Protein AF-0000000079721798 (afdb_homodimer)

Organism: NCBI:txid616991

Solvent-accessible surface area (backbone atoms only — not comparable to full-atom values): 35846 Å² total; per-residue (Å²): 118,57,68,68,56,47,55,48,49,52,52,46,42,67,74,56,42,57,59,67,57,53,48,51,56,50,56,73,52,18,85,88,31,58,91,70,47,62,83,71,72,56,64,70,45,36,50,50,37,49,53,51,30,33,65,71,60,73,39,57,65,65,58,54,51,49,49,49,48,42,33,68,74,18,42,28,25,41,35,38,38,27,30,55,72,44,70,69,48,42,60,60,59,30,38,30,65,62,36,43,64,51,42,45,62,89,76,53,69,78,58,49,68,54,89,70,69,68,46,97,51,76,41,79,26,37,72,37,62,48,39,92,76,38,68,36,8,25,35,39,32,30,37,20,60,42,76,45,75,40,82,74,46,77,46,74,38,76,92,74,39,34,37,36,37,32,25,37,62,42,78,39,64,31,43,40,36,40,36,37,68,39,68,53,44,39,34,43,34,33,53,66,62,98,77,73,45,72,68,57,48,52,50,51,53,52,50,53,51,61,56,38,43,74,50,44,56,58,81,82,37,33,41,74,32,68,39,38,63,26,44,40,41,48,64,73,42,35,82,83,32,57,58,42,33,38,41,44,33,38,31,34,35,38,77,75,58,22,39,34,40,41,35,46,37,69,86,86,42,69,37,38,62,68,42,63,31,50,37,47,18,52,47,28,26,46,74,58,64,17,44,38,52,22,37,33,36,34,37,33,23,83,46,45,78,72,57,33,92,50,67,43,58,36,36,35,19,81,91,42,52,27,31,39,34,31,83,42,84,41,50,59,68,35,41,51,50,53,52,46,58,52,52,73,35,94,118,56,70,67,57,50,54,47,48,50,52,46,43,69,74,56,40,57,58,67,58,53,49,51,56,51,56,73,52,19,82,88,31,58,91,71,48,60,82,70,71,57,63,70,46,36,50,50,38,51,54,50,29,32,63,70,60,74,38,56,65,65,57,55,52,49,47,50,47,42,34,67,73,18,40,27,25,41,34,39,40,28,30,54,70,48,69,66,47,41,57,60,58,32,39,31,65,63,37,44,63,49,42,45,62,89,76,54,70,80,58,48,68,54,87,70,70,67,46,97,51,74,41,81,25,38,74,37,62,47,39,91,76,36,68,36,8,26,37,39,32,30,39,21,60,45,75,46,74,40,81,75,45,74,46,75,38,75,92,74,39,34,38,36,38,33,25,36,63,42,77,41,65,30,44,41,36,40,36,38,69,40,68,52,43,39,33,42,35,34,53,67,62,99,77,73,44,72,67,57,50,53,51,51,53,52,51,52,47,62,57,38,42,74,49,44,56,59,79,81,35,32,41,73,32,68,37,38,63,26,43,38,42,48,64,73,42,35,82,84,32,58,58,41,33,38,42,42,33,39,30,35,34,38,78,74,58,22,39,34,41,38,34,47,38,70,88,85,42,72,35,38,63,68,42,64,31,50,35,46,19,54,47,28,27,47,76,59,66,17,46,40,52,22,35,33,36,33,38,34,22,84,47,44,79,71,56,34,92,49,67,42,58,35,36,34,20,80,90,40,52,28,30,39,34,32,83,42,85,40,51,58,68,35,41,50,50,53,52,48,58,52,52,73,35,94

Radius of gyration: 32.95 Å; Cα contacts (8 Å, |Δi|>4): 1327; chains: 2; bounding box: 59×108×76 Å

pLDDT: mean 92.91, std 5.15, range [65.25, 98.56]

Secondary structure (DSSP, 8-state):
--HHHHHHHHHHHHHHS-HHHHHHHHHHHHGGGTTT----S-HHHHHHHHHHHHHTTSS-HHHHHHHHHHHHHSEEEEEEEEEE--HHHHHHHT-HHHHHHHHSPTTTGGGPSP--SS-SS-EEEEEESSBTTBTT-EEEEEEEEEEEEEEEEEEEETTTTEEEEEEEEEEEEEEEEEEE-SSSEEEEEEE--TT--HHHHHHHHHHHHHHHTTT--HHHHEEE---HHHHHHHHHTTGGGTTTEEEEEEEEE-TTS-EEEEE-SSTTSPPGGGSHHHHHHHHHHHHTT-EEEEEEEEE-SGGGTTS-SS-EEEEESSSSTTEEEEEEE--HHHHHHHHHHHHTT-/--HHHHHHHHHHHHHHS-HHHHHHHHHHHHGGGTTT----S-HHHHHHHHHHHHHTTSS-HHHHHHHHHHHHHSEEEEEEEEEE-SHHHHHHHT-HHHHHHHHSPTTTGGGPSP--SS-SS-EEEEEESSBTTBTT-EEEEEEEEEEEEEEEEEEEETTTTEEEEEEEEEEEEEEEEEEE-SSSEEEEEEE--TT--HHHHHHHHHHHHHHHTTT--HHHHEEE---HHHHHHHHHTTGGGTTTEEEEEEEEE-TTS-EEEEE-SSTTSPPGGGSHHHHHHHHHHHHTT-EEEEEEEEE-SGGGTTS-SS-EEEEESSSSTTEEEEEEE--HHHHHHHHHHHHTT-

Foldseek 3Di:
DPPVVLVFLLVLCVPFFDQVLLLVLLVVLCVVPVPQADNDDDSSVSSVSSVSCCVVVSDPPVVSVVRSVQRQVFFQKKKFKKWFDDPVQLVLLLPQVLLCPQQADPPPAVQAQDDGFADPAKHWHHKDVPDPPQHSKMKTKIKHKDKDWDWDDWDDDPVVRDIDTDTDIDIGIKMWMWIDNSGTMIMIIIHDDPDDDPVVVVVVVVVVCVSSVRRDPCPPGIDGDFCQQLVQLCVVCCVVCVQFKAWAKWWKAAPVGDIDIQGDPDPPDGGQVVDPVSVVVVVVRVVRPMTTQKTKMWTQCRSLVNQDPGIWIKIARPPHRRIIGTNDRDGPSNRVSVVVVSVVRD/DPPVVLVFLLVLCVPFFDQVLLLVLLVVLCVVPVPQADNDDDSSVSSVSSVSCCVVVSDPPVVSVVRSVQRQVFFQKKKFKKWFDDPVQLVLQLPQVVLCPQQADPPPAVQAQDDGFADPAKHWHHKDVPDPPQHSKMKTKIKHKDKDWDWDDWDDDPVVRDIDTDTDIDIGIKMWMWIDRSGTMIMIIIHDDPDDDPVVVVVVVVVVCVSSVRRDPCPPGIDGDFCQQLVQLCVVCCVVCVQFKAWAKWWKAAPVGDIDIFGDPDPPDGGQVVDPVSVVVVVVRVVRPMTTQKTKMWTACRSQVNQDPGIWIWIARPPHRRIIGTNDRDGPSNRVSVVVVSVVRD

Nearest PDB structures (foldseek):
  5oqm-assembly1_f  TM=2.262E-01  e=1.398E-01  Saccharomyces cerevisiae S288C
  6iac-assembly1_B  TM=1.826E-01  e=5.330E-01  Staphylococcus phage P68
  7o9k-assembly1_d  TM=3.073E-01  e=3.855E+00  Homo sapiens
  9d78-assembly1_A  TM=2.438E-01  e=2.283E+00  Acinetobacter baumannii
  8jbe-assembly1_B  TM=1.315E-01  e=4.224E-01  Drosophila

Structure (mmCIF, N/CA/C/O backbone):
data_AF-0000000079721798-model_v1
#
loop_
_entity.id
_entity.type
_entity.pdbx_description
1 polymer 'Uncharacterized protein'
#
loop_
_atom_site.group_PDB
_atom_site.id
_atom_site.type_symbol
_atom_site.label_atom_id
_atom_site.label_alt_id
_atom_site.label_comp_id
_atom_site.label_asym_id
_atom_site.label_entity_id
_atom_site.label_seq_id
_atom_site.pdbx_PDB_ins_code
_atom_site.Cartn_x
_atom_site.Cartn_y
_atom_site.Cartn_z
_atom_site.occupancy
_atom_site.B_iso_or_equiv
_atom_site.auth_seq_id
_atom_site.auth_comp_id
_atom_site.auth_asym_id
_atom_site.auth_atom_id
_atom_site.pdbx_PDB_model_num
ATOM 1 N N . MET A 1 1 ? 27 -39.125 -14.633 1 81.31 1 MET A N 1
ATOM 2 C CA . MET A 1 1 ? 26.734 -37.719 -14.969 1 81.31 1 MET A CA 1
ATOM 3 C C . MET A 1 1 ? 27.984 -36.875 -14.773 1 81.31 1 MET A C 1
ATOM 5 O O . MET A 1 1 ? 28.766 -37.125 -13.852 1 81.31 1 MET A O 1
ATOM 9 N N . HIS A 1 2 ? 28.141 -35.938 -15.664 1 84.81 2 HIS A N 1
ATOM 10 C CA . HIS A 1 2 ? 29.25 -35 -15.5 1 84.81 2 HIS A CA 1
ATOM 11 C C . HIS A 1 2 ? 29.094 -34.188 -14.227 1 84.81 2 HIS A C 1
ATOM 13 O O . HIS A 1 2 ? 27.984 -33.812 -13.859 1 84.81 2 HIS A O 1
ATOM 19 N N . PRO A 1 3 ? 30.188 -34.031 -13.508 1 86.31 3 PRO A N 1
ATOM 20 C CA . PRO A 1 3 ? 30.125 -33.344 -12.219 1 86.31 3 PRO A CA 1
ATOM 21 C C . PRO A 1 3 ? 29.422 -31.984 -12.32 1 86.31 3 PRO A C 1
ATOM 23 O O . PRO A 1 3 ? 28.656 -31.625 -11.422 1 86.31 3 PRO A O 1
ATOM 26 N N . ASP A 1 4 ? 29.672 -31.234 -13.336 1 84.38 4 ASP A N 1
ATOM 27 C CA . ASP A 1 4 ? 29.047 -29.938 -13.523 1 84.38 4 ASP A CA 1
ATOM 28 C C . ASP A 1 4 ? 27.531 -30.062 -13.672 1 84.38 4 ASP A C 1
ATOM 30 O O . ASP A 1 4 ? 26.766 -29.266 -13.133 1 84.38 4 ASP A O 1
ATOM 34 N N . GLN A 1 5 ? 27.188 -31.031 -14.398 1 84.56 5 GLN A N 1
ATOM 35 C CA . GLN A 1 5 ? 25.766 -31.297 -14.586 1 84.56 5 GLN A CA 1
ATOM 36 C C . GLN A 1 5 ? 25.109 -31.672 -13.258 1 84.56 5 GLN A C 1
ATOM 38 O O . GLN A 1 5 ? 24 -31.219 -12.969 1 84.56 5 GLN A O 1
ATOM 43 N N . LYS A 1 6 ? 25.844 -32.438 -12.523 1 88.94 6 LYS A N 1
ATOM 44 C CA . LYS A 1 6 ? 25.312 -32.844 -11.227 1 88.94 6 LYS A CA 1
ATOM 45 C C . LYS A 1 6 ? 25.125 -31.656 -10.297 1 88.94 6 LYS A C 1
ATOM 47 O O . LYS A 1 6 ? 24.094 -31.547 -9.625 1 88.94 6 LYS A O 1
ATOM 52 N N . THR A 1 7 ? 26.031 -30.812 -10.258 1 88.69 7 THR A N 1
ATOM 53 C CA . THR A 1 7 ? 25.969 -29.609 -9.422 1 88.69 7 THR A CA 1
ATOM 54 C C . THR A 1 7 ? 24.812 -28.719 -9.852 1 88.69 7 THR A C 1
ATOM 56 O O . THR A 1 7 ? 24.062 -28.219 -9.016 1 88.69 7 THR A O 1
ATOM 59 N N . ASN A 1 8 ? 24.672 -28.578 -11.094 1 86.38 8 ASN A N 1
ATOM 60 C CA . ASN A 1 8 ? 23.578 -27.766 -11.641 1 86.38 8 ASN A CA 1
ATOM 61 C C . ASN A 1 8 ? 22.219 -28.344 -11.289 1 86.38 8 ASN A C 1
ATOM 63 O O . ASN A 1 8 ? 21.328 -27.609 -10.836 1 86.38 8 ASN A O 1
ATOM 67 N N . LEU A 1 9 ? 22.156 -29.578 -11.477 1 90.25 9 LEU A N 1
ATOM 68 C CA . LEU A 1 9 ? 20.891 -30.25 -11.172 1 90.25 9 LEU A CA 1
ATOM 69 C C . LEU A 1 9 ? 20.562 -30.141 -9.68 1 90.25 9 LEU A C 1
ATOM 71 O O . LEU A 1 9 ? 19.406 -29.891 -9.312 1 90.25 9 LEU A O 1
ATOM 75 N N . SER A 1 10 ? 21.594 -30.328 -8.922 1 92.25 10 SER A N 1
ATOM 76 C CA . SER A 1 10 ? 21.422 -30.234 -7.477 1 92.25 10 SER A CA 1
ATOM 77 C C . SER A 1 10 ? 20.844 -28.875 -7.07 1 92.25 10 SER A C 1
ATOM 79 O O . SER A 1 10 ? 19.906 -28.812 -6.277 1 92.25 10 SER A O 1
ATOM 81 N N . LYS A 1 11 ? 21.297 -27.859 -7.672 1 90.69 11 LYS A N 1
ATOM 82 C CA . LYS A 1 11 ? 20.844 -26.516 -7.348 1 90.69 11 LYS A CA 1
ATOM 83 C C . LYS A 1 11 ? 19.422 -26.281 -7.809 1 90.69 11 LYS A C 1
ATOM 85 O O . LYS A 1 11 ? 18.609 -25.672 -7.09 1 90.69 11 LYS A O 1
ATOM 90 N N . ILE A 1 12 ? 19.125 -26.766 -8.938 1 91.44 12 ILE A N 1
ATOM 91 C CA . ILE A 1 12 ? 17.781 -26.609 -9.492 1 91.44 12 ILE A CA 1
ATOM 92 C C . ILE A 1 12 ? 16.766 -27.328 -8.609 1 91.44 12 ILE A C 1
ATOM 94 O O . ILE A 1 12 ? 15.727 -26.766 -8.273 1 91.44 12 ILE A O 1
ATOM 98 N N . ILE A 1 13 ? 17.141 -28.531 -8.242 1 93.5 13 ILE A N 1
ATOM 99 C CA . ILE A 1 13 ? 16.234 -29.328 -7.426 1 93.5 13 ILE A CA 1
ATOM 100 C C . ILE A 1 13 ? 16.062 -28.656 -6.062 1 93.5 13 ILE A C 1
ATOM 102 O O . ILE A 1 13 ? 14.938 -28.578 -5.551 1 93.5 13 ILE A O 1
ATOM 106 N N . GLU A 1 14 ? 17.094 -28.188 -5.543 1 91.19 14 GLU A N 1
ATOM 107 C CA . GLU A 1 14 ? 17.062 -27.531 -4.238 1 91.19 14 GLU A CA 1
ATOM 108 C C . GLU A 1 14 ? 16.125 -26.328 -4.258 1 91.19 14 GLU A C 1
ATOM 110 O O . GLU A 1 14 ? 15.336 -26.125 -3.33 1 91.19 14 GLU A O 1
ATOM 115 N N . ASP A 1 15 ? 16.094 -25.625 -5.32 1 85.62 15 ASP A N 1
ATOM 116 C CA . ASP A 1 15 ? 15.352 -24.375 -5.414 1 85.62 15 ASP A CA 1
ATOM 117 C C . ASP A 1 15 ? 13.891 -24.625 -5.789 1 85.62 15 ASP A C 1
ATOM 119 O O . ASP A 1 15 ? 13.008 -23.875 -5.391 1 85.62 15 ASP A O 1
ATOM 123 N N . GLN A 1 16 ? 13.648 -25.688 -6.457 1 86.81 16 GLN A N 1
ATOM 124 C CA . GLN A 1 16 ? 12.375 -25.734 -7.164 1 86.81 16 GLN A CA 1
ATOM 125 C C . GLN A 1 16 ? 11.508 -26.891 -6.664 1 86.81 16 GLN A C 1
ATOM 127 O O . GLN A 1 16 ? 10.281 -26.828 -6.738 1 86.81 16 GLN A O 1
ATOM 132 N N . VAL A 1 17 ? 12.188 -27.953 -6.262 1 90.75 17 VAL A N 1
ATOM 133 C CA . VAL A 1 17 ? 11.43 -29.188 -6.035 1 90.75 17 VAL A CA 1
ATOM 134 C C . VAL A 1 17 ? 11.164 -29.359 -4.543 1 90.75 17 VAL A C 1
ATOM 136 O O . VAL A 1 17 ? 12.055 -29.141 -3.719 1 90.75 17 VAL A O 1
ATOM 139 N N . LEU A 1 18 ? 9.953 -29.781 -4.242 1 87.69 18 LEU A N 1
ATOM 140 C CA . LEU A 1 18 ? 9.594 -30.031 -2.854 1 87.69 18 LEU A CA 1
ATOM 141 C C . LEU A 1 18 ? 10.281 -31.297 -2.336 1 87.69 18 LEU A C 1
ATOM 143 O O . LEU A 1 18 ? 10.406 -32.281 -3.066 1 87.69 18 LEU A O 1
ATOM 147 N N . SER A 1 19 ? 10.578 -31.297 -1.058 1 90.06 19 SER A N 1
ATOM 148 C CA . SER A 1 19 ? 11.234 -32.438 -0.425 1 90.06 19 SER A CA 1
ATOM 149 C C . SER A 1 19 ? 10.359 -33.688 -0.508 1 90.06 19 SER A C 1
ATOM 151 O O . SER A 1 19 ? 10.859 -34.781 -0.768 1 90.06 19 SER A O 1
ATOM 153 N N . ASP A 1 20 ? 9.117 -33.469 -0.323 1 88 20 ASP A N 1
ATOM 154 C CA . ASP A 1 20 ? 8.188 -34.594 -0.309 1 88 20 ASP A CA 1
ATOM 155 C C . ASP A 1 20 ? 8.164 -35.312 -1.663 1 88 20 ASP A C 1
ATOM 157 O O . ASP A 1 20 ? 8 -36.531 -1.729 1 88 20 ASP A O 1
ATOM 161 N N . ASP A 1 21 ? 8.32 -34.562 -2.668 1 90.75 21 ASP A N 1
ATOM 162 C CA . ASP A 1 21 ? 8.305 -35.156 -4.004 1 90.75 21 ASP A CA 1
ATOM 163 C C . ASP A 1 21 ? 9.57 -35.969 -4.262 1 90.75 21 ASP A C 1
ATOM 165 O O . ASP A 1 21 ? 9.516 -37.031 -4.887 1 90.75 21 ASP A O 1
ATOM 169 N N . ILE A 1 22 ? 10.641 -35.438 -3.787 1 93.94 22 ILE A N 1
ATOM 170 C CA . ILE A 1 22 ? 11.898 -36.188 -3.916 1 93.94 22 ILE A CA 1
ATOM 171 C C . ILE A 1 22 ? 11.805 -37.5 -3.145 1 93.94 22 ILE A C 1
ATOM 173 O O . ILE A 1 22 ? 12.164 -38.562 -3.666 1 93.94 22 ILE A O 1
ATOM 177 N N . HIS A 1 23 ? 11.25 -37.344 -1.985 1 92.88 23 HIS A N 1
ATOM 178 C CA . HIS A 1 23 ? 11.07 -38.5 -1.133 1 92.88 23 HIS A CA 1
ATOM 179 C C . HIS A 1 23 ? 10.195 -39.562 -1.807 1 92.88 23 HIS A C 1
ATOM 181 O O . HIS A 1 23 ? 10.5 -40.75 -1.765 1 92.88 23 HIS A O 1
ATOM 187 N N . SER A 1 24 ? 9.188 -39.125 -2.342 1 91.5 24 SER A N 1
ATOM 188 C CA . SER A 1 24 ? 8.258 -40.031 -3.012 1 91.5 24 SER A CA 1
ATOM 189 C C . SER A 1 24 ? 8.938 -40.781 -4.16 1 91.5 24 SER A C 1
ATOM 191 O O . SER A 1 24 ? 8.711 -41.969 -4.352 1 91.5 24 SER A O 1
ATOM 193 N N . LEU A 1 25 ? 9.703 -40.094 -4.91 1 94.12 25 LEU A N 1
ATOM 194 C CA . LEU A 1 25 ? 10.414 -40.719 -6.012 1 94.12 25 LEU A CA 1
ATOM 195 C C . LEU A 1 25 ? 11.391 -41.781 -5.496 1 94.12 25 LEU A C 1
ATOM 197 O O . LEU A 1 25 ? 11.43 -42.906 -6 1 94.12 25 LEU A O 1
ATOM 201 N N . LEU A 1 26 ? 12.141 -41.469 -4.473 1 95.5 26 LEU A N 1
ATOM 202 C CA . LEU A 1 26 ? 13.102 -42.375 -3.883 1 95.5 26 LEU A CA 1
ATOM 203 C C . LEU A 1 26 ? 12.383 -43.625 -3.346 1 95.5 26 LEU A C 1
ATOM 205 O O . LEU A 1 26 ? 12.852 -44.75 -3.549 1 95.5 26 LEU A O 1
ATOM 209 N N . LYS A 1 27 ? 11.328 -43.375 -2.689 1 94 27 LYS A N 1
ATOM 210 C CA . LYS A 1 27 ? 10.555 -44.469 -2.088 1 94 27 LYS A CA 1
ATOM 211 C C . LYS A 1 27 ? 10.07 -45.438 -3.152 1 94 27 LYS A C 1
ATOM 213 O O . LYS A 1 27 ? 10.055 -46.656 -2.928 1 94 27 LYS A O 1
ATOM 218 N N . SER A 1 28 ? 9.727 -44.906 -4.25 1 94.06 28 SER A N 1
ATOM 219 C CA . SER A 1 28 ? 9.195 -45.75 -5.324 1 94.06 28 SER A CA 1
ATOM 220 C C . SER A 1 28 ? 10.25 -46.719 -5.863 1 94.06 28 SER A C 1
ATOM 222 O O . SER A 1 28 ? 9.922 -47.75 -6.453 1 94.06 28 SER A O 1
ATOM 224 N N . TYR A 1 29 ? 11.461 -46.469 -5.672 1 94.31 29 TYR A N 1
ATOM 225 C CA . TYR A 1 29 ? 12.531 -47.312 -6.188 1 94.31 29 TYR A CA 1
ATOM 226 C C . TYR A 1 29 ? 13.234 -48.062 -5.055 1 94.31 29 TYR A C 1
ATOM 228 O O . TYR A 1 29 ? 14.148 -48.844 -5.293 1 94.31 29 TYR A O 1
ATOM 236 N N . LYS A 1 30 ? 12.812 -47.781 -3.869 1 92.94 30 LYS A N 1
ATOM 237 C CA . LYS A 1 30 ? 13.547 -48.281 -2.707 1 92.94 30 LYS A CA 1
ATOM 238 C C . LYS A 1 30 ? 13.352 -49.781 -2.539 1 92.94 30 LYS A C 1
ATOM 240 O O . LYS A 1 30 ? 14.289 -50.5 -2.184 1 92.94 30 LYS A O 1
ATOM 245 N N . GLU A 1 31 ? 12.172 -50.312 -2.754 1 90.31 31 GLU A N 1
ATOM 246 C CA . GLU A 1 31 ? 11.859 -51.719 -2.496 1 90.31 31 GLU A CA 1
ATOM 247 C C . GLU A 1 31 ? 12.859 -52.625 -3.186 1 90.31 31 GLU A C 1
ATOM 249 O O . GLU A 1 31 ? 13.352 -53.594 -2.584 1 90.31 31 GLU A O 1
ATOM 254 N N . ASP A 1 32 ? 13.211 -52.375 -4.359 1 92.31 32 ASP A N 1
ATOM 255 C CA . ASP A 1 32 ? 14.109 -53.219 -5.148 1 92.31 32 ASP A CA 1
ATOM 256 C C . ASP A 1 32 ? 15.57 -52.812 -4.945 1 92.31 32 ASP A C 1
ATOM 258 O O . ASP A 1 32 ? 16.469 -53.438 -5.473 1 92.31 32 ASP A O 1
ATOM 262 N N . ASN A 1 33 ? 15.742 -51.719 -4.219 1 93.75 33 ASN A N 1
ATOM 263 C CA . ASN A 1 33 ? 17.078 -51.188 -4.066 1 93.75 33 ASN A CA 1
ATOM 264 C C . ASN A 1 33 ? 17.344 -50.688 -2.641 1 93.75 33 ASN A C 1
ATOM 266 O O . ASN A 1 33 ? 17.844 -49.594 -2.434 1 93.75 33 ASN A O 1
ATOM 270 N N . LYS A 1 34 ? 16.906 -51.438 -1.673 1 90.88 34 LYS A N 1
ATOM 271 C CA . LYS A 1 34 ? 16.875 -51.094 -0.26 1 90.88 34 LYS A CA 1
ATOM 272 C C . LYS A 1 34 ? 18.25 -50.656 0.239 1 90.88 34 LYS A C 1
ATOM 274 O O . LYS A 1 34 ? 18.359 -49.719 1.041 1 90.88 34 LYS A O 1
ATOM 279 N N . GLU A 1 35 ? 19.281 -51.25 -0.198 1 88.75 35 GLU A N 1
ATOM 280 C CA . GLU A 1 35 ? 20.625 -50.969 0.299 1 88.75 35 GLU A CA 1
ATOM 281 C C . GLU A 1 35 ? 21.203 -49.719 -0.328 1 88.75 35 GLU A C 1
ATOM 283 O O . GLU A 1 35 ? 22.016 -49.031 0.281 1 88.75 35 GLU A O 1
ATOM 288 N N . ASP A 1 36 ? 20.656 -49.344 -1.428 1 90.38 36 ASP A N 1
ATOM 289 C CA . ASP A 1 36 ? 21.281 -48.25 -2.199 1 90.38 36 ASP A CA 1
ATOM 290 C C . ASP A 1 36 ? 20.531 -46.938 -2.043 1 90.38 36 ASP A C 1
ATOM 292 O O . ASP A 1 36 ? 21.078 -45.875 -2.305 1 90.38 36 ASP A O 1
ATOM 296 N N . ILE A 1 37 ? 19.344 -47.062 -1.756 1 92.5 37 ILE A N 1
ATOM 297 C CA . ILE A 1 37 ? 18.531 -45.844 -1.661 1 92.5 37 ILE A CA 1
ATOM 298 C C . ILE A 1 37 ? 18.266 -45.5 -0.194 1 92.5 37 ILE A C 1
ATOM 300 O O . ILE A 1 37 ? 17.688 -46.312 0.54 1 92.5 37 ILE A O 1
ATOM 304 N N . LYS A 1 38 ? 18.719 -44.406 0.283 1 90.75 38 LYS A N 1
ATOM 305 C CA . LYS A 1 38 ? 18.484 -43.906 1.627 1 90.75 38 LYS A CA 1
ATOM 306 C C . LYS A 1 38 ? 17.422 -42.812 1.611 1 90.75 38 LYS A C 1
ATOM 308 O O . LYS A 1 38 ? 17.469 -41.906 0.787 1 90.75 38 LYS A O 1
ATOM 313 N N . LEU A 1 39 ? 16.469 -42.906 2.52 1 91.12 39 LEU A N 1
ATOM 314 C CA . LEU A 1 39 ? 15.359 -41.938 2.557 1 91.12 39 LEU A CA 1
ATOM 315 C C . LEU A 1 39 ? 15.562 -40.906 3.66 1 91.12 39 LEU A C 1
ATOM 317 O O . LEU A 1 39 ? 14.906 -39.875 3.67 1 91.12 39 LEU A O 1
ATOM 321 N N . SER A 1 40 ? 16.484 -41.156 4.539 1 87.69 40 SER A N 1
ATOM 322 C CA . SER A 1 40 ? 16.656 -40.312 5.719 1 87.69 40 SER A CA 1
ATOM 323 C C . SER A 1 40 ? 17.531 -39.094 5.41 1 87.69 40 SER A C 1
ATOM 325 O O . SER A 1 40 ? 18.344 -39.125 4.48 1 87.69 40 SER A O 1
ATOM 327 N N . GLY A 1 41 ? 17.359 -37.906 6.137 1 89.94 41 GLY A N 1
ATOM 328 C CA . GLY A 1 41 ? 18.172 -36.719 6.039 1 89.94 41 GLY A CA 1
ATOM 329 C C . GLY A 1 41 ? 17.375 -35.469 5.711 1 89.94 41 GLY A C 1
ATOM 330 O O . GLY A 1 41 ? 16.172 -35.531 5.488 1 89.94 41 GLY A O 1
ATOM 331 N N . ASN A 1 42 ? 18.078 -34.344 5.801 1 92.81 42 ASN A N 1
ATOM 332 C CA . ASN A 1 42 ? 17.469 -33.094 5.383 1 92.81 42 ASN A CA 1
ATOM 333 C C . ASN A 1 42 ? 17.359 -33 3.863 1 92.81 42 ASN A C 1
ATOM 335 O O . ASN A 1 42 ? 17.672 -33.938 3.156 1 92.81 42 ASN A O 1
ATOM 339 N N . LYS A 1 43 ? 16.781 -32 3.26 1 90.88 43 LYS A N 1
ATOM 340 C CA . LYS A 1 43 ? 16.516 -31.891 1.831 1 90.88 43 LYS A CA 1
ATOM 341 C C . LYS A 1 43 ? 17.797 -32.094 1.013 1 90.88 43 LYS A C 1
ATOM 343 O O . LYS A 1 43 ? 17.781 -32.781 0 1 90.88 43 LYS A O 1
ATOM 348 N N . SER A 1 44 ? 18.891 -31.453 1.522 1 93.69 44 SER A N 1
ATOM 349 C CA . SER A 1 44 ? 20.156 -31.578 0.822 1 93.69 44 SER A CA 1
ATOM 350 C C . SER A 1 44 ? 20.625 -33.031 0.772 1 93.69 44 SER A C 1
ATOM 352 O O . SER A 1 44 ? 21.141 -33.469 -0.252 1 93.69 44 SER A O 1
ATOM 354 N N . ASP A 1 45 ? 20.391 -33.719 1.811 1 93.75 45 ASP A N 1
ATOM 355 C CA . ASP A 1 45 ? 20.766 -35.125 1.881 1 93.75 45 ASP A CA 1
ATOM 356 C C . ASP A 1 45 ? 19.969 -35.938 0.882 1 93.75 45 ASP A C 1
ATOM 358 O O . ASP A 1 45 ? 20.547 -36.781 0.17 1 93.75 45 ASP A O 1
ATOM 362 N N . ILE A 1 46 ? 18.734 -35.656 0.9 1 94.88 46 ILE A N 1
ATOM 363 C CA . ILE A 1 46 ? 17.891 -36.5 0.053 1 94.88 46 ILE A CA 1
ATOM 364 C C . ILE A 1 46 ? 18.172 -36.188 -1.416 1 94.88 46 ILE A C 1
ATOM 366 O O . ILE A 1 46 ? 18.062 -37.062 -2.273 1 94.88 46 ILE A O 1
ATOM 370 N N . ILE A 1 47 ? 18.516 -35 -1.697 1 95.69 47 ILE A N 1
ATOM 371 C CA . ILE A 1 47 ? 18.891 -34.656 -3.061 1 95.69 47 ILE A CA 1
ATOM 372 C C . ILE A 1 47 ? 20.141 -35.438 -3.457 1 95.69 47 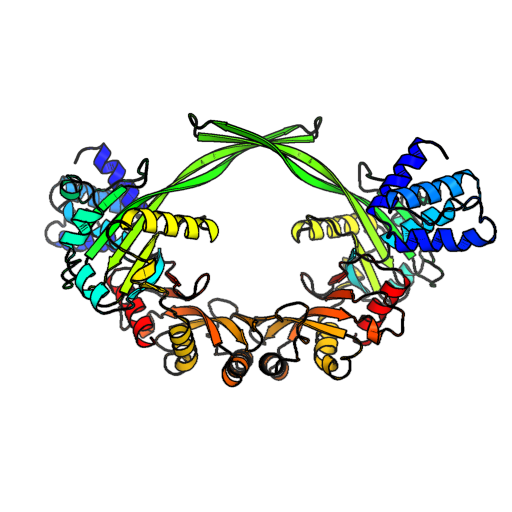ILE A C 1
ATOM 374 O O . ILE A 1 47 ? 20.219 -35.969 -4.555 1 95.69 47 ILE A O 1
A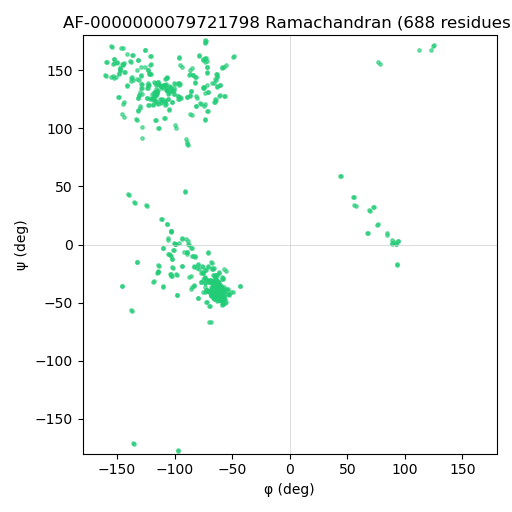TOM 378 N N . GLU A 1 48 ? 21.078 -35.469 -2.551 1 94.06 48 GLU A N 1
ATOM 379 C CA . GLU A 1 48 ? 22.297 -36.219 -2.797 1 94.06 48 GLU A CA 1
ATOM 380 C C . GLU A 1 48 ? 21.984 -37.688 -2.998 1 94.06 48 GLU A C 1
ATOM 382 O O . GLU A 1 48 ? 22.547 -38.344 -3.883 1 94.06 48 GLU A O 1
ATOM 387 N N . ASN A 1 49 ? 21.109 -38.188 -2.215 1 94.75 49 ASN A N 1
ATOM 388 C CA . ASN A 1 49 ? 20.688 -39.562 -2.354 1 94.75 49 ASN A CA 1
ATOM 389 C C . ASN A 1 49 ? 20.062 -39.844 -3.723 1 94.75 49 ASN A C 1
ATOM 391 O O . ASN A 1 49 ? 20.344 -40.844 -4.352 1 94.75 49 ASN A O 1
ATOM 395 N N . LEU A 1 50 ? 19.297 -38.906 -4.133 1 95.88 50 LEU A N 1
ATOM 396 C CA . LEU A 1 50 ? 18.641 -39.031 -5.43 1 95.88 50 LEU A CA 1
ATOM 397 C C . LEU A 1 50 ? 19.672 -39.031 -6.559 1 95.88 50 LEU A C 1
ATOM 399 O O . LEU A 1 50 ? 19.641 -39.906 -7.422 1 95.88 50 LEU A O 1
ATOM 403 N N . LEU A 1 51 ? 20.578 -38.125 -6.496 1 95.06 51 LEU A N 1
ATOM 404 C CA . LEU A 1 51 ? 21.547 -38 -7.574 1 95.06 51 LEU A CA 1
ATOM 405 C C . LEU A 1 51 ? 22.516 -39.188 -7.57 1 95.06 51 LEU A C 1
ATOM 407 O O . LEU A 1 51 ? 22.984 -39.625 -8.625 1 95.06 51 LEU A O 1
ATOM 411 N N . ASN A 1 52 ? 22.781 -39.688 -6.422 1 93.81 52 ASN A N 1
ATOM 412 C CA . ASN A 1 52 ? 23.578 -40.906 -6.328 1 93.81 52 ASN A CA 1
ATOM 413 C C . ASN A 1 52 ? 22.875 -42.094 -6.957 1 93.81 52 ASN A C 1
ATOM 415 O O . ASN A 1 52 ? 23.5 -42.906 -7.641 1 93.81 52 ASN A O 1
ATOM 419 N N . ALA A 1 53 ? 21.625 -42.188 -6.707 1 95 53 ALA A N 1
ATOM 420 C CA . ALA A 1 53 ? 20.812 -43.25 -7.301 1 95 53 ALA A CA 1
ATOM 421 C C . ALA A 1 53 ? 20.797 -43.125 -8.82 1 95 53 ALA A C 1
ATOM 423 O O . ALA A 1 53 ? 20.781 -44.125 -9.531 1 95 53 ALA A O 1
ATOM 424 N N . VAL A 1 54 ? 20.828 -41.938 -9.289 1 94.88 54 VAL A N 1
ATOM 425 C CA . VAL A 1 54 ? 20.891 -41.719 -10.734 1 94.88 54 VAL A CA 1
ATOM 426 C C . VAL A 1 54 ? 22.234 -42.156 -11.281 1 94.88 54 VAL A C 1
ATOM 428 O O . VAL A 1 54 ? 22.312 -42.844 -12.305 1 94.88 54 VAL A O 1
ATOM 431 N N . ASP A 1 55 ? 23.266 -41.875 -10.594 1 93.5 55 ASP A N 1
ATOM 432 C CA . ASP A 1 55 ? 24.609 -42.219 -11 1 93.5 55 ASP A CA 1
ATOM 433 C C . ASP A 1 55 ? 24.797 -43.719 -11.062 1 93.5 55 ASP A C 1
ATOM 435 O O . ASP A 1 55 ? 25.531 -44.25 -11.914 1 93.5 55 ASP A O 1
ATOM 439 N N . LYS A 1 56 ? 24.078 -44.375 -10.195 1 93.12 56 LYS A N 1
ATOM 440 C CA . LYS A 1 56 ? 24.188 -45.844 -10.117 1 93.12 56 LYS A CA 1
ATOM 441 C C . LYS A 1 56 ? 23.281 -46.5 -11.148 1 93.12 56 LYS A C 1
ATOM 443 O O . LYS A 1 56 ? 23.266 -47.719 -11.258 1 93.12 56 LYS A O 1
ATOM 448 N N . GLY A 1 57 ? 22.453 -45.688 -11.75 1 93.25 57 GLY A N 1
ATOM 449 C CA . GLY A 1 57 ? 21.562 -46.188 -12.773 1 93.25 57 GLY A CA 1
ATOM 450 C C . GLY A 1 57 ? 20.281 -46.781 -12.211 1 93.25 57 GLY A C 1
ATOM 451 O O . GLY A 1 57 ? 19.531 -47.438 -12.914 1 93.25 57 GLY A O 1
ATOM 452 N N . ILE A 1 58 ? 20.109 -46.562 -10.977 1 95.31 58 ILE A N 1
ATOM 453 C CA . ILE A 1 58 ? 18.906 -47.062 -10.32 1 95.31 58 ILE A CA 1
ATOM 454 C C . ILE A 1 58 ? 17.688 -46.25 -10.75 1 95.31 58 ILE A C 1
ATOM 456 O O . ILE A 1 58 ? 16.656 -46.812 -11.102 1 95.31 58 ILE A O 1
ATOM 460 N N . ILE A 1 59 ? 17.828 -44.938 -10.672 1 95.38 59 ILE A N 1
ATOM 461 C CA . ILE A 1 59 ? 16.781 -44.031 -11.117 1 95.38 59 ILE A CA 1
ATOM 462 C C . ILE A 1 59 ? 17.203 -43.344 -12.414 1 95.38 59 ILE A C 1
ATOM 464 O O . ILE A 1 59 ? 18.266 -42.719 -12.484 1 95.38 59 ILE A O 1
ATOM 468 N N . PRO A 1 60 ? 16.438 -43.562 -13.336 1 94.88 60 PRO A N 1
ATOM 469 C CA . PRO A 1 60 ? 16.797 -42.906 -14.602 1 94.88 60 PRO A CA 1
ATOM 470 C C . PRO A 1 60 ? 16.781 -41.375 -14.508 1 94.88 60 PRO A C 1
ATOM 472 O O . PRO A 1 60 ? 15.914 -40.812 -13.828 1 94.88 60 PRO A O 1
ATOM 475 N N . LEU A 1 61 ? 17.688 -40.781 -15.211 1 92.44 61 LEU A N 1
ATOM 476 C CA . LEU A 1 61 ? 17.828 -39.312 -15.211 1 92.44 61 LEU A CA 1
ATOM 477 C C . LEU A 1 61 ? 16.531 -38.656 -15.664 1 92.44 61 LEU A C 1
ATOM 479 O O . LEU A 1 61 ? 16.188 -37.562 -15.172 1 92.44 61 LEU A O 1
ATOM 483 N N . ILE A 1 62 ? 15.828 -39.281 -16.453 1 91.31 62 ILE A N 1
ATOM 484 C CA . ILE A 1 62 ? 14.594 -38.719 -17.016 1 91.31 62 ILE A CA 1
ATOM 485 C C . ILE A 1 62 ? 13.578 -38.5 -15.891 1 91.31 62 ILE A C 1
ATOM 487 O O . ILE A 1 62 ? 12.758 -37.594 -15.961 1 91.31 62 ILE A O 1
ATOM 491 N N . LYS A 1 63 ? 13.672 -39.312 -14.875 1 93.88 63 LYS A N 1
ATOM 492 C CA . LYS A 1 63 ? 12.75 -39.156 -13.742 1 93.88 63 LYS A CA 1
ATOM 493 C C . LYS A 1 63 ? 13.047 -37.875 -12.961 1 93.88 63 LYS A C 1
ATOM 495 O O . LYS A 1 63 ? 12.125 -37.25 -12.43 1 93.88 63 LYS A O 1
ATOM 500 N N . VAL A 1 64 ? 14.242 -37.5 -12.914 1 93.06 64 VAL A N 1
ATOM 501 C CA . VAL A 1 64 ? 14.633 -36.25 -12.273 1 93.06 64 VAL A CA 1
ATOM 502 C C . VAL A 1 64 ? 14.109 -35.062 -13.086 1 93.06 64 VAL A C 1
ATOM 504 O O . VAL A 1 64 ? 13.57 -34.094 -12.523 1 93.06 64 VAL A O 1
ATOM 507 N N . TYR A 1 65 ? 14.203 -35.188 -14.352 1 92 65 TYR A N 1
ATOM 508 C CA . TYR A 1 65 ? 13.688 -34.156 -15.234 1 92 65 TYR A CA 1
ATOM 509 C C . TYR A 1 65 ? 12.18 -34 -15.078 1 92 65 TYR A C 1
ATOM 511 O O . TYR A 1 65 ? 11.664 -32.875 -15.078 1 92 65 TYR A O 1
ATOM 519 N N . GLU A 1 66 ? 11.594 -35.094 -14.938 1 92.69 66 GLU A N 1
ATOM 520 C CA . GLU A 1 66 ? 10.148 -35.062 -14.75 1 92.69 66 GLU A CA 1
ATOM 521 C C . GLU A 1 66 ? 9.773 -34.375 -13.438 1 92.69 66 GLU A C 1
ATOM 523 O O . GLU A 1 66 ? 8.805 -33.625 -13.383 1 92.69 66 GLU A O 1
ATOM 528 N N . LEU A 1 67 ? 10.547 -34.656 -12.508 1 93.12 67 LEU A N 1
ATOM 529 C CA . LEU A 1 67 ? 10.336 -34.031 -11.203 1 93.12 67 LEU A CA 1
ATOM 530 C C . LEU A 1 67 ? 10.461 -32.5 -11.312 1 93.12 67 LEU A C 1
ATOM 532 O O . LEU A 1 67 ? 9.617 -31.766 -10.797 1 93.12 67 LEU A O 1
ATOM 536 N N . ILE A 1 68 ? 11.469 -32.031 -11.938 1 93.88 68 ILE A N 1
ATOM 537 C CA . ILE A 1 68 ? 11.719 -30.609 -12.109 1 93.88 68 ILE A CA 1
ATOM 538 C C . ILE A 1 68 ? 10.602 -29.984 -12.961 1 93.88 68 ILE A C 1
ATOM 540 O O . ILE A 1 68 ? 10.078 -28.922 -12.625 1 93.88 68 ILE A O 1
ATOM 544 N N . ARG A 1 69 ? 10.273 -30.688 -13.945 1 94.12 69 ARG A N 1
ATOM 545 C CA . ARG A 1 69 ? 9.219 -30.234 -14.844 1 94.12 69 ARG A CA 1
ATOM 546 C C . ARG A 1 69 ? 7.906 -30.047 -14.094 1 94.12 69 ARG A C 1
ATOM 548 O O . ARG A 1 69 ? 7.234 -29.016 -14.25 1 94.12 69 ARG A O 1
ATOM 555 N N . ASP A 1 70 ? 7.57 -31 -13.32 1 93.94 70 ASP A N 1
ATOM 556 C CA . ASP A 1 70 ? 6.332 -30.922 -12.555 1 93.94 70 ASP A CA 1
ATOM 557 C C . ASP A 1 70 ? 6.355 -29.75 -11.594 1 93.94 70 ASP A C 1
ATOM 559 O O . ASP A 1 70 ? 5.367 -29.016 -11.469 1 93.94 70 ASP A O 1
ATOM 563 N N . SER A 1 71 ? 7.395 -29.562 -10.961 1 93.25 71 SER A N 1
ATOM 564 C CA . SER A 1 71 ? 7.523 -28.453 -10.008 1 93.25 71 SER A CA 1
ATOM 565 C C . SER A 1 71 ? 7.426 -27.109 -10.711 1 93.25 71 SER A C 1
ATOM 567 O O . SER A 1 71 ? 6.848 -26.156 -10.164 1 93.25 71 SER A O 1
ATOM 569 N N . GLU A 1 72 ? 7.941 -27.016 -11.859 1 94.75 72 GLU A N 1
ATOM 570 C CA . GLU A 1 72 ? 7.969 -25.75 -12.602 1 94.75 72 GLU A CA 1
ATOM 571 C C . GLU A 1 72 ? 6.609 -25.453 -13.211 1 94.75 72 GLU A C 1
ATOM 573 O O . GLU A 1 72 ? 6.23 -24.281 -13.336 1 94.75 72 GLU A O 1
ATOM 578 N N . GLU A 1 73 ? 5.941 -26.453 -13.562 1 96.12 73 GLU A N 1
ATOM 579 C CA . GLU A 1 73 ? 4.754 -26.25 -14.383 1 96.12 73 GLU A CA 1
ATOM 580 C C . GLU A 1 73 ? 3.498 -26.141 -13.516 1 96.12 73 GLU A C 1
ATOM 582 O O . GLU A 1 73 ? 2.445 -25.719 -13.992 1 96.12 73 GLU A O 1
ATOM 587 N N . TYR A 1 74 ? 3.652 -26.625 -12.266 1 92 74 TYR A N 1
ATOM 588 C CA . TYR A 1 74 ? 2.461 -26.672 -11.43 1 92 74 TYR A CA 1
ATOM 589 C C . TYR A 1 74 ? 2.717 -26 -10.086 1 92 74 TYR A C 1
ATOM 591 O O . TYR A 1 74 ? 3.367 -26.578 -9.211 1 92 74 TYR A O 1
ATOM 599 N N . GLY A 1 75 ? 2.266 -24.781 -9.938 1 85.88 75 GLY A N 1
ATOM 600 C CA . GLY A 1 75 ? 2.307 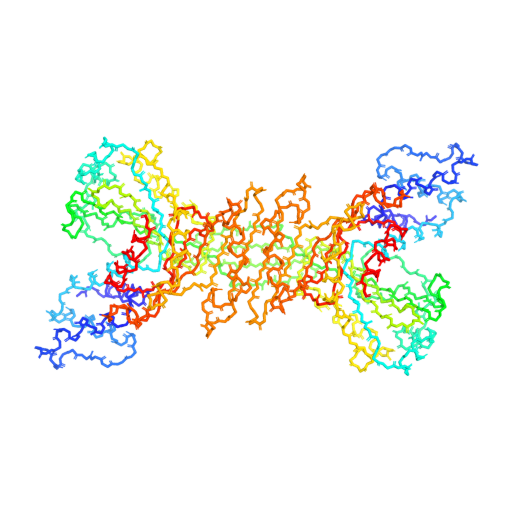-24.109 -8.648 1 85.88 75 GLY A CA 1
ATOM 601 C C . GLY A 1 75 ? 3.275 -22.938 -8.609 1 85.88 75 GLY A C 1
ATOM 602 O O . GLY A 1 75 ? 4.047 -22.734 -9.547 1 85.88 75 GLY A O 1
ATOM 603 N N . ASP A 1 76 ? 3.125 -22.141 -7.52 1 93.38 76 ASP A N 1
ATOM 604 C CA . ASP A 1 76 ? 3.871 -20.938 -7.215 1 93.38 76 ASP A CA 1
ATOM 605 C C . ASP A 1 76 ? 4.031 -20.062 -8.453 1 93.38 76 ASP A C 1
ATOM 607 O O . ASP A 1 76 ? 5.156 -19.781 -8.883 1 93.38 76 ASP A O 1
ATOM 611 N N . GLN A 1 77 ? 2.953 -19.641 -9.039 1 96.75 77 GLN A N 1
ATOM 612 C CA . GLN A 1 77 ? 2.961 -18.969 -10.336 1 96.75 77 GLN A CA 1
ATOM 613 C C . GLN A 1 77 ? 1.871 -17.906 -10.406 1 96.75 77 GLN A C 1
ATOM 615 O O . GLN A 1 77 ? 0.891 -17.969 -9.664 1 96.75 77 GLN A O 1
ATOM 620 N N . TYR A 1 78 ? 2.102 -17 -11.227 1 98.12 78 TYR A N 1
ATOM 621 C CA . TYR A 1 78 ? 1.068 -16.141 -11.805 1 98.12 78 TYR A CA 1
ATOM 622 C C . TYR A 1 78 ? 0.499 -16.766 -13.078 1 98.12 78 TYR A C 1
ATOM 624 O O . TYR A 1 78 ? 1.247 -17.125 -13.984 1 98.12 78 TYR A O 1
ATOM 632 N N . ILE A 1 79 ? -0.734 -16.891 -13.117 1 98.44 79 ILE A N 1
ATOM 633 C CA . ILE A 1 79 ? -1.382 -17.469 -14.289 1 98.44 79 ILE A CA 1
ATOM 634 C C . ILE A 1 79 ? -2.312 -16.438 -14.93 1 98.44 79 ILE A C 1
ATOM 636 O O . ILE A 1 79 ? -3.199 -15.906 -14.266 1 98.44 79 ILE A O 1
ATOM 640 N N . TYR A 1 80 ? -2.152 -16.172 -16.172 1 98.56 80 TYR A N 1
ATOM 641 C CA . TYR A 1 80 ? -3.031 -15.312 -16.953 1 98.56 80 TYR A CA 1
ATOM 642 C C . TYR A 1 80 ? -3.799 -16.125 -18 1 98.56 80 TYR A C 1
ATOM 644 O O . TYR A 1 80 ? -3.199 -16.766 -18.859 1 98.56 80 TYR A O 1
ATOM 652 N N . VAL A 1 81 ? -5.066 -16.062 -17.953 1 98.38 81 VAL A N 1
ATOM 653 C CA . VAL A 1 81 ? -5.91 -16.906 -18.797 1 98.38 81 VAL A CA 1
ATOM 654 C C . VAL A 1 81 ? -6.5 -16.062 -19.922 1 98.38 81 VAL A C 1
ATOM 656 O O . VAL A 1 81 ? -7.074 -14.992 -19.672 1 98.38 81 VAL A O 1
ATOM 659 N N . PHE A 1 82 ? -6.367 -16.531 -21.141 1 97.06 82 PHE A N 1
ATOM 660 C CA . PHE A 1 82 ? -6.93 -15.891 -22.328 1 97.06 82 PHE A CA 1
ATOM 661 C C . PHE A 1 82 ? -7.961 -16.797 -23 1 97.06 82 PHE A C 1
ATOM 663 O O . PHE A 1 82 ? -7.77 -18 -23.078 1 97.06 82 PHE A O 1
ATOM 670 N N . ASP A 1 83 ? -9.008 -16.141 -23.422 1 95.06 83 ASP A N 1
ATOM 671 C CA . ASP A 1 83 ? -10.117 -16.812 -24.078 1 95.06 83 ASP A CA 1
ATOM 672 C C . ASP A 1 83 ? -10.055 -16.625 -25.594 1 95.06 83 ASP A C 1
ATOM 674 O O . ASP A 1 83 ? -9.906 -15.5 -26.078 1 95.06 83 ASP A O 1
ATOM 678 N N . SER A 1 84 ? -10.219 -17.719 -26.312 1 94 84 SER A N 1
ATOM 679 C CA . SER A 1 84 ? -10.211 -17.625 -27.766 1 94 84 SER A CA 1
ATOM 680 C C . SER A 1 84 ? -11.5 -17 -28.281 1 94 84 SER A C 1
ATOM 682 O O . SER A 1 84 ? -12.594 -17.328 -27.812 1 94 84 SER A O 1
ATOM 684 N N . ILE A 1 85 ? -11.43 -15.984 -29.156 1 87.69 85 ILE A N 1
ATOM 685 C CA . ILE A 1 85 ? -12.57 -15.219 -29.641 1 87.69 85 ILE A CA 1
ATOM 686 C C . ILE A 1 85 ? -13.234 -15.945 -30.797 1 87.69 85 ILE A C 1
ATOM 688 O O . ILE A 1 85 ? -14.438 -15.805 -31.031 1 87.69 85 ILE A O 1
ATOM 692 N N . ASN A 1 86 ? -12.531 -16.609 -31.625 1 78.19 86 ASN A N 1
ATOM 693 C CA . ASN A 1 86 ? -13.148 -17.172 -32.812 1 78.19 86 ASN A CA 1
ATOM 694 C C . ASN A 1 86 ? -12.75 -18.625 -33.031 1 78.19 86 ASN A C 1
ATOM 696 O O . ASN A 1 86 ? -11.711 -19.062 -32.531 1 78.19 86 ASN A O 1
ATOM 700 N N . ASN A 1 87 ? -13.625 -19.391 -33.625 1 72.44 87 ASN A N 1
ATOM 701 C CA . ASN A 1 87 ? -13.461 -20.812 -33.906 1 72.44 87 ASN A CA 1
ATOM 702 C C . ASN A 1 87 ? -12.289 -21.062 -34.844 1 72.44 87 ASN A C 1
ATOM 704 O O . ASN A 1 87 ? -11.609 -22.094 -34.75 1 72.44 87 ASN A O 1
ATOM 708 N N . THR A 1 88 ? -12.109 -20.156 -35.688 1 68.56 88 THR A N 1
ATOM 709 C CA . THR A 1 88 ? -11 -20.312 -36.625 1 68.56 88 THR A CA 1
ATOM 710 C C . THR A 1 88 ? -9.664 -20.328 -35.875 1 68.56 88 THR A C 1
ATOM 712 O O . THR A 1 88 ? -8.781 -21.125 -36.219 1 68.56 88 THR A O 1
ATOM 715 N N . ALA A 1 89 ? -9.617 -19.641 -34.875 1 68.12 89 ALA A N 1
ATOM 716 C CA . ALA A 1 89 ? -8.406 -19.594 -34.062 1 68.12 89 ALA A CA 1
ATOM 717 C C . ALA A 1 89 ? -8.18 -20.922 -33.344 1 68.12 89 ALA A C 1
ATOM 719 O O . ALA A 1 89 ? -7.059 -21.438 -33.312 1 68.12 89 ALA A O 1
ATOM 720 N N . LYS A 1 90 ? -9.242 -21.547 -33.031 1 75.5 90 LYS A N 1
ATOM 721 C CA . LYS A 1 90 ? -9.148 -22.797 -32.312 1 75.5 90 LYS A CA 1
ATOM 722 C C . LYS A 1 90 ? -8.516 -23.891 -33.188 1 75.5 90 LYS A C 1
ATOM 724 O O . LYS A 1 90 ? -7.664 -24.641 -32.719 1 75.5 90 LYS A O 1
ATOM 729 N N . HIS A 1 91 ? -8.867 -23.844 -34.406 1 80.62 91 HIS A N 1
ATOM 730 C CA . HIS A 1 91 ? -8.336 -24.859 -35.312 1 80.62 91 HIS A CA 1
ATOM 731 C C . HIS A 1 91 ? -6.863 -24.609 -35.625 1 80.62 91 HIS A C 1
ATOM 733 O O . HIS A 1 91 ? -6.066 -25.547 -35.656 1 80.62 91 HIS A O 1
ATOM 739 N N . SER A 1 92 ? -6.57 -23.422 -35.719 1 85.88 92 SER A N 1
ATOM 740 C CA . SER A 1 92 ? -5.195 -23.078 -36.062 1 85.88 92 SER A CA 1
ATOM 741 C C . SER A 1 92 ? -4.246 -23.375 -34.906 1 85.88 92 SER A C 1
ATOM 743 O O . SER A 1 92 ? -3.125 -23.844 -35.156 1 85.88 92 SER A O 1
ATOM 745 N N . TYR A 1 93 ? -4.727 -23.266 -33.75 1 93.25 93 TYR A N 1
ATOM 746 C CA . TYR A 1 93 ? -3.85 -23.453 -32.594 1 93.25 93 TYR A CA 1
ATOM 747 C C . TYR A 1 93 ? -3.811 -24.906 -32.188 1 93.25 93 TYR A C 1
ATOM 749 O O . TYR A 1 93 ? -2.975 -25.297 -31.359 1 93.25 93 TYR A O 1
ATOM 757 N N . SER A 1 94 ? -4.672 -25.672 -32.812 1 92 94 SER A N 1
ATOM 758 C CA . SER A 1 94 ? -4.703 -27.094 -32.5 1 92 94 SER A CA 1
ATOM 759 C C . SER A 1 94 ? -3.531 -27.828 -33.125 1 92 94 SER A C 1
ATOM 761 O O . SER A 1 94 ? -3.217 -28.953 -32.75 1 92 94 SER A O 1
ATOM 763 N N . ASP A 1 95 ? -2.988 -27.188 -34.094 1 93.88 95 ASP A N 1
ATOM 764 C CA . ASP A 1 95 ? -1.811 -27.766 -34.75 1 93.88 95 ASP A CA 1
ATOM 765 C C . ASP A 1 95 ? -0.531 -27.328 -34.031 1 93.88 95 ASP A C 1
ATOM 767 O O . ASP A 1 95 ? 0.153 -26.406 -34.469 1 93.88 95 ASP A O 1
ATOM 771 N N . GLY A 1 96 ? -0.215 -28.078 -33.031 1 95.62 96 GLY A N 1
ATOM 772 C CA . GLY A 1 96 ? 0.939 -27.75 -32.219 1 95.62 96 GLY A CA 1
ATOM 773 C C . GLY A 1 96 ? 2.242 -27.75 -32.969 1 95.62 96 GLY A C 1
ATOM 774 O O . GLY A 1 96 ? 3.139 -26.953 -32.719 1 95.62 96 GLY A O 1
ATOM 775 N N . GLU A 1 97 ? 2.354 -28.562 -33.906 1 94.38 97 GLU A N 1
ATOM 776 C CA . GLU A 1 97 ? 3.576 -28.641 -34.719 1 94.38 97 GLU A CA 1
ATOM 777 C C . GLU A 1 97 ? 3.75 -27.391 -35.562 1 94.38 97 GLU A C 1
ATOM 779 O O . GLU A 1 97 ? 4.863 -26.875 -35.719 1 94.38 97 GLU A O 1
ATOM 784 N N . SER A 1 98 ? 2.662 -27 -36.125 1 94.94 98 SER A N 1
ATOM 785 C CA . SER A 1 98 ? 2.709 -25.75 -36.906 1 94.94 98 SER A CA 1
ATOM 786 C C . SER A 1 98 ? 3.111 -24.578 -36.031 1 94.94 98 SER A C 1
ATOM 788 O O . SER A 1 98 ? 3.924 -23.734 -36.438 1 94.94 98 SER A O 1
ATOM 790 N N . ILE A 1 99 ? 2.535 -24.5 -34.812 1 95.94 99 ILE A N 1
ATOM 791 C CA . ILE A 1 99 ? 2.863 -23.438 -33.875 1 95.94 99 ILE A CA 1
ATOM 792 C C . ILE A 1 99 ? 4.352 -23.484 -33.531 1 95.94 99 ILE A C 1
ATOM 794 O O . ILE A 1 99 ? 5.039 -22.469 -33.562 1 95.94 99 ILE A O 1
ATOM 798 N N . SER A 1 100 ? 4.84 -24.656 -33.25 1 96.88 100 SER A N 1
ATOM 799 C CA . SER A 1 100 ? 6.246 -24.844 -32.906 1 96.88 100 SER A CA 1
ATOM 800 C C . SER A 1 100 ? 7.164 -24.328 -34 1 96.88 100 SER A C 1
ATOM 802 O O . SER A 1 100 ? 8.148 -23.641 -33.719 1 96.88 100 SER A O 1
ATOM 804 N N . ARG A 1 101 ? 6.852 -24.625 -35.25 1 95.75 101 ARG A N 1
ATOM 805 C CA . ARG A 1 101 ? 7.672 -24.219 -36.375 1 95.75 101 ARG A CA 1
ATOM 806 C C . ARG A 1 101 ? 7.719 -22.688 -36.5 1 95.75 101 ARG A C 1
ATOM 808 O O . ARG A 1 101 ? 8.727 -22.125 -36.938 1 95.75 101 ARG A O 1
ATOM 815 N N . LYS A 1 102 ? 6.695 -22.109 -36.062 1 95.5 102 LYS A N 1
ATOM 816 C CA . LYS A 1 102 ? 6.605 -20.656 -36.188 1 95.5 102 LYS A CA 1
ATOM 817 C C . LYS A 1 102 ? 7.344 -19.953 -35.062 1 95.5 102 LYS A C 1
ATOM 819 O O . LYS A 1 102 ? 7.961 -18.906 -35.281 1 95.5 102 LYS A O 1
ATOM 824 N N . ILE A 1 103 ? 7.297 -20.547 -33.844 1 96.25 103 ILE A N 1
ATOM 825 C CA . ILE A 1 103 ? 7.766 -19.75 -32.688 1 96.25 103 ILE A CA 1
ATOM 826 C C . ILE A 1 103 ? 9.164 -20.219 -32.281 1 96.25 103 ILE A C 1
ATOM 828 O O . ILE A 1 103 ? 9.945 -19.438 -31.734 1 96.25 103 ILE A O 1
ATOM 832 N N . ILE A 1 104 ? 9.477 -21.469 -32.562 1 96.62 104 ILE A N 1
ATOM 833 C CA . ILE A 1 104 ? 10.781 -22 -32.156 1 96.62 104 ILE A CA 1
ATOM 834 C C . ILE A 1 104 ? 11.75 -21.922 -33.344 1 96.62 104 ILE A C 1
ATOM 836 O O . ILE A 1 104 ? 11.453 -22.422 -34.438 1 96.62 104 ILE A O 1
ATOM 840 N N . PRO A 1 105 ? 12.867 -21.344 -33.125 1 94.19 105 PRO A N 1
ATOM 841 C CA . PRO A 1 105 ? 13.852 -21.281 -34.188 1 94.19 105 PRO A CA 1
ATOM 842 C C . PRO A 1 105 ? 14.258 -22.672 -34.688 1 94.19 105 PRO A C 1
ATOM 844 O O . PRO A 1 105 ? 14.312 -23.625 -33.906 1 94.19 105 PRO A O 1
ATOM 847 N N . ARG A 1 106 ? 14.664 -22.734 -35.969 1 92.31 106 ARG A N 1
ATOM 848 C CA . ARG A 1 106 ? 15.031 -24 -36.625 1 92.31 106 ARG A CA 1
ATOM 849 C C . ARG A 1 106 ? 16.203 -24.656 -35.906 1 92.31 106 ARG A C 1
ATOM 851 O O . ARG A 1 106 ? 17.188 -24 -35.594 1 92.31 106 ARG A O 1
ATOM 858 N N . GLY A 1 107 ? 16 -25.969 -35.562 1 91.25 107 GLY A N 1
ATOM 859 C CA . GLY A 1 107 ? 17.094 -26.75 -35 1 91.25 107 GLY A CA 1
ATOM 860 C C . GLY A 1 107 ? 17.109 -26.719 -33.469 1 91.25 107 GLY A C 1
ATOM 861 O O . GLY A 1 107 ? 17.75 -27.562 -32.844 1 91.25 107 GLY A O 1
ATOM 862 N N . GLU A 1 108 ? 16.438 -25.812 -32.906 1 92.94 108 GLU A N 1
ATOM 863 C CA . GLU A 1 108 ? 16.484 -25.672 -31.469 1 92.94 108 GLU A CA 1
ATOM 864 C C . GLU A 1 108 ? 15.688 -26.781 -30.781 1 92.94 108 GLU A C 1
ATOM 866 O O . GLU A 1 108 ? 16.047 -27.234 -29.688 1 92.94 108 GLU A O 1
ATOM 871 N N . LYS A 1 109 ? 14.648 -27.234 -31.375 1 93.19 109 LYS A N 1
ATOM 872 C CA . LYS A 1 109 ? 13.727 -28.203 -30.766 1 93.19 109 LYS A CA 1
ATOM 873 C C . LYS A 1 109 ? 14.43 -29.531 -30.5 1 93.19 109 LYS A C 1
ATOM 875 O O . LYS A 1 109 ? 14.055 -30.25 -29.562 1 93.19 109 LYS A O 1
ATOM 880 N N . SER A 1 110 ? 15.445 -29.844 -31.234 1 91.69 110 SER A N 1
ATOM 881 C CA . SER A 1 110 ? 16.156 -31.094 -31.062 1 91.69 110 SER A CA 1
ATOM 882 C C . SER A 1 110 ? 16.906 -31.141 -29.734 1 91.69 110 SER A C 1
ATOM 884 O O . SER A 1 110 ? 17.281 -32.219 -29.266 1 91.69 110 SER A O 1
ATOM 886 N N . GLN A 1 111 ? 17.062 -30.016 -29.141 1 91.25 111 GLN A N 1
ATOM 887 C CA . GLN A 1 111 ? 17.828 -29.922 -27.891 1 91.25 111 GLN A CA 1
ATOM 888 C C . GLN A 1 111 ? 16.906 -29.953 -26.688 1 91.25 111 GLN A C 1
ATOM 890 O O . GLN A 1 111 ? 17.375 -29.875 -25.547 1 91.25 111 GLN A O 1
ATOM 895 N N . PHE A 1 112 ? 15.672 -30.078 -26.984 1 93.38 112 PHE A N 1
ATOM 896 C CA . PHE A 1 112 ? 14.703 -30 -25.891 1 93.38 112 PHE A CA 1
ATOM 897 C C . PHE A 1 112 ? 14.562 -31.359 -25.219 1 93.38 112 PHE A C 1
ATOM 899 O O . PHE A 1 112 ? 14.703 -32.406 -25.875 1 93.38 112 PHE A O 1
ATOM 906 N N . PRO A 1 113 ? 14.359 -31.297 -23.984 1 91.38 113 PRO A N 1
ATOM 907 C CA . PRO A 1 113 ? 14.281 -30.188 -23.031 1 91.38 113 PRO A CA 1
ATOM 908 C C . PRO A 1 113 ? 15.648 -29.719 -22.547 1 91.38 113 PRO A C 1
ATOM 910 O O . PRO A 1 113 ? 16.562 -30.547 -22.391 1 91.38 113 PRO A O 1
ATOM 913 N N . LYS A 1 114 ? 15.742 -28.5 -22.359 1 89.81 114 LYS A N 1
ATOM 914 C CA . LYS A 1 114 ? 16.938 -27.922 -21.766 1 89.81 114 LYS A CA 1
ATOM 915 C C . LYS A 1 114 ? 16.719 -27.625 -20.281 1 89.81 114 LYS A C 1
ATOM 917 O O . LYS A 1 114 ? 15.633 -27.203 -19.875 1 89.81 114 LYS A O 1
ATOM 922 N N . LEU A 1 115 ? 17.719 -28.016 -19.531 1 87.62 115 LEU A N 1
ATOM 923 C CA . LEU A 1 115 ? 17.688 -27.656 -18.125 1 87.62 115 LEU A CA 1
ATOM 924 C C . LEU A 1 115 ? 18.844 -26.734 -17.766 1 87.62 115 LEU A C 1
ATOM 926 O O . LEU A 1 115 ? 20 -27.156 -17.766 1 87.62 115 LEU A O 1
ATOM 930 N N . LEU A 1 116 ? 18.438 -25.5 -17.562 1 83.44 116 LEU A N 1
ATOM 931 C CA . LEU A 1 116 ? 19.438 -24.484 -17.25 1 83.44 116 LEU A CA 1
ATOM 932 C C . LEU A 1 116 ? 19.125 -23.812 -15.906 1 83.44 116 LEU A C 1
ATOM 934 O O . LEU A 1 116 ? 17.953 -23.547 -15.609 1 83.44 116 LEU A O 1
ATOM 938 N N . GLN A 1 117 ? 20.156 -23.625 -15.156 1 83.69 117 GLN A N 1
ATOM 939 C CA . GLN A 1 117 ? 19.938 -22.922 -13.898 1 83.69 117 GLN A CA 1
ATOM 940 C C . GLN A 1 117 ? 19.578 -21.453 -14.148 1 83.69 117 GLN A C 1
ATOM 942 O O . GLN A 1 117 ? 18.453 -21.031 -13.875 1 83.69 117 GLN A O 1
ATOM 947 N N . ILE A 1 118 ? 20.484 -20.641 -14.68 1 87.12 118 ILE A N 1
ATOM 948 C CA . ILE A 1 118 ? 20.219 -19.25 -15.039 1 87.12 118 ILE A CA 1
ATOM 949 C C . ILE A 1 118 ? 20.781 -18.969 -16.438 1 87.12 118 ILE A C 1
ATOM 951 O O . ILE A 1 118 ? 21.984 -18.891 -16.625 1 87.12 118 ILE A O 1
ATOM 955 N N . PRO A 1 119 ? 19.812 -18.828 -17.344 1 89.94 119 PRO A N 1
ATOM 956 C CA . PRO A 1 119 ? 20.281 -18.531 -18.688 1 89.94 119 PRO A CA 1
ATOM 957 C C . PRO A 1 119 ? 20.75 -17.094 -18.859 1 89.94 119 PRO A C 1
ATOM 959 O O . PRO A 1 119 ? 20.406 -16.234 -18.031 1 89.94 119 PRO A O 1
ATOM 962 N N . SER A 1 120 ? 21.562 -16.812 -19.844 1 88.12 120 SER A N 1
ATOM 963 C CA . SER A 1 120 ? 22.047 -15.461 -20.125 1 88.12 120 SER A CA 1
ATOM 964 C C . SER A 1 120 ? 20.953 -14.594 -20.734 1 88.12 120 SER A C 1
ATOM 966 O O . SER A 1 120 ? 20.969 -13.367 -20.594 1 88.12 120 SER A O 1
ATOM 968 N N . LYS A 1 121 ? 20.031 -15.188 -21.422 1 90.38 121 LYS A N 1
ATOM 969 C CA . LYS A 1 121 ? 18.891 -14.523 -22.047 1 90.38 121 LYS A CA 1
ATOM 970 C C . LYS A 1 121 ? 17.656 -15.43 -22.031 1 90.38 121 LYS A C 1
ATOM 972 O O . LYS A 1 121 ? 17.766 -16.625 -21.734 1 90.38 121 LYS A O 1
ATOM 977 N N . LEU A 1 122 ? 16.609 -14.859 -22.344 1 94.38 122 LEU A N 1
ATOM 978 C CA . LEU A 1 122 ? 15.383 -15.641 -22.469 1 94.38 122 LEU A CA 1
ATOM 979 C C . LEU A 1 122 ? 15.492 -16.656 -23.609 1 94.38 122 LEU A C 1
ATOM 981 O O . LEU A 1 122 ? 15.828 -16.281 -24.734 1 94.38 122 LEU A O 1
ATOM 985 N N . GLU A 1 123 ? 15.289 -17.938 -23.359 1 94.94 123 GLU A N 1
ATOM 986 C CA . GLU A 1 123 ? 15.453 -18.938 -24.406 1 94.94 123 GLU A CA 1
ATOM 987 C C . GLU A 1 123 ? 14.422 -20.047 -24.281 1 94.94 123 GLU A C 1
ATOM 989 O O . GLU A 1 123 ? 14.039 -20.422 -23.156 1 94.94 123 GLU A O 1
ATOM 994 N N . TRP A 1 124 ? 14.047 -20.594 -25.344 1 96.88 124 TRP A N 1
ATOM 995 C CA . TRP A 1 124 ? 13.156 -21.766 -25.375 1 96.88 124 TRP A CA 1
ATOM 996 C C . TRP A 1 124 ? 13.852 -22.984 -24.797 1 96.88 124 TRP A C 1
ATOM 998 O O . TRP A 1 124 ? 15.023 -23.25 -25.078 1 96.88 124 TRP A O 1
ATOM 1008 N N . VAL A 1 125 ? 13.102 -23.75 -24.016 1 96.56 125 VAL A N 1
ATOM 1009 C CA . VAL A 1 125 ? 13.789 -24.875 -23.391 1 96.56 125 VAL A CA 1
ATOM 1010 C C . VAL A 1 125 ? 12.961 -26.141 -23.562 1 96.56 125 VAL A C 1
ATOM 1012 O O . VAL A 1 125 ? 13.453 -27.25 -23.328 1 96.56 125 VAL A O 1
ATOM 1015 N N . ASP A 1 126 ? 11.711 -25.969 -23.922 1 97 126 ASP A N 1
ATOM 1016 C CA . ASP A 1 126 ? 10.844 -27.125 -24.094 1 97 126 ASP A CA 1
ATOM 1017 C C . ASP A 1 126 ? 9.633 -26.797 -24.953 1 97 126 ASP A C 1
ATOM 1019 O O . ASP A 1 126 ? 9.195 -25.641 -25 1 97 126 ASP A O 1
ATOM 1023 N N . PHE A 1 127 ? 9.172 -27.734 -25.734 1 97.75 127 PHE A N 1
ATOM 1024 C CA . PHE A 1 127 ? 7.918 -27.656 -26.484 1 97.75 127 PHE A CA 1
ATOM 1025 C C . PHE A 1 127 ? 7.305 -29.047 -26.641 1 97.75 127 PHE A C 1
ATOM 1027 O O . PHE A 1 127 ? 7.973 -29.969 -27.094 1 97.75 127 PHE A O 1
ATOM 1034 N N . ARG A 1 128 ? 6.121 -29.125 -26.266 1 97.06 128 ARG A N 1
ATOM 1035 C CA . ARG A 1 128 ? 5.434 -30.422 -26.344 1 97.06 128 ARG A CA 1
ATOM 1036 C C . ARG A 1 128 ? 4.07 -30.266 -27.016 1 97.06 128 ARG A C 1
ATOM 1038 O O . ARG A 1 128 ? 3.27 -29.406 -26.625 1 97.06 128 ARG A O 1
ATOM 1045 N N . ALA A 1 129 ? 3.785 -31.078 -28.016 1 96.5 129 ALA A N 1
ATOM 1046 C CA . ALA A 1 129 ? 2.508 -31.156 -28.703 1 96.5 129 ALA A CA 1
ATOM 1047 C C . ALA A 1 129 ? 2.205 -32.594 -29.141 1 96.5 129 ALA A C 1
ATOM 1049 O O . ALA A 1 129 ? 2.873 -33.125 -30.031 1 96.5 129 ALA A O 1
ATOM 1050 N N . PRO A 1 130 ? 1.158 -33.344 -28.562 1 96.38 130 PRO A N 1
ATOM 1051 C CA . PRO A 1 130 ? 0.298 -32.844 -27.484 1 96.38 130 PRO A CA 1
ATOM 1052 C C . PRO A 1 130 ? 1.027 -32.75 -26.141 1 96.38 130 PRO A C 1
ATOM 1054 O O . PRO A 1 130 ? 2.08 -33.375 -25.953 1 96.38 130 PRO A O 1
ATOM 1057 N N . ASN A 1 131 ? 0.562 -31.938 -25.219 1 95.69 131 ASN A N 1
ATOM 1058 C CA . ASN A 1 131 ? 1.109 -31.844 -23.875 1 95.69 131 ASN A CA 1
ATOM 1059 C C . ASN A 1 131 ? 0.47 -32.875 -22.938 1 95.69 131 ASN A C 1
ATOM 1061 O O . ASN A 1 131 ? -0.728 -32.812 -22.656 1 95.69 131 ASN A O 1
ATOM 1065 N N . ARG A 1 132 ? 1.277 -33.781 -22.562 1 93.31 132 ARG A N 1
ATOM 1066 C CA . ARG A 1 132 ? 0.89 -34.812 -21.578 1 93.31 132 ARG A CA 1
ATOM 1067 C C . ARG A 1 132 ? -0.361 -35.562 -22.031 1 93.31 132 ARG A C 1
ATOM 1069 O O . ARG A 1 132 ? -1.281 -35.781 -21.25 1 93.31 132 ARG A O 1
ATOM 1076 N N . GLY A 1 133 ? -0.456 -35.719 -23.281 1 93 133 GLY A N 1
ATOM 1077 C CA . GLY A 1 133 ? -1.483 -36.594 -23.828 1 93 133 GLY A CA 1
ATOM 1078 C C . GLY A 1 133 ? -2.793 -35.875 -24.094 1 93 133 GLY A C 1
ATOM 1079 O O . GLY A 1 133 ? -3.764 -36.5 -24.547 1 93 133 GLY A O 1
ATOM 1080 N N . VAL A 1 134 ? -2.902 -34.625 -23.844 1 94.5 134 VAL A N 1
ATOM 1081 C CA . VAL A 1 134 ? -4.129 -33.875 -24.094 1 94.5 134 VAL A CA 1
ATOM 1082 C C . VAL A 1 134 ? -4.195 -33.5 -25.578 1 94.5 134 VAL A C 1
ATOM 1084 O O . VAL A 1 134 ? -3.375 -32.719 -26.062 1 94.5 134 VAL A O 1
ATOM 1087 N N . GLU A 1 135 ? -5.18 -33.969 -26.172 1 94.44 135 GLU A N 1
ATOM 1088 C CA . GLU A 1 135 ? -5.312 -33.812 -27.625 1 94.44 135 GLU A CA 1
ATOM 1089 C C . GLU A 1 135 ? -5.359 -32.344 -28.016 1 94.44 135 GLU A C 1
ATOM 1091 O O . GLU A 1 135 ? -6.016 -31.531 -27.344 1 94.44 135 GLU A O 1
ATOM 1096 N N . ASN A 1 136 ? -4.641 -31.953 -29.094 1 94.75 136 ASN A N 1
ATOM 1097 C CA . ASN A 1 136 ? -4.645 -30.641 -29.734 1 94.75 136 ASN A CA 1
ATOM 1098 C C . ASN A 1 136 ? -4.035 -29.578 -28.828 1 94.75 136 ASN A C 1
ATOM 1100 O O . ASN A 1 136 ? -4.18 -28.375 -29.078 1 94.75 136 ASN A O 1
ATOM 1104 N N . SER A 1 137 ? -3.445 -30.016 -27.75 1 96.94 137 SER A N 1
ATOM 1105 C CA . SER A 1 137 ? -2.832 -29.078 -26.812 1 96.94 137 SER A CA 1
ATOM 1106 C C . SER A 1 137 ? -1.335 -28.938 -27.078 1 96.94 137 SER A C 1
ATOM 1108 O O . SER A 1 137 ? -0.744 -29.766 -27.781 1 96.94 137 SER A O 1
ATOM 1110 N N . TRP A 1 138 ? -0.798 -27.891 -26.594 1 98 138 TRP A N 1
ATOM 1111 C CA . TRP A 1 138 ? 0.656 -27.766 -26.609 1 98 138 TRP A CA 1
ATOM 1112 C C . TRP A 1 138 ? 1.146 -26.875 -25.469 1 98 138 TRP A C 1
ATOM 1114 O O . TRP A 1 138 ? 0.369 -26.109 -24.891 1 98 138 TRP A O 1
ATOM 1124 N N . LEU A 1 139 ? 2.367 -27 -25.016 1 98.31 139 LEU A N 1
ATOM 1125 C CA . LEU A 1 139 ? 3.045 -26.219 -23.984 1 98.31 139 LEU A CA 1
ATOM 1126 C C . LEU A 1 139 ? 4.43 -25.781 -24.453 1 98.31 139 LEU A C 1
ATOM 1128 O O . LEU A 1 139 ? 5.191 -26.594 -25 1 98.31 139 LEU A O 1
ATOM 1132 N N . ALA A 1 140 ? 4.699 -24.562 -24.391 1 98.25 140 ALA A N 1
ATOM 1133 C CA . ALA A 1 140 ? 6.02 -24 -24.641 1 98.25 140 ALA A CA 1
ATOM 1134 C C . ALA A 1 140 ? 6.621 -23.406 -23.359 1 98.25 140 ALA A C 1
ATOM 1136 O O . ALA A 1 140 ? 5.918 -22.766 -22.578 1 98.25 140 ALA A O 1
ATOM 1137 N N . LYS A 1 141 ? 7.84 -23.625 -23.109 1 97.62 141 LYS A N 1
ATOM 1138 C CA . LYS A 1 141 ? 8.508 -23.188 -21.891 1 97.62 141 LYS A CA 1
ATOM 1139 C C . LYS A 1 141 ? 9.789 -22.422 -22.188 1 97.62 141 LYS A C 1
ATOM 1141 O O . LYS A 1 141 ? 10.539 -22.797 -23.094 1 97.62 141 LYS A O 1
ATOM 1146 N N . MET A 1 142 ? 9.992 -21.406 -21.484 1 97.38 142 MET A N 1
ATOM 1147 C CA . MET A 1 142 ? 11.211 -20.609 -21.578 1 97.38 142 MET A CA 1
ATOM 1148 C C . MET A 1 142 ? 11.828 -20.391 -20.203 1 97.38 142 MET A C 1
ATOM 1150 O O . MET A 1 142 ? 11.117 -20.344 -19.188 1 97.38 142 MET A O 1
ATOM 1154 N N . TYR A 1 143 ? 13.133 -20.375 -20.234 1 96.25 143 TYR A N 1
ATOM 1155 C CA . TYR A 1 143 ? 13.859 -19.891 -19.062 1 96.25 143 TYR A CA 1
ATOM 1156 C C . TYR A 1 143 ? 14.398 -18.484 -19.281 1 96.25 143 TYR A C 1
ATOM 1158 O O . TYR A 1 143 ? 14.836 -18.156 -20.391 1 96.25 143 TYR A O 1
ATOM 1166 N N . GLY A 1 144 ? 14.227 -17.703 -18.297 1 94.12 144 GLY A N 1
ATOM 1167 C CA . GLY A 1 144 ? 14.852 -16.391 -18.234 1 94.12 144 GLY A CA 1
ATOM 1168 C C . GLY A 1 144 ? 15.461 -16.078 -16.891 1 94.12 144 GLY A C 1
ATOM 1169 O O . GLY A 1 144 ? 15.734 -16.984 -16.094 1 94.12 144 GLY A O 1
ATOM 1170 N N . LYS A 1 145 ? 15.867 -14.883 -16.734 1 91.19 145 LYS A N 1
ATOM 1171 C CA . LYS A 1 145 ? 16.406 -14.477 -15.438 1 91.19 145 LYS A CA 1
ATOM 1172 C C . LYS A 1 145 ? 15.797 -13.148 -14.984 1 91.19 145 LYS A C 1
ATOM 1174 O O . LYS A 1 145 ? 15.438 -12.312 -15.812 1 91.19 145 LYS A O 1
ATOM 1179 N N . LYS A 1 146 ? 15.562 -13.039 -13.789 1 89.88 146 LYS A N 1
ATOM 1180 C CA . LYS A 1 146 ? 15.203 -11.789 -13.125 1 89.88 146 LYS A CA 1
ATOM 1181 C C . LYS A 1 146 ? 16.344 -11.273 -12.258 1 89.88 146 LYS A C 1
ATOM 1183 O O . LYS A 1 146 ? 17.016 -12.055 -11.578 1 89.88 146 LYS A O 1
ATOM 1188 N N . THR A 1 147 ? 16.562 -10.055 -12.375 1 87.56 147 THR A N 1
ATOM 1189 C CA . THR A 1 147 ? 17.672 -9.469 -11.633 1 87.56 147 THR A CA 1
ATOM 1190 C C . THR A 1 147 ? 17.156 -8.547 -10.531 1 87.56 147 THR A C 1
ATOM 1192 O O . THR A 1 147 ? 16.141 -7.867 -10.703 1 87.56 147 THR A O 1
ATOM 1195 N N . ARG A 1 148 ? 17.672 -8.641 -9.445 1 87.5 148 ARG A N 1
ATOM 1196 C CA . ARG A 1 148 ? 17.438 -7.695 -8.359 1 87.5 148 ARG A CA 1
ATOM 1197 C C . ARG A 1 148 ? 18.766 -7.133 -7.832 1 87.5 148 ARG A C 1
ATOM 1199 O O . ARG A 1 148 ? 19.812 -7.762 -7.977 1 87.5 148 ARG A O 1
ATOM 1206 N N . GLU A 1 149 ? 18.656 -5.988 -7.332 1 88.81 149 GLU A N 1
ATOM 1207 C CA . GLU A 1 149 ? 19.844 -5.363 -6.746 1 88.81 149 GLU A CA 1
ATOM 1208 C C . GLU A 1 149 ? 19.828 -5.488 -5.227 1 88.81 149 GLU A C 1
ATOM 1210 O O . GLU A 1 149 ? 18.797 -5.301 -4.586 1 88.81 149 GLU A O 1
ATOM 1215 N N . VAL A 1 150 ? 20.938 -5.953 -4.789 1 92.12 150 VAL A N 1
ATOM 1216 C CA . VAL A 1 150 ? 21.125 -6.059 -3.346 1 92.12 150 VAL A CA 1
ATOM 1217 C C . VAL A 1 150 ? 22.234 -5.113 -2.889 1 92.12 150 VAL A C 1
ATOM 1219 O O . VAL A 1 150 ? 23.281 -5.027 -3.523 1 92.12 150 VAL A O 1
ATOM 1222 N N . LYS A 1 151 ? 21.969 -4.383 -1.843 1 93.62 151 LYS A N 1
ATOM 1223 C CA . LYS A 1 151 ? 22.969 -3.48 -1.275 1 93.62 151 LYS A CA 1
ATOM 1224 C C . LYS A 1 151 ? 24.156 -4.258 -0.715 1 93.62 151 LYS A C 1
ATOM 1226 O O . LYS A 1 151 ? 23.984 -5.16 0.109 1 93.62 151 LYS A O 1
ATOM 1231 N N . ILE A 1 152 ? 25.375 -4 -1.172 1 93.94 152 ILE A N 1
ATOM 1232 C CA . ILE A 1 152 ? 26.531 -4.75 -0.686 1 93.94 152 ILE A CA 1
ATOM 1233 C C . ILE A 1 152 ? 27.469 -3.818 0.075 1 93.94 152 ILE A C 1
ATOM 1235 O O . ILE A 1 152 ? 28.344 -4.277 0.816 1 93.94 152 ILE A O 1
ATOM 1239 N N . ASP A 1 153 ? 27.375 -2.562 -0.24 1 92.88 153 ASP A N 1
ATOM 1240 C CA . ASP A 1 153 ? 28.234 -1.594 0.435 1 92.88 153 ASP A CA 1
ATOM 1241 C C . ASP A 1 153 ? 27.531 -0.245 0.578 1 92.88 153 ASP A C 1
ATOM 1243 O O . ASP A 1 153 ? 26.609 0.07 -0.189 1 92.88 153 ASP A O 1
ATOM 1247 N N . GLU A 1 154 ? 27.828 0.485 1.57 1 94.12 154 GLU A N 1
ATOM 1248 C CA . GLU A 1 154 ? 27.312 1.827 1.83 1 94.12 154 GLU A CA 1
ATOM 1249 C C . GLU A 1 154 ? 28.391 2.711 2.469 1 94.12 154 GLU A C 1
ATOM 1251 O O . GLU A 1 154 ? 29.047 2.299 3.422 1 94.12 154 GLU A O 1
ATOM 1256 N N . ASN A 1 155 ? 28.641 3.803 1.777 1 92.75 155 ASN A N 1
ATOM 1257 C CA . ASN A 1 155 ? 29.562 4.785 2.33 1 92.75 155 ASN A CA 1
ATOM 1258 C C . ASN A 1 155 ? 28.891 6.141 2.533 1 92.75 155 ASN A C 1
ATOM 1260 O O . ASN A 1 155 ? 28.203 6.637 1.638 1 92.75 155 ASN A O 1
ATOM 1264 N N . LYS A 1 156 ? 29.016 6.73 3.709 1 90.88 156 LYS A N 1
ATOM 1265 C CA . LYS A 1 156 ? 28.453 8.039 4.023 1 90.88 156 LYS A CA 1
ATOM 1266 C C . LYS A 1 156 ? 29.531 9.062 4.316 1 90.88 156 LYS A C 1
ATOM 1268 O O . LYS A 1 156 ? 30.438 8.805 5.109 1 90.88 156 LYS A O 1
ATOM 1273 N N . SER A 1 157 ? 29.531 10.125 3.557 1 90.12 157 SER A N 1
ATOM 1274 C CA . SER A 1 157 ? 30.344 11.297 3.861 1 90.12 157 SER A CA 1
ATOM 1275 C C . SER A 1 157 ? 29.516 12.383 4.531 1 90.12 157 SER A C 1
ATOM 1277 O O . SER A 1 157 ? 28.844 13.164 3.855 1 90.12 157 SER A O 1
ATOM 1279 N N . TYR A 1 158 ? 29.688 12.461 5.762 1 84.88 158 TYR A N 1
ATOM 1280 C CA . TYR A 1 158 ? 28.906 13.445 6.512 1 84.88 158 TYR A CA 1
ATOM 1281 C C . TYR A 1 158 ? 29.344 14.859 6.156 1 84.88 158 TYR A C 1
ATOM 1283 O O . TYR A 1 158 ? 28.516 15.766 6.078 1 84.88 158 TYR A O 1
ATOM 1291 N N . ALA A 1 159 ? 30.703 15 5.934 1 85.44 159 ALA A N 1
ATOM 1292 C CA . ALA A 1 159 ? 31.234 16.312 5.625 1 85.44 159 ALA A CA 1
ATOM 1293 C C . ALA A 1 159 ? 30.656 16.859 4.324 1 85.44 159 ALA A C 1
ATOM 1295 O O . ALA A 1 159 ? 30.375 18.062 4.219 1 85.44 159 ALA A O 1
ATOM 1296 N N . GLN A 1 160 ? 30.375 15.977 3.484 1 88.19 160 GLN A N 1
ATOM 1297 C CA . GLN A 1 160 ? 29.906 16.406 2.178 1 88.19 160 GLN A CA 1
ATOM 1298 C C . GLN A 1 160 ? 28.391 16.203 2.049 1 88.19 160 GLN A C 1
ATOM 1300 O O . GLN A 1 160 ? 27.781 16.656 1.08 1 88.19 160 GLN A O 1
ATOM 1305 N N . GLY A 1 161 ? 27.766 15.531 2.986 1 89.12 161 GLY A N 1
ATOM 1306 C CA . GLY A 1 161 ? 26.344 15.234 2.904 1 89.12 161 GLY A CA 1
ATOM 1307 C C . GLY A 1 161 ? 26 14.234 1.814 1 89.12 161 GLY A C 1
ATOM 1308 O O . GLY A 1 161 ? 24.984 14.367 1.137 1 89.12 161 GLY A O 1
ATOM 1309 N N . LEU A 1 162 ? 26.953 13.367 1.551 1 93.19 162 LEU A N 1
ATOM 1310 C CA . LEU A 1 162 ? 26.766 12.398 0.469 1 93.19 162 LEU A CA 1
ATOM 1311 C C . LEU A 1 162 ? 26.734 10.977 1.012 1 93.19 162 LEU A C 1
ATOM 1313 O O . LEU A 1 162 ? 27.438 10.648 1.972 1 93.19 162 LEU A O 1
ATOM 1317 N N . ARG A 1 163 ? 25.797 10.219 0.465 1 93.56 163 ARG A N 1
ATOM 1318 C CA . ARG A 1 163 ? 25.766 8.781 0.71 1 93.56 163 ARG A CA 1
ATOM 1319 C C . ARG A 1 163 ? 25.891 8 -0.595 1 93.56 163 ARG A C 1
ATOM 1321 O O . ARG A 1 163 ? 25.141 8.242 -1.542 1 93.56 163 ARG A O 1
ATOM 1328 N N . THR A 1 164 ? 26.875 7.102 -0.576 1 94.56 164 THR A N 1
ATOM 1329 C CA . THR A 1 164 ? 27.062 6.25 -1.746 1 94.56 164 THR A CA 1
ATOM 1330 C C . THR A 1 164 ? 26.734 4.797 -1.417 1 94.56 164 THR A C 1
ATOM 1332 O O . THR A 1 164 ? 27.25 4.242 -0.446 1 94.56 164 THR A O 1
ATOM 1335 N N . VAL A 1 165 ? 25.875 4.273 -2.162 1 96.06 165 VAL A N 1
ATOM 1336 C CA . VAL A 1 165 ? 25.484 2.885 -1.954 1 96.06 165 VAL A CA 1
ATOM 1337 C C . VAL A 1 165 ? 25.859 2.049 -3.172 1 96.06 165 VAL A C 1
ATOM 1339 O O . VAL A 1 165 ? 25.609 2.447 -4.312 1 96.06 165 VAL A O 1
ATOM 1342 N N . THR A 1 166 ? 26.484 0.957 -2.906 1 95.12 166 THR A N 1
ATOM 1343 C CA . THR A 1 166 ? 26.828 0.024 -3.975 1 95.12 166 THR A CA 1
ATOM 1344 C C . THR A 1 166 ? 25.922 -1.2 -3.938 1 95.12 166 THR A C 1
ATOM 1346 O O . THR A 1 166 ? 25.734 -1.818 -2.887 1 95.12 166 THR A O 1
ATOM 1349 N N . TYR A 1 167 ? 25.328 -1.443 -5.02 1 95.06 167 TYR A N 1
ATOM 1350 C CA . TYR A 1 167 ? 24.469 -2.613 -5.176 1 95.06 167 TYR A CA 1
ATOM 1351 C C . TYR A 1 167 ? 25.125 -3.65 -6.078 1 95.06 167 TYR A C 1
ATOM 1353 O O . TYR A 1 167 ? 25.844 -3.301 -7.023 1 95.06 167 TYR A O 1
ATOM 1361 N N . ARG A 1 168 ? 24.891 -4.91 -5.676 1 94.44 168 ARG A N 1
ATOM 1362 C CA . ARG A 1 168 ? 25.25 -6.008 -6.562 1 94.44 168 ARG A CA 1
ATOM 1363 C C . ARG A 1 168 ? 24.016 -6.66 -7.168 1 94.44 168 ARG A C 1
ATOM 1365 O O . ARG A 1 168 ? 23 -6.836 -6.484 1 94.44 168 ARG A O 1
ATOM 1372 N N . THR A 1 169 ? 24.125 -6.945 -8.406 1 89.88 169 THR A N 1
ATOM 1373 C CA . THR A 1 169 ? 23.016 -7.59 -9.102 1 89.88 169 THR A CA 1
ATOM 1374 C C . THR A 1 169 ? 22.969 -9.078 -8.773 1 89.88 169 THR A C 1
ATOM 1376 O O . THR A 1 169 ? 23.969 -9.781 -8.875 1 89.88 169 THR A O 1
ATOM 1379 N N . GLU A 1 170 ? 21.859 -9.508 -8.234 1 89.12 170 GLU A N 1
ATOM 1380 C CA . GLU A 1 170 ? 21.594 -10.93 -8.062 1 89.12 170 GLU A CA 1
ATOM 1381 C C . GLU A 1 170 ? 20.547 -11.414 -9.062 1 89.12 170 GLU A C 1
ATOM 1383 O O . GLU A 1 170 ? 19.594 -10.688 -9.383 1 89.12 170 GLU A O 1
ATOM 1388 N N . GLU A 1 171 ? 20.812 -12.602 -9.461 1 87.81 171 GLU A N 1
ATOM 1389 C CA . GLU A 1 171 ? 19.938 -13.133 -10.5 1 87.81 171 GLU A CA 1
ATOM 1390 C C . GLU A 1 171 ? 19.125 -14.32 -9.984 1 87.81 171 GLU A C 1
ATOM 1392 O O . GLU A 1 171 ? 19.609 -15.102 -9.156 1 87.81 171 GLU A O 1
ATOM 1397 N N . SER A 1 172 ? 17.906 -14.32 -10.391 1 88.75 172 SER A N 1
ATOM 1398 C CA . SER A 1 172 ? 17.031 -15.461 -10.125 1 88.75 172 SER A CA 1
ATOM 1399 C C . SER A 1 172 ? 16.484 -16.047 -11.43 1 88.75 172 SER A C 1
ATOM 1401 O O . SER A 1 172 ? 16.219 -15.32 -12.383 1 88.75 172 SER A O 1
ATOM 1403 N N . ARG A 1 173 ? 16.328 -17.344 -11.359 1 91.25 173 ARG A N 1
ATOM 1404 C CA . ARG A 1 173 ? 15.773 -18.047 -12.516 1 91.25 173 ARG A CA 1
ATOM 1405 C C . ARG A 1 173 ? 14.289 -17.719 -12.688 1 91.25 173 ARG A C 1
ATOM 1407 O O . ARG A 1 173 ? 13.531 -17.734 -11.719 1 91.25 173 ARG A O 1
ATOM 1414 N N . LEU A 1 174 ? 13.938 -17.375 -13.891 1 94.06 174 LEU A N 1
ATOM 1415 C CA . LEU A 1 174 ? 12.555 -17.125 -14.266 1 94.06 174 LEU A CA 1
ATOM 1416 C C . LEU A 1 174 ? 12.039 -18.203 -15.227 1 94.06 174 LEU A C 1
ATOM 1418 O O . LEU A 1 174 ? 12.75 -18.594 -16.156 1 94.06 174 LEU A O 1
ATOM 1422 N N . ILE A 1 175 ? 10.859 -18.656 -14.984 1 96.25 175 ILE A N 1
ATOM 1423 C CA . ILE A 1 175 ? 10.242 -19.656 -15.836 1 96.25 175 ILE A CA 1
ATOM 1424 C C . ILE A 1 175 ? 8.953 -19.109 -16.453 1 96.25 175 ILE A C 1
ATOM 1426 O O . ILE A 1 175 ? 8.07 -18.641 -15.727 1 96.25 175 ILE A O 1
ATOM 1430 N N . TYR A 1 176 ? 8.852 -19.156 -17.781 1 97.5 176 TYR A N 1
ATOM 1431 C CA . TYR A 1 176 ? 7.641 -18.812 -18.516 1 97.5 176 TYR A CA 1
ATOM 1432 C C . TYR A 1 176 ? 7.035 -20.062 -19.172 1 97.5 176 TYR A C 1
ATOM 1434 O O . TYR A 1 176 ? 7.746 -20.859 -19.781 1 97.5 176 TYR A O 1
ATOM 1442 N N . ILE A 1 177 ? 5.82 -20.141 -19.047 1 98.31 177 ILE A N 1
ATOM 1443 C CA . ILE A 1 177 ? 5.105 -21.234 -19.719 1 98.31 177 ILE A CA 1
ATOM 1444 C C . ILE A 1 177 ? 3.928 -20.656 -20.5 1 98.31 177 ILE A C 1
ATOM 1446 O O . ILE A 1 177 ? 3.189 -19.812 -20 1 98.31 177 ILE A O 1
ATOM 1450 N N . VAL A 1 178 ? 3.814 -21.047 -21.719 1 98.31 178 VAL A N 1
ATOM 1451 C CA . VAL A 1 178 ? 2.629 -20.797 -22.531 1 98.31 178 VAL A CA 1
ATOM 1452 C C . VAL A 1 178 ? 1.912 -22.125 -22.797 1 98.31 178 VAL A C 1
ATOM 1454 O O . VAL A 1 178 ? 2.508 -23.062 -23.328 1 98.31 178 VAL A O 1
ATOM 1457 N N . TYR A 1 179 ? 0.661 -22.188 -22.453 1 98.12 179 TYR A N 1
ATOM 1458 C CA . TYR A 1 179 ? -0.069 -23.453 -22.531 1 98.12 179 TYR A CA 1
ATOM 1459 C C . TYR A 1 179 ? -1.392 -23.266 -23.266 1 98.12 179 TYR A C 1
ATOM 1461 O O . TYR A 1 179 ? -2.207 -22.422 -22.891 1 98.12 179 TYR A O 1
ATOM 1469 N N . TRP A 1 180 ? -1.569 -23.906 -24.359 1 97.38 180 TRP A N 1
ATOM 1470 C CA . TRP A 1 180 ? -2.846 -24.047 -25.047 1 97.38 180 TRP A CA 1
ATOM 1471 C C . TRP A 1 180 ? -3.547 -25.344 -24.641 1 97.38 180 TRP A C 1
ATOM 1473 O O . TRP A 1 180 ? -2.988 -26.438 -24.797 1 97.38 180 TRP A O 1
ATOM 1483 N N . ASP A 1 181 ? -4.77 -25.25 -24.188 1 95.12 181 ASP A N 1
ATOM 1484 C CA . ASP A 1 181 ? -5.418 -26.406 -23.562 1 95.12 181 ASP A CA 1
ATOM 1485 C C . ASP A 1 181 ? -6.051 -27.312 -24.625 1 95.12 181 ASP A C 1
ATOM 1487 O O . ASP A 1 181 ? -6.664 -28.328 -24.297 1 95.12 181 ASP A O 1
ATOM 1491 N N . GLY A 1 182 ? -5.969 -26.891 -25.891 1 93.88 182 GLY A N 1
ATOM 1492 C CA . GLY A 1 182 ? -6.469 -27.719 -26.984 1 93.88 182 GLY A CA 1
ATOM 1493 C C . GLY A 1 182 ? -7.91 -27.422 -27.344 1 93.88 182 GLY A C 1
ATOM 1494 O O . GLY A 1 182 ? -8.453 -28 -28.281 1 93.88 182 GLY A O 1
ATOM 1495 N N . LYS A 1 183 ? -8.508 -26.453 -26.641 1 91.25 183 LYS A N 1
ATOM 1496 C CA . LYS A 1 183 ? -9.938 -26.234 -26.844 1 91.25 183 LYS A CA 1
ATOM 1497 C C . LYS A 1 183 ? -10.25 -24.734 -26.922 1 91.25 183 LYS A C 1
ATOM 1499 O O . LYS A 1 183 ? -10.789 -24.266 -27.922 1 91.25 183 LYS A O 1
ATOM 1504 N N . ARG A 1 184 ? -9.883 -24.062 -25.891 1 92.62 184 ARG A N 1
ATOM 1505 C CA . ARG A 1 184 ? -10.445 -22.719 -25.781 1 92.62 184 ARG A CA 1
ATOM 1506 C C . ARG A 1 184 ? -9.445 -21.75 -25.156 1 92.62 184 ARG A C 1
ATOM 1508 O O . ARG A 1 184 ? -9.32 -20.609 -25.594 1 92.62 184 ARG A O 1
ATOM 1515 N N . PHE A 1 185 ? -8.656 -22.234 -24.203 1 95.62 185 PHE A N 1
ATOM 1516 C CA . PHE A 1 185 ? -7.926 -21.297 -23.359 1 95.62 185 PHE A CA 1
ATOM 1517 C C . PHE A 1 185 ? -6.438 -21.344 -23.688 1 95.62 185 PHE A C 1
ATOM 1519 O O . PHE A 1 185 ? -5.871 -22.406 -23.922 1 95.62 185 PHE A O 1
ATOM 1526 N N . LEU A 1 186 ? -5.852 -20.203 -23.75 1 96.94 186 LEU A N 1
ATOM 1527 C CA . LEU A 1 186 ? -4.41 -20 -23.719 1 96.94 186 LEU A CA 1
ATOM 1528 C C . LEU A 1 186 ? -3.969 -19.422 -22.375 1 96.94 186 LEU A C 1
ATOM 1530 O O . LEU A 1 186 ? -4.602 -18.5 -21.859 1 96.94 186 LEU A O 1
ATOM 1534 N N . GLU A 1 187 ? -2.93 -19.969 -21.766 1 98.19 187 GLU A N 1
ATOM 1535 C CA . GLU A 1 187 ? -2.477 -19.5 -20.469 1 98.19 187 GLU A CA 1
ATOM 1536 C C . GLU A 1 187 ? -1.008 -19.078 -20.516 1 98.19 187 GLU A C 1
ATOM 1538 O O . GLU A 1 187 ? -0.184 -19.766 -21.125 1 98.19 187 GLU A O 1
ATOM 1543 N N . PHE A 1 188 ? -0.717 -17.938 -19.938 1 98.5 188 PHE A N 1
ATOM 1544 C CA . PHE A 1 188 ? 0.644 -17.562 -19.562 1 98.5 188 PHE A CA 1
ATOM 1545 C C . PHE A 1 188 ? 0.903 -17.875 -18.094 1 98.5 188 PHE A C 1
ATOM 1547 O O . PHE A 1 188 ? 0.158 -17.422 -17.219 1 98.5 188 PHE A O 1
ATOM 1554 N N . LYS A 1 189 ? 1.916 -18.625 -17.812 1 98.12 189 LYS A N 1
ATOM 1555 C CA . LYS A 1 189 ? 2.336 -18.906 -16.453 1 98.12 189 LYS A CA 1
ATOM 1556 C C . LYS A 1 189 ? 3.732 -18.359 -16.172 1 98.12 189 LYS A C 1
ATOM 1558 O O . LYS A 1 189 ? 4.66 -18.594 -16.953 1 98.12 189 LYS A O 1
ATOM 1563 N N . ILE A 1 190 ? 3.805 -17.625 -15.109 1 97.62 190 ILE A N 1
ATOM 1564 C CA . ILE A 1 190 ? 5.062 -17 -14.727 1 97.62 190 ILE A CA 1
ATOM 1565 C C . ILE A 1 190 ? 5.441 -17.422 -13.305 1 97.62 190 ILE A C 1
ATOM 1567 O O . ILE A 1 190 ? 4.648 -17.266 -12.375 1 97.62 190 ILE A O 1
ATOM 1571 N N . SER A 1 191 ? 6.629 -17.938 -13.18 1 96.19 191 SER A N 1
ATOM 1572 C CA . SER A 1 191 ? 7.082 -18.312 -11.852 1 96.19 191 SER A CA 1
ATOM 1573 C C . SER A 1 191 ? 7.188 -17.109 -10.938 1 96.19 191 SER A C 1
ATOM 1575 O O . SER A 1 191 ? 7.523 -16 -11.383 1 96.19 191 SER A O 1
ATOM 1577 N N . ARG A 1 192 ? 6.93 -17.297 -9.719 1 94.31 192 ARG A N 1
ATOM 1578 C CA . ARG A 1 192 ? 7.016 -16.219 -8.75 1 94.31 192 ARG A CA 1
ATOM 1579 C C . ARG A 1 192 ? 8.438 -16.094 -8.203 1 94.31 192 ARG A C 1
ATOM 1581 O O . ARG A 1 192 ? 9.141 -17.094 -8.055 1 94.31 192 ARG A O 1
ATOM 1588 N N . THR A 1 193 ? 8.844 -14.875 -7.906 1 86.38 193 THR A N 1
ATOM 1589 C CA . THR A 1 193 ? 10.094 -14.57 -7.223 1 86.38 193 THR A CA 1
ATOM 1590 C C . THR A 1 193 ? 9.836 -13.703 -5.988 1 86.38 193 THR A C 1
ATOM 1592 O O . THR A 1 193 ? 8.727 -13.211 -5.789 1 86.38 193 THR A O 1
ATOM 1595 N N . SER A 1 194 ? 10.797 -13.562 -5.168 1 79.12 194 SER A N 1
ATOM 1596 C CA . SER A 1 194 ? 10.648 -12.852 -3.904 1 79.12 194 SER A CA 1
ATOM 1597 C C . SER A 1 194 ? 10.5 -11.352 -4.133 1 79.12 194 SER A C 1
ATOM 1599 O O . SER A 1 194 ? 10.203 -10.602 -3.199 1 79.12 194 SER A O 1
ATOM 1601 N N . PHE A 1 195 ? 10.656 -10.867 -5.309 1 79.19 195 PHE A N 1
ATOM 1602 C CA . PHE A 1 195 ? 10.664 -9.422 -5.523 1 79.19 195 PHE A CA 1
ATOM 1603 C C . PHE A 1 195 ? 9.805 -9.047 -6.723 1 79.19 195 PHE A C 1
ATOM 1605 O O . PHE A 1 195 ? 10.133 -8.117 -7.461 1 79.19 195 PHE A O 1
ATOM 1612 N N . ASP A 1 196 ? 8.766 -9.742 -6.879 1 90.12 196 ASP A N 1
ATOM 1613 C CA . ASP A 1 196 ? 7.875 -9.445 -7.996 1 90.12 196 ASP A CA 1
ATOM 1614 C C . ASP A 1 196 ? 7.062 -8.18 -7.73 1 90.12 196 ASP A C 1
ATOM 1616 O O . ASP A 1 196 ? 6.609 -7.953 -6.605 1 90.12 196 ASP A O 1
ATOM 1620 N N . SER A 1 197 ? 6.984 -7.316 -8.75 1 90.5 197 SER A N 1
ATOM 1621 C CA . SER A 1 197 ? 6.102 -6.152 -8.781 1 90.5 197 SER A CA 1
ATOM 1622 C C . SER A 1 197 ? 5.137 -6.219 -9.953 1 90.5 197 SER A C 1
ATOM 1624 O O . SER A 1 197 ? 5.352 -6.984 -10.898 1 90.5 197 SER A O 1
ATOM 1626 N N . ASN A 1 198 ? 4.098 -5.445 -9.867 1 90.94 198 ASN A N 1
ATOM 1627 C CA . ASN A 1 198 ? 3.166 -5.391 -10.992 1 90.94 198 ASN A CA 1
ATOM 1628 C C . ASN A 1 198 ? 3.865 -4.973 -12.281 1 90.94 198 ASN A C 1
ATOM 1630 O O . ASN A 1 198 ? 3.596 -5.531 -13.344 1 90.94 198 ASN A O 1
ATOM 1634 N N . LYS A 1 199 ? 4.742 -4.066 -12.109 1 90.44 199 LYS A N 1
ATOM 1635 C CA . LYS A 1 199 ? 5.484 -3.59 -13.273 1 90.44 199 LYS A CA 1
ATOM 1636 C C . LYS A 1 199 ? 6.332 -4.703 -13.875 1 90.44 199 LYS A C 1
ATOM 1638 O O . LYS A 1 199 ? 6.355 -4.879 -15.102 1 90.44 199 LYS A O 1
ATOM 1643 N N . SER A 1 200 ? 6.992 -5.438 -13.047 1 91.56 200 SER A N 1
ATOM 1644 C CA . SER A 1 200 ? 7.828 -6.523 -13.539 1 91.56 200 SER A CA 1
ATOM 1645 C C . SER A 1 200 ? 6.988 -7.613 -14.203 1 91.56 200 SER A C 1
ATOM 1647 O O . SER A 1 200 ? 7.418 -8.227 -15.18 1 91.56 200 SER A O 1
ATOM 1649 N N . LEU A 1 201 ? 5.828 -7.844 -13.695 1 94.75 201 LEU A N 1
ATOM 1650 C CA . LEU A 1 201 ? 4.949 -8.852 -14.273 1 94.75 201 LEU A CA 1
ATOM 1651 C C . LEU A 1 201 ? 4.453 -8.414 -15.648 1 94.75 201 LEU A C 1
ATOM 1653 O O . LEU A 1 201 ? 4.379 -9.227 -16.578 1 94.75 201 LEU A O 1
ATOM 1657 N N . GLU A 1 202 ? 4.152 -7.168 -15.75 1 94.62 202 GLU A N 1
ATOM 1658 C CA . GLU A 1 202 ? 3.756 -6.629 -17.047 1 94.62 202 GLU A CA 1
ATOM 1659 C C . GLU A 1 202 ? 4.867 -6.809 -18.078 1 94.62 202 GLU A C 1
ATOM 1661 O O . GLU A 1 202 ? 4.598 -7.145 -19.234 1 94.62 202 GLU A O 1
ATOM 1666 N N . LEU A 1 203 ? 6.07 -6.602 -17.656 1 93.25 203 LEU A N 1
ATOM 1667 C CA . LEU A 1 203 ? 7.215 -6.797 -18.547 1 93.25 203 LEU A CA 1
ATOM 1668 C C . LEU A 1 203 ? 7.344 -8.266 -18.953 1 93.25 203 LEU A C 1
ATOM 1670 O O . LEU A 1 203 ? 7.629 -8.57 -20.109 1 93.25 203 LEU A O 1
ATOM 1674 N N . SER A 1 204 ? 7.145 -9.094 -18.031 1 95.19 204 SER A N 1
ATOM 1675 C CA . SER A 1 204 ? 7.191 -10.523 -18.328 1 95.19 204 SER A CA 1
ATOM 1676 C C . SER A 1 204 ? 6.148 -10.914 -19.359 1 95.19 204 SER A C 1
ATOM 1678 O O . SER A 1 204 ? 6.449 -11.641 -20.312 1 95.19 204 SER A O 1
ATOM 1680 N N . ILE A 1 205 ? 4.969 -10.398 -19.203 1 96.38 205 ILE A N 1
ATOM 1681 C CA . ILE A 1 205 ? 3.883 -10.703 -20.125 1 96.38 205 ILE A CA 1
ATOM 1682 C C . ILE A 1 205 ? 4.23 -10.18 -21.516 1 96.38 205 ILE A C 1
ATOM 1684 O O . ILE A 1 205 ? 4.016 -10.859 -22.516 1 96.38 205 ILE A O 1
ATOM 1688 N N . LYS A 1 206 ? 4.777 -9.039 -21.562 1 95.38 206 LYS A N 1
ATOM 1689 C CA . LYS A 1 206 ? 5.199 -8.453 -22.828 1 95.38 206 LYS A CA 1
ATOM 1690 C C . LYS A 1 206 ? 6.258 -9.32 -23.5 1 95.38 206 LYS A C 1
ATOM 1692 O O . LYS A 1 206 ? 6.211 -9.531 -24.719 1 95.38 206 LYS A O 1
ATOM 1697 N N . GLU A 1 207 ? 7.211 -9.812 -22.75 1 95.69 207 GLU A N 1
ATOM 1698 C CA . GLU A 1 207 ? 8.25 -10.688 -23.281 1 95.69 207 GLU A CA 1
ATOM 1699 C C . GLU A 1 207 ? 7.652 -11.969 -23.859 1 95.69 207 GLU A C 1
ATOM 1701 O O . GLU A 1 207 ? 8 -12.375 -24.984 1 95.69 207 GLU A O 1
ATOM 1706 N N . ILE A 1 208 ? 6.762 -12.555 -23.156 1 97.25 208 ILE A N 1
ATOM 1707 C CA . ILE A 1 208 ? 6.105 -13.773 -23.641 1 97.25 208 ILE A CA 1
ATOM 1708 C C . ILE A 1 208 ? 5.395 -13.484 -24.953 1 97.25 208 ILE A C 1
ATOM 1710 O O . ILE A 1 208 ? 5.547 -14.234 -25.922 1 97.25 208 ILE A O 1
ATOM 1714 N N . ARG A 1 209 ? 4.688 -12.391 -24.938 1 96.62 209 ARG A N 1
ATOM 1715 C CA . ARG A 1 209 ? 3.941 -12.008 -26.125 1 96.62 209 ARG A CA 1
ATOM 1716 C C . ARG A 1 209 ? 4.871 -11.859 -27.328 1 96.62 209 ARG A C 1
ATOM 1718 O O . ARG A 1 209 ? 4.539 -12.297 -28.438 1 96.62 209 ARG A O 1
ATOM 1725 N N . GLN A 1 210 ? 5.965 -11.297 -27.109 1 95.56 210 GLN A N 1
ATOM 1726 C CA . GLN A 1 210 ? 6.934 -11.086 -28.172 1 95.56 210 GLN A CA 1
ATOM 1727 C C . GLN A 1 210 ? 7.469 -12.414 -28.703 1 95.56 210 GLN A C 1
ATOM 1729 O O . GLN A 1 210 ? 7.594 -12.609 -29.906 1 95.56 210 GLN A O 1
ATOM 1734 N N . PHE A 1 211 ? 7.734 -13.352 -27.859 1 96.19 211 PHE A N 1
ATOM 1735 C CA . PHE A 1 211 ? 8.367 -14.609 -28.234 1 96.19 211 PHE A CA 1
ATOM 1736 C C . PHE A 1 211 ? 7.383 -15.516 -28.953 1 96.19 211 PHE A C 1
ATOM 1738 O O . PHE A 1 211 ? 7.77 -16.281 -29.844 1 96.19 211 PHE A O 1
ATOM 1745 N N . ILE A 1 212 ? 6.109 -15.367 -28.625 1 96.69 212 ILE A N 1
ATOM 1746 C CA . ILE A 1 212 ? 5.168 -16.297 -29.234 1 96.69 212 ILE A CA 1
ATOM 1747 C C . ILE A 1 212 ? 4.449 -15.609 -30.391 1 96.69 212 ILE A C 1
ATOM 1749 O O . ILE A 1 212 ? 3.674 -16.25 -31.109 1 96.69 212 ILE A O 1
ATOM 1753 N N . GLY A 1 213 ? 4.656 -14.367 -30.625 1 94.94 213 GLY A N 1
ATOM 1754 C CA . GLY A 1 213 ? 3.881 -13.508 -31.5 1 94.94 213 GLY A CA 1
ATOM 1755 C C . GLY A 1 213 ? 3.84 -14 -32.938 1 94.94 213 GLY A C 1
ATOM 1756 O O . GLY A 1 213 ? 2.891 -13.711 -33.656 1 94.94 213 GLY A O 1
ATOM 1757 N N . LYS A 1 214 ? 4.875 -14.727 -33.375 1 92.69 214 LYS A N 1
ATOM 1758 C CA . LYS A 1 214 ? 4.902 -15.219 -34.75 1 92.69 214 LYS A CA 1
ATOM 1759 C C . LYS A 1 214 ? 3.912 -16.375 -34.938 1 92.69 214 LYS A C 1
ATOM 1761 O O . LYS A 1 214 ? 3.502 -16.656 -36.062 1 92.69 214 LYS A O 1
ATOM 1766 N N . GLY A 1 215 ? 3.582 -17 -33.875 1 94.5 215 GLY A N 1
ATOM 1767 C CA . GLY A 1 215 ? 2.715 -18.156 -33.969 1 94.5 215 GLY A CA 1
ATOM 1768 C C . GLY A 1 215 ? 1.358 -17.953 -33.344 1 94.5 215 GLY A C 1
ATOM 1769 O O . GLY A 1 215 ? 0.409 -18.688 -33.625 1 94.5 215 GLY A O 1
ATOM 1770 N N . VAL A 1 216 ? 1.249 -16.969 -32.5 1 94.19 216 VAL A N 1
ATOM 1771 C CA . VAL A 1 216 ? 0.022 -16.719 -31.75 1 94.19 216 VAL A CA 1
ATOM 1772 C C . VAL A 1 216 ? -0.358 -15.25 -31.844 1 94.19 216 VAL A C 1
ATOM 1774 O O . VAL A 1 216 ? 0.379 -14.383 -31.375 1 94.19 216 VAL A O 1
ATOM 1777 N N . ASP A 1 217 ? -1.434 -14.961 -32.438 1 93.19 217 ASP A N 1
ATOM 1778 C CA . ASP A 1 217 ? -1.953 -13.594 -32.5 1 93.19 217 ASP A CA 1
ATOM 1779 C C . ASP A 1 217 ? -2.857 -13.297 -31.297 1 93.19 217 ASP A C 1
ATOM 1781 O O . ASP A 1 217 ? -4.082 -13.43 -31.391 1 93.19 217 ASP A O 1
ATOM 1785 N N . LEU A 1 218 ? -2.277 -12.852 -30.266 1 92.44 218 LEU A N 1
ATOM 1786 C CA . LEU A 1 218 ? -2.99 -12.633 -29.016 1 92.44 218 LEU A CA 1
ATOM 1787 C C . LEU A 1 218 ? -4.004 -11.5 -29.156 1 92.44 218 LEU A C 1
ATOM 1789 O O . LEU A 1 218 ? -5.059 -11.523 -28.516 1 92.44 218 LEU A O 1
ATOM 1793 N N . HIS A 1 219 ? -3.678 -10.555 -29.969 1 89.88 219 HIS A N 1
ATOM 1794 C CA . HIS A 1 219 ? -4.496 -9.352 -30.094 1 89.88 219 HIS A CA 1
ATOM 1795 C C . HIS A 1 219 ? -5.789 -9.641 -30.844 1 89.88 219 HIS A C 1
ATOM 1797 O O . HIS A 1 219 ? -6.859 -9.172 -30.453 1 89.88 219 HIS A O 1
ATOM 1803 N N . ASN A 1 220 ? -5.668 -10.414 -31.844 1 90.44 220 ASN A N 1
ATOM 1804 C CA . ASN A 1 220 ? -6.824 -10.609 -32.719 1 90.44 220 ASN A CA 1
ATOM 1805 C C . ASN A 1 220 ? -7.57 -11.898 -32.375 1 90.44 220 ASN A C 1
ATOM 1807 O O . ASN A 1 220 ? -8.773 -12 -32.594 1 90.44 220 ASN A O 1
ATOM 1811 N N . ASP A 1 221 ? -6.859 -12.828 -31.812 1 94.38 221 ASP A N 1
ATOM 1812 C CA . ASP A 1 221 ? -7.465 -14.148 -31.688 1 94.38 221 ASP A CA 1
ATOM 1813 C C . ASP A 1 221 ? -7.887 -14.43 -30.25 1 94.38 221 ASP A C 1
ATOM 1815 O O . ASP A 1 221 ? -8.578 -15.406 -29.984 1 94.38 221 ASP A O 1
ATOM 1819 N N . PHE A 1 222 ? -7.516 -13.555 -29.281 1 95.06 222 PHE A N 1
ATOM 1820 C CA . PHE A 1 222 ? -7.789 -13.844 -27.875 1 95.06 222 PHE A CA 1
ATOM 1821 C C . PHE A 1 222 ? -8.273 -12.594 -27.156 1 95.06 222 PHE A C 1
ATOM 1823 O O . PHE A 1 222 ? -8.023 -11.477 -27.609 1 95.06 222 PHE A O 1
ATOM 1830 N N . LYS A 1 223 ? -8.977 -12.773 -26.078 1 95.38 223 LYS A N 1
ATOM 1831 C CA . LYS A 1 223 ? -9.328 -11.75 -25.109 1 95.38 223 LYS A CA 1
ATOM 1832 C C . LYS A 1 223 ? -9.047 -12.227 -23.688 1 95.38 223 LYS A C 1
ATOM 1834 O O . LYS A 1 223 ? -8.875 -13.422 -23.453 1 95.38 223 LYS A O 1
ATOM 1839 N N . TYR A 1 224 ? -8.906 -11.32 -22.797 1 96.88 224 TYR A N 1
ATOM 1840 C CA . TYR A 1 224 ? -8.781 -11.703 -21.391 1 96.88 224 TYR A CA 1
ATOM 1841 C C . TYR A 1 224 ? -9.969 -12.539 -20.938 1 96.88 224 TYR A C 1
ATOM 1843 O O . TYR A 1 224 ? -11.117 -12.219 -21.25 1 96.88 224 TYR A O 1
ATOM 1851 N N . PHE A 1 225 ? -9.68 -13.625 -20.391 1 97.31 225 PHE A N 1
ATOM 1852 C CA . PHE A 1 225 ? -10.758 -14.336 -19.734 1 97.31 225 PHE A CA 1
ATOM 1853 C C . PHE A 1 225 ? -11.148 -13.641 -18.422 1 97.31 225 PHE A C 1
ATOM 1855 O O . PHE A 1 225 ? -10.383 -13.656 -17.453 1 97.31 225 PHE A O 1
ATOM 1862 N N . ASP A 1 226 ? -12.258 -13.039 -18.469 1 97 226 ASP A N 1
ATOM 1863 C CA . ASP A 1 226 ? -12.727 -12.273 -17.328 1 97 226 ASP A CA 1
ATOM 1864 C C . ASP A 1 226 ? -13.148 -13.203 -16.188 1 97 226 ASP A C 1
ATOM 1866 O O . ASP A 1 226 ? -14.156 -13.906 -16.297 1 97 226 ASP A O 1
ATOM 1870 N N . LEU A 1 227 ? -12.445 -13.141 -15.078 1 97.88 227 LEU A N 1
ATOM 1871 C CA . LEU A 1 227 ? -12.695 -14.023 -13.945 1 97.88 227 LEU A CA 1
ATOM 1872 C C . LEU A 1 227 ? -13.75 -13.438 -13.016 1 97.88 227 LEU A C 1
ATOM 1874 O O . LEU A 1 227 ? -14.133 -14.078 -12.031 1 97.88 227 LEU A O 1
ATOM 1878 N N . THR A 1 228 ? -14.281 -12.273 -13.32 1 96.25 228 THR A N 1
ATOM 1879 C CA . THR A 1 228 ? -15.211 -11.594 -12.43 1 96.25 228 THR A CA 1
ATOM 1880 C C . THR A 1 228 ? -16.422 -12.469 -12.148 1 96.25 228 THR A C 1
ATOM 1882 O O . THR A 1 228 ? -16.812 -12.648 -10.992 1 96.25 228 THR A O 1
ATOM 1885 N N . PRO A 1 229 ? -17.016 -13.078 -13.203 1 96.75 229 PRO A N 1
ATOM 1886 C CA . PRO A 1 229 ? -18.141 -13.984 -12.906 1 96.75 229 PRO A CA 1
ATOM 1887 C C . PRO A 1 229 ? -17.734 -15.148 -12 1 96.75 229 PRO A C 1
ATOM 1889 O O . PRO A 1 229 ? -18.484 -15.5 -11.086 1 96.75 229 PRO A O 1
ATOM 1892 N N . THR A 1 230 ? -16.578 -15.727 -12.258 1 98.06 230 THR A N 1
ATOM 1893 C CA . THR A 1 230 ? -16.078 -16.828 -11.43 1 98.06 230 THR A CA 1
ATOM 1894 C C . THR A 1 230 ? -15.93 -16.375 -9.977 1 98.06 230 THR A C 1
ATOM 1896 O O . THR A 1 230 ? -16.359 -17.078 -9.062 1 98.06 230 THR A O 1
ATOM 1899 N N . VAL A 1 231 ? -15.312 -15.227 -9.797 1 98 231 VAL A N 1
ATOM 1900 C CA . VAL A 1 231 ? -15.102 -14.648 -8.469 1 98 231 VAL A CA 1
ATOM 1901 C C . VAL A 1 231 ? -16.438 -14.492 -7.758 1 98 231 VAL A C 1
ATOM 1903 O O . VAL A 1 231 ? -16.594 -14.898 -6.605 1 98 231 VAL A O 1
ATOM 1906 N N . ASN A 1 232 ? -17.422 -13.953 -8.43 1 96.94 232 ASN A N 1
ATOM 1907 C CA . ASN A 1 232 ? -18.75 -13.742 -7.836 1 96.94 232 ASN A CA 1
ATOM 1908 C C . ASN A 1 232 ? -19.438 -15.062 -7.516 1 96.94 232 ASN A C 1
ATOM 1910 O O . ASN A 1 232 ? -20.094 -15.188 -6.48 1 96.94 232 ASN A O 1
ATOM 1914 N N . ASN A 1 233 ? -19.266 -16.016 -8.406 1 97.5 233 ASN A N 1
ATOM 1915 C CA . ASN A 1 233 ? -19.844 -17.328 -8.148 1 97.5 233 ASN A CA 1
ATOM 1916 C C . ASN A 1 233 ? -19.219 -17.984 -6.918 1 97.5 233 ASN A C 1
ATOM 1918 O O . ASN A 1 233 ? -19.922 -18.578 -6.098 1 97.5 233 ASN A O 1
ATOM 1922 N N . ILE A 1 234 ? -17.938 -17.875 -6.773 1 97.44 234 ILE A N 1
ATOM 1923 C CA . ILE A 1 234 ? -17.25 -18.422 -5.605 1 97.44 234 ILE A CA 1
ATOM 1924 C C . ILE A 1 234 ? -17.75 -17.719 -4.34 1 97.44 234 ILE A C 1
ATOM 1926 O O . ILE A 1 234 ? -18.047 -18.391 -3.34 1 97.44 234 ILE A O 1
ATOM 1930 N N . LEU A 1 235 ? -17.797 -16.438 -4.438 1 96.19 235 LEU A N 1
ATOM 1931 C CA . LEU A 1 235 ? -18.266 -15.648 -3.309 1 96.19 235 LEU A CA 1
ATOM 1932 C C . LEU A 1 235 ? -19.688 -16.047 -2.918 1 96.19 235 LEU A C 1
ATOM 1934 O O . LEU A 1 235 ? -19.953 -16.344 -1.75 1 96.19 235 LEU A O 1
ATOM 1938 N N . ASN A 1 236 ? -20.594 -16.203 -3.855 1 93.44 236 ASN A N 1
ATOM 1939 C CA . ASN A 1 236 ? -22.016 -16.422 -3.623 1 93.44 236 ASN A CA 1
ATOM 1940 C C . ASN A 1 236 ? -22.297 -17.859 -3.158 1 93.44 236 ASN A C 1
ATOM 1942 O O . ASN A 1 236 ? -23.281 -18.109 -2.475 1 93.44 236 ASN A O 1
ATOM 1946 N N . ASN A 1 237 ? -21.422 -18.75 -3.494 1 95 237 ASN A N 1
ATOM 1947 C CA . ASN A 1 237 ? -21.656 -20.156 -3.166 1 95 237 ASN A CA 1
ATOM 1948 C C . ASN A 1 237 ? -20.828 -20.594 -1.968 1 95 237 ASN A C 1
ATOM 1950 O O . ASN A 1 237 ? -20.719 -21.797 -1.687 1 95 237 ASN A O 1
ATOM 1954 N N . SER A 1 238 ? -20.266 -19.703 -1.31 1 93.19 238 SER A N 1
ATOM 1955 C CA . SER A 1 238 ? -19.312 -20.031 -0.243 1 93.19 238 SER A CA 1
ATOM 1956 C C . SER A 1 238 ? -20 -20.781 0.893 1 93.19 238 SER A C 1
ATOM 1958 O O . SER A 1 238 ? -19.438 -21.719 1.456 1 93.19 238 SER A O 1
ATOM 1960 N N . SER A 1 239 ? -21.188 -20.469 1.236 1 89.38 239 SER A N 1
ATOM 1961 C CA . SER A 1 239 ? -21.891 -21.094 2.338 1 89.38 239 SER A CA 1
ATOM 1962 C C . SER A 1 239 ? -22.141 -22.578 2.059 1 89.38 239 SER A C 1
ATOM 1964 O O . SER A 1 239 ? -22.062 -23.406 2.967 1 89.38 239 SER A O 1
ATOM 1966 N N . ASP A 1 240 ? -22.391 -22.875 0.814 1 93.19 240 ASP A N 1
ATOM 1967 C CA . ASP A 1 240 ? -22.672 -24.25 0.417 1 93.19 240 ASP A CA 1
ATOM 1968 C C . ASP A 1 240 ? -21.375 -25.031 0.221 1 93.19 240 ASP A C 1
ATOM 1970 O O . ASP A 1 240 ? -21.391 -26.25 0.078 1 93.19 240 ASP A O 1
ATOM 1974 N N . ASN A 1 241 ? -20.297 -24.328 0.237 1 95.06 241 ASN A N 1
ATOM 1975 C CA . ASN A 1 241 ? -19.031 -24.984 -0.058 1 95.06 241 ASN A CA 1
ATOM 1976 C C . ASN A 1 241 ? -18.016 -24.781 1.062 1 95.06 241 ASN A C 1
ATOM 1978 O O . ASN A 1 241 ? -16.812 -24.688 0.808 1 95.06 241 ASN A O 1
ATOM 1982 N N . LYS A 1 242 ? -18.438 -24.719 2.266 1 92.44 242 LYS A N 1
ATOM 1983 C CA . LYS A 1 242 ? -17.594 -24.406 3.416 1 92.44 242 LYS A CA 1
ATOM 1984 C C . LYS A 1 242 ? -16.578 -25.516 3.668 1 92.44 242 LYS A C 1
ATOM 1986 O O . LYS A 1 242 ? -15.539 -25.281 4.297 1 92.44 242 LYS A O 1
ATOM 1991 N N . LYS A 1 243 ? -16.891 -26.672 3.268 1 94 243 LYS A N 1
ATOM 1992 C CA . LYS A 1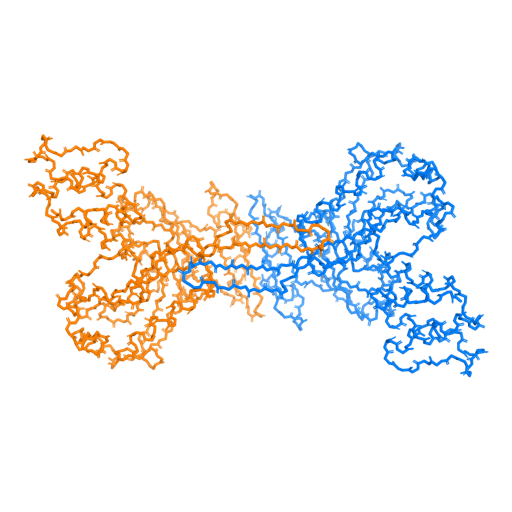 243 ? -15.977 -27.781 3.459 1 94 243 LYS A CA 1
ATOM 1993 C C . LYS A 1 243 ? -14.875 -27.781 2.404 1 94 243 LYS A C 1
ATOM 1995 O O . LYS A 1 243 ? -13.836 -28.422 2.584 1 94 243 LYS A O 1
ATOM 2000 N N . ILE A 1 244 ? -15.086 -27.062 1.35 1 96.12 244 ILE A N 1
ATOM 2001 C CA . ILE A 1 244 ? -14.172 -27.109 0.213 1 96.12 244 ILE A CA 1
ATOM 2002 C C . ILE A 1 244 ? -13.203 -25.938 0.286 1 96.12 244 ILE A C 1
ATOM 2004 O O . ILE A 1 244 ? -12.016 -26.094 0.015 1 96.12 244 ILE A O 1
ATOM 2008 N N . TYR A 1 245 ? -13.828 -24.781 0.625 1 96.31 245 TYR A N 1
ATOM 2009 C CA . TYR A 1 245 ? -12.961 -23.625 0.663 1 96.31 245 TYR A CA 1
ATOM 2010 C C . TYR A 1 245 ? -13.484 -22.578 1.648 1 96.31 245 TYR A C 1
ATOM 2012 O O . TYR A 1 245 ? -14.648 -22.625 2.039 1 96.31 245 TYR A O 1
ATOM 2020 N N . ASN A 1 246 ? -12.547 -21.703 2.051 1 94.62 246 ASN A N 1
ATOM 2021 C CA . ASN A 1 246 ? -12.844 -20.531 2.854 1 94.62 246 ASN A CA 1
ATOM 2022 C C . ASN A 1 246 ? -12.406 -19.25 2.148 1 94.62 246 ASN A C 1
ATOM 2024 O O . ASN A 1 246 ? -11.422 -19.25 1.415 1 94.62 246 ASN A O 1
ATOM 2028 N N . LEU A 1 247 ? -13.18 -18.234 2.398 1 96.12 247 LEU A N 1
ATOM 2029 C CA . LEU A 1 247 ? -12.844 -16.938 1.833 1 96.12 247 LEU A CA 1
ATOM 2030 C C . LEU A 1 247 ? -12.062 -16.094 2.84 1 96.12 247 LEU A C 1
ATOM 2032 O O . LEU A 1 247 ? -12.406 -16.062 4.023 1 96.12 247 LEU A O 1
ATOM 2036 N N . ARG A 1 248 ? -11.031 -15.406 2.383 1 95.44 248 ARG A N 1
ATOM 2037 C CA . ARG A 1 248 ? -10.188 -14.617 3.283 1 95.44 248 ARG A CA 1
ATOM 2038 C C . ARG A 1 248 ? -10.383 -13.125 3.047 1 95.44 248 ARG A C 1
ATOM 2040 O O . ARG A 1 248 ? -10.312 -12.328 3.986 1 95.44 248 ARG A O 1
ATOM 2047 N N . SER A 1 249 ? -10.578 -12.742 1.815 1 96.06 249 SER A N 1
ATOM 2048 C CA . SER A 1 249 ? -10.711 -11.336 1.449 1 96.06 249 SER A CA 1
ATOM 2049 C C . SER A 1 249 ? -11.438 -11.18 0.117 1 96.06 249 SER A C 1
ATOM 2051 O O . SER A 1 249 ? -11.492 -12.117 -0.68 1 96.06 249 SER A O 1
ATOM 2053 N N . THR A 1 250 ? -12.008 -10.008 -0.062 1 97.19 250 THR A N 1
ATOM 2054 C CA . THR A 1 250 ? -12.625 -9.703 -1.347 1 97.19 250 THR A CA 1
ATOM 2055 C C . THR A 1 250 ? -12.523 -8.211 -1.657 1 97.19 250 THR A C 1
ATOM 2057 O O . THR A 1 250 ? -12.461 -7.383 -0.745 1 97.19 250 THR A O 1
ATOM 2060 N N . ASN A 1 251 ? -12.398 -7.918 -2.846 1 97.38 251 ASN A N 1
ATOM 2061 C CA . ASN A 1 251 ? -12.492 -6.566 -3.383 1 97.38 251 ASN A CA 1
ATOM 2062 C C . ASN A 1 251 ? -13.797 -6.359 -4.152 1 97.38 251 ASN A C 1
ATOM 2064 O O . ASN A 1 251 ? -14.148 -7.164 -5.012 1 97.38 251 ASN A O 1
ATOM 2068 N N . LEU A 1 252 ? -14.445 -5.285 -3.855 1 96.62 252 LEU A N 1
ATOM 2069 C CA . LEU A 1 252 ? -15.734 -5 -4.484 1 96.62 252 LEU A CA 1
ATOM 2070 C C . LEU A 1 252 ? -15.703 -3.65 -5.191 1 96.62 252 LEU A C 1
ATOM 2072 O O . LEU A 1 252 ? -14.938 -2.762 -4.816 1 96.62 252 LEU A O 1
ATOM 2076 N N . ILE A 1 253 ? -16.516 -3.592 -6.238 1 94.5 253 ILE A N 1
ATOM 2077 C CA . ILE A 1 253 ? -16.75 -2.336 -6.938 1 94.5 253 ILE A CA 1
ATOM 2078 C C . ILE A 1 253 ? -18.266 -2.109 -7.074 1 94.5 253 ILE A C 1
ATOM 2080 O O . ILE A 1 253 ? -19.016 -3.049 -7.348 1 94.5 253 ILE A O 1
ATOM 2084 N N . ASP A 1 254 ? -18.734 -0.922 -6.793 1 92 254 ASP A N 1
ATOM 2085 C CA . ASP A 1 254 ? -20.156 -0.657 -6.902 1 92 254 ASP A CA 1
ATOM 2086 C C . ASP A 1 254 ? -20.5 -0.01 -8.242 1 92 254 ASP A C 1
ATOM 2088 O O . ASP A 1 254 ? -19.641 0.109 -9.117 1 92 254 ASP A O 1
ATOM 2092 N N . ALA A 1 255 ? -21.781 0.321 -8.43 1 87.56 255 ALA A N 1
ATOM 2093 C CA . ALA A 1 255 ? -22.281 0.817 -9.711 1 87.56 255 ALA A CA 1
ATOM 2094 C C . ALA A 1 255 ? -21.688 2.184 -10.039 1 87.56 255 ALA A C 1
ATOM 2096 O O . ALA A 1 255 ? -21.672 2.592 -11.203 1 87.56 255 ALA A O 1
ATOM 2097 N N . GLN A 1 256 ? -21.219 2.893 -9.047 1 87.12 256 GLN A N 1
ATOM 2098 C CA . GLN A 1 256 ? -20.641 4.215 -9.266 1 87.12 256 GLN A CA 1
ATOM 2099 C C . GLN A 1 256 ? -19.125 4.172 -9.219 1 87.12 256 GLN A C 1
ATOM 2101 O O . GLN A 1 256 ? -18.469 5.199 -9.008 1 87.12 256 GLN A O 1
ATOM 2106 N N . ASN A 1 257 ? -18.578 3.008 -9.219 1 87.94 257 ASN A N 1
ATOM 2107 C CA . ASN A 1 257 ? -17.141 2.74 -9.297 1 87.94 257 ASN A CA 1
ATOM 2108 C C . ASN A 1 257 ? -16.438 3.012 -7.973 1 87.94 257 ASN A C 1
ATOM 2110 O O . ASN A 1 257 ? -15.227 3.188 -7.93 1 87.94 257 ASN A O 1
ATOM 2114 N N . GLY A 1 258 ? -17.234 3.086 -6.922 1 91.94 258 GLY A N 1
ATOM 2115 C CA . GLY A 1 258 ? -16.625 3.035 -5.602 1 91.94 258 GLY A CA 1
ATOM 2116 C C . GLY A 1 258 ? -16.094 1.658 -5.238 1 91.94 258 GLY A C 1
ATOM 2117 O O . GLY A 1 258 ? -16.625 0.646 -5.703 1 91.94 258 GLY A O 1
ATOM 2118 N N . THR A 1 259 ? -15.094 1.57 -4.387 1 93.62 259 THR A N 1
ATOM 2119 C CA . THR A 1 259 ? -14.453 0.289 -4.109 1 93.62 259 THR A CA 1
ATOM 2120 C C . THR A 1 259 ? -14.547 -0.055 -2.625 1 93.62 259 THR A C 1
ATOM 2122 O O . THR A 1 259 ? -14.734 0.832 -1.788 1 93.62 259 THR A O 1
ATOM 2125 N N . ALA A 1 260 ? -14.5 -1.296 -2.338 1 95.56 260 ALA A N 1
ATOM 2126 C CA . ALA A 1 260 ? -14.43 -1.815 -0.975 1 95.56 260 ALA A CA 1
ATOM 2127 C C . ALA A 1 260 ? -13.508 -3.025 -0.893 1 95.56 260 ALA A C 1
ATOM 2129 O O . ALA A 1 260 ? -13.5 -3.875 -1.786 1 95.56 260 ALA A O 1
ATOM 2130 N N . THR A 1 261 ? -12.734 -3.08 0.062 1 96.25 261 THR A N 1
ATOM 2131 C CA . THR A 1 261 ? -11.922 -4.246 0.401 1 96.25 261 THR A CA 1
ATOM 2132 C C . THR A 1 261 ? -12.281 -4.77 1.788 1 96.25 261 THR A C 1
ATOM 2134 O O . THR A 1 261 ? -12.211 -4.035 2.775 1 96.25 261 THR A O 1
ATOM 2137 N N . LEU A 1 262 ? -12.688 -5.922 1.875 1 96 262 LEU A N 1
ATOM 2138 C CA . LEU A 1 262 ? -13.031 -6.566 3.137 1 96 262 LEU A CA 1
ATOM 2139 C C . LEU A 1 262 ? -12.102 -7.742 3.418 1 96 262 LEU A C 1
ATOM 2141 O O . LEU A 1 262 ? -11.875 -8.586 2.545 1 96 262 LEU A O 1
ATOM 2145 N N . THR A 1 263 ? -11.57 -7.812 4.578 1 94.88 263 THR A N 1
ATOM 2146 C CA . THR A 1 263 ? -10.594 -8.836 4.934 1 94.88 263 THR A CA 1
ATOM 2147 C C . THR A 1 263 ? -10.875 -9.398 6.324 1 94.88 263 THR A C 1
ATOM 2149 O O . THR A 1 263 ? -11.258 -8.656 7.23 1 94.88 263 THR A O 1
ATOM 2152 N N . THR A 1 264 ? -10.625 -10.648 6.445 1 92 264 THR A N 1
ATOM 2153 C CA . THR A 1 264 ? -10.695 -11.273 7.762 1 92 264 THR A CA 1
ATOM 2154 C C . THR A 1 264 ? -9.438 -10.969 8.57 1 92 264 THR A C 1
ATOM 2156 O O . THR A 1 264 ? -8.484 -10.391 8.055 1 92 264 THR A O 1
ATOM 2159 N N . TYR A 1 265 ? -9.594 -11.203 9.844 1 82.88 265 TYR A N 1
ATOM 2160 C CA . TYR A 1 265 ? -8.43 -11.031 10.703 1 82.88 265 TYR A CA 1
ATOM 2161 C C . TYR A 1 265 ? -7.809 -12.383 11.055 1 82.88 265 TYR A C 1
ATOM 2163 O O . TYR A 1 265 ? -8.484 -13.25 11.609 1 82.88 265 TYR A O 1
ATOM 2171 N N . GLY A 1 266 ? -6.648 -12.531 10.766 1 70.56 266 GLY A N 1
ATOM 2172 C CA . GLY A 1 266 ? -5.906 -13.688 11.234 1 70.56 266 GLY A CA 1
ATOM 2173 C C . GLY A 1 266 ? -6.23 -14.953 10.461 1 70.56 266 GLY A C 1
ATOM 2174 O O . GLY A 1 266 ? -7.266 -15.039 9.805 1 70.56 266 GLY A O 1
ATOM 2175 N N . GLU A 1 267 ? -5.426 -15.891 10.422 1 65.75 267 GLU A N 1
ATOM 2176 C CA . GLU A 1 267 ? -5.543 -17.156 9.703 1 65.75 267 GLU A CA 1
ATOM 2177 C C . GLU A 1 267 ? -6.48 -18.109 10.43 1 65.75 267 GLU A C 1
ATOM 2179 O O . GLU A 1 267 ? -7.105 -18.969 9.805 1 65.75 267 GLU A O 1
ATOM 2184 N N . ASP A 1 268 ? -6.598 -17.891 11.688 1 65.25 268 ASP A N 1
ATOM 2185 C CA . ASP A 1 268 ? -7.336 -18.875 12.477 1 65.25 268 ASP A CA 1
ATOM 2186 C C . ASP A 1 268 ? -8.805 -18.484 12.602 1 65.25 268 ASP A C 1
ATOM 2188 O O . ASP A 1 268 ? -9.578 -19.156 13.281 1 65.25 268 ASP A O 1
ATOM 2192 N N . VAL A 1 269 ? -9.07 -17.469 11.938 1 65.62 269 VAL A N 1
ATOM 2193 C CA . VAL A 1 269 ? -10.453 -17.016 12.109 1 65.62 269 VAL A CA 1
ATOM 2194 C C . VAL A 1 269 ? -11.328 -17.609 11.008 1 65.62 269 VAL A C 1
ATOM 2196 O O . VAL A 1 269 ? -10.844 -17.938 9.922 1 65.62 269 VAL A O 1
ATOM 2199 N N . PRO A 1 270 ? -12.594 -17.719 11.445 1 74.56 270 PRO A N 1
ATOM 2200 C CA . PRO A 1 270 ? -13.539 -18.172 10.422 1 74.56 270 PRO A CA 1
ATOM 2201 C C . PRO A 1 270 ? -13.531 -17.297 9.172 1 74.56 270 PRO A C 1
ATOM 2203 O O . PRO A 1 270 ? -13.008 -16.172 9.203 1 74.56 270 PRO A O 1
ATOM 2206 N N . GLY A 1 271 ? -13.898 -17.828 8.039 1 86.69 271 GLY A N 1
ATOM 2207 C CA . GLY A 1 271 ? -13.914 -17.281 6.688 1 86.69 271 GLY A CA 1
ATOM 2208 C C . GLY A 1 271 ? -14.57 -15.914 6.609 1 86.69 271 GLY A C 1
ATOM 2209 O O . GLY A 1 271 ? -15.117 -15.422 7.594 1 86.69 271 GLY A O 1
ATOM 2210 N N . LEU A 1 272 ? -14.383 -15.172 5.648 1 92.19 272 LEU A N 1
ATOM 2211 C CA . LEU A 1 272 ? -14.852 -13.828 5.336 1 92.19 272 LEU A CA 1
ATOM 2212 C C . LEU A 1 272 ? -16.328 -13.672 5.676 1 92.19 272 LEU A C 1
ATOM 2214 O O . LEU A 1 272 ? -16.734 -12.672 6.273 1 92.19 272 LEU A O 1
ATOM 2218 N N . LEU A 1 273 ? -17.078 -14.711 5.473 1 90.31 273 LEU A N 1
ATOM 2219 C CA . LEU A 1 273 ? -18.531 -14.594 5.586 1 90.31 273 LEU A CA 1
ATOM 2220 C C . LEU A 1 273 ? -19.016 -15.117 6.938 1 90.31 273 LEU A C 1
ATOM 2222 O O . LEU A 1 273 ? -20.219 -15.125 7.215 1 90.31 273 LEU A O 1
ATOM 2226 N N . ALA A 1 274 ? -18.125 -15.555 7.742 1 85.94 274 ALA A N 1
ATOM 2227 C CA . ALA A 1 274 ? -18.5 -16.031 9.07 1 85.94 274 ALA A CA 1
ATOM 2228 C C . ALA A 1 274 ? -19.016 -14.883 9.938 1 85.94 274 ALA A C 1
ATOM 2230 O O . ALA A 1 274 ? -19.797 -15.102 10.859 1 85.94 274 ALA A O 1
ATOM 2231 N N . ASP A 1 275 ? -18.516 -13.742 9.719 1 87.94 275 ASP A N 1
ATOM 2232 C CA . ASP A 1 275 ? -19.016 -12.555 10.406 1 87.94 275 ASP A CA 1
ATOM 2233 C C . ASP A 1 275 ? -20.203 -11.945 9.656 1 87.94 275 ASP A C 1
ATOM 2235 O O . ASP A 1 275 ? -20.094 -11.633 8.469 1 87.94 275 ASP A O 1
ATOM 2239 N N . LEU A 1 276 ? -21.219 -11.742 10.367 1 90.12 276 LEU A N 1
ATOM 2240 C CA . LEU A 1 276 ? -22.469 -11.305 9.75 1 90.12 276 LEU A CA 1
ATOM 2241 C C . LEU A 1 276 ? -22.328 -9.898 9.164 1 90.12 276 LEU A C 1
ATOM 2243 O O . LEU A 1 276 ? -22.938 -9.578 8.148 1 90.12 276 LEU A O 1
ATOM 2247 N N . SER A 1 277 ? -21.531 -9.086 9.812 1 91.88 277 SER A N 1
ATOM 2248 C CA . SER A 1 277 ? -21.344 -7.734 9.297 1 91.88 277 SER A CA 1
ATOM 2249 C C . SER A 1 277 ? -20.703 -7.754 7.914 1 91.88 277 SER A C 1
ATOM 2251 O O . SER A 1 277 ? -21.141 -7.043 7.008 1 91.88 277 SER A O 1
ATOM 2253 N N . ARG A 1 278 ? -19.75 -8.531 7.809 1 93.38 278 ARG A N 1
ATOM 2254 C CA . ARG A 1 278 ? -19.078 -8.625 6.52 1 93.38 278 ARG A CA 1
ATOM 2255 C C . ARG A 1 278 ? -20 -9.227 5.461 1 93.38 278 ARG A C 1
ATOM 2257 O O . ARG A 1 278 ? -20.078 -8.719 4.336 1 93.38 278 ARG A O 1
ATOM 2264 N N . LYS A 1 279 ? -20.625 -10.266 5.859 1 93.31 279 LYS A N 1
ATOM 2265 C CA . LYS A 1 279 ? -21.547 -10.898 4.922 1 93.31 279 LYS A CA 1
ATOM 2266 C C . LYS A 1 279 ? -22.594 -9.891 4.426 1 93.31 279 LYS A C 1
ATOM 2268 O O . LYS A 1 279 ? -22.828 -9.781 3.221 1 93.31 279 LYS A O 1
ATOM 2273 N N . GLU A 1 280 ? -23.219 -9.203 5.301 1 94.56 280 GLU A N 1
ATOM 2274 C CA . GLU A 1 280 ? -24.25 -8.234 4.949 1 94.56 280 GLU A CA 1
ATOM 2275 C C . GLU A 1 280 ? -23.688 -7.098 4.105 1 94.56 280 GLU A C 1
ATOM 2277 O O . GLU A 1 280 ? -24.359 -6.586 3.207 1 94.56 280 GLU A O 1
ATOM 2282 N N . ALA A 1 281 ? -22.531 -6.699 4.441 1 95.25 281 ALA A N 1
ATOM 2283 C CA . ALA A 1 281 ? -21.891 -5.652 3.652 1 95.25 281 ALA A CA 1
ATOM 2284 C C . ALA A 1 281 ? -21.688 -6.102 2.209 1 95.25 281 ALA A C 1
ATOM 2286 O O . ALA A 1 281 ? -21.969 -5.359 1.271 1 95.25 281 ALA A O 1
ATOM 2287 N N . ILE A 1 282 ? -21.172 -7.27 2.062 1 95.12 282 ILE A N 1
ATOM 2288 C CA . ILE A 1 282 ? -20.922 -7.824 0.734 1 95.12 282 ILE A CA 1
ATOM 2289 C C . ILE A 1 282 ? -22.25 -7.961 -0.015 1 95.12 282 ILE A C 1
ATOM 2291 O O . ILE A 1 282 ? -22.344 -7.582 -1.185 1 95.12 282 ILE A O 1
ATOM 2295 N N . ASP A 1 283 ? -23.266 -8.469 0.678 1 94.38 283 ASP A N 1
ATOM 2296 C CA . ASP A 1 283 ? -24.578 -8.617 0.077 1 94.38 283 ASP A CA 1
ATOM 2297 C C . ASP A 1 283 ? -25.125 -7.273 -0.401 1 94.38 283 ASP A C 1
ATOM 2299 O O . ASP A 1 283 ? -25.781 -7.199 -1.44 1 94.38 283 ASP A O 1
ATOM 2303 N N . ALA A 1 284 ? -24.859 -6.293 0.325 1 94.31 284 ALA A N 1
ATOM 2304 C CA . ALA A 1 284 ? -25.312 -4.953 -0.041 1 94.31 284 ALA A CA 1
ATOM 2305 C C . ALA A 1 284 ? -24.719 -4.52 -1.378 1 94.31 284 ALA A C 1
ATOM 2307 O O . ALA A 1 284 ? -25.422 -3.953 -2.221 1 94.31 284 ALA A O 1
ATOM 2308 N N . TYR A 1 285 ? -23.484 -4.738 -1.571 1 93.75 285 TYR A N 1
ATOM 2309 C CA . TYR A 1 285 ? -22.844 -4.402 -2.836 1 93.75 285 TYR A CA 1
ATOM 2310 C C . TYR A 1 285 ? -23.453 -5.191 -3.986 1 93.75 285 TYR A C 1
ATOM 2312 O O . TYR A 1 285 ? -23.797 -4.621 -5.023 1 93.75 285 TYR A O 1
ATOM 2320 N N . ILE A 1 286 ? -23.609 -6.461 -3.73 1 92.38 286 ILE A N 1
ATOM 2321 C CA . ILE A 1 286 ? -24.078 -7.348 -4.785 1 92.38 286 ILE A CA 1
ATOM 2322 C C . ILE A 1 286 ? -25.531 -7.012 -5.125 1 92.38 286 ILE A C 1
ATOM 2324 O O . ILE A 1 286 ? -25.906 -6.922 -6.301 1 92.38 286 ILE A O 1
ATOM 2328 N N . ALA A 1 287 ? -26.328 -6.809 -4.168 1 92.62 287 ALA A N 1
ATOM 2329 C CA . ALA A 1 287 ? -27.75 -6.535 -4.348 1 92.62 287 ALA A CA 1
ATOM 2330 C C . ALA A 1 287 ? -27.969 -5.254 -5.141 1 92.62 287 ALA A C 1
ATOM 2332 O O . ALA A 1 287 ? -28.984 -5.102 -5.82 1 92.62 287 ALA A O 1
ATOM 2333 N N . LYS A 1 288 ? -27.047 -4.387 -5.141 1 93.38 288 LYS A N 1
ATOM 2334 C CA . LYS A 1 288 ? -27.219 -3.088 -5.785 1 93.38 288 LYS A CA 1
ATOM 2335 C C . LYS A 1 288 ? -26.422 -2.996 -7.074 1 93.38 288 LYS A C 1
ATOM 2337 O O . LYS A 1 288 ? -26.062 -1.901 -7.516 1 93.38 288 LYS A O 1
ATOM 2342 N N . GLY A 1 289 ? -26.047 -4.098 -7.57 1 90.69 289 GLY A N 1
ATOM 2343 C CA . GLY A 1 289 ? -25.438 -4.152 -8.883 1 90.69 289 GLY A CA 1
ATOM 2344 C C . GLY A 1 289 ? -23.922 -4.094 -8.836 1 90.69 289 GLY A C 1
ATOM 2345 O O . GLY A 1 289 ? -23.266 -3.967 -9.875 1 90.69 289 GLY A O 1
ATOM 2346 N N . GLY A 1 290 ? -23.375 -4.074 -7.645 1 94 290 GLY A N 1
ATOM 2347 C CA . GLY A 1 290 ? -21.922 -4.195 -7.531 1 94 290 GLY A CA 1
ATOM 2348 C C . GLY A 1 290 ? -21.422 -5.598 -7.809 1 94 290 GLY A C 1
ATOM 2349 O O . GLY A 1 290 ? -22.203 -6.5 -8.109 1 94 290 GLY A O 1
ATOM 2350 N N . SER A 1 291 ? -20.078 -5.695 -7.844 1 94.94 291 SER A N 1
ATOM 2351 C CA . SER A 1 291 ? -19.469 -7 -8.109 1 94.94 291 SER A CA 1
ATOM 2352 C C . SER A 1 291 ? -18.141 -7.152 -7.383 1 94.94 291 SER A C 1
ATOM 2354 O O . SER A 1 291 ? -17.5 -6.156 -7.043 1 94.94 291 SER A O 1
ATOM 2356 N N . ALA A 1 292 ? -17.859 -8.367 -7.094 1 96.81 292 ALA A N 1
ATOM 2357 C CA . ALA A 1 292 ? -16.516 -8.68 -6.609 1 96.81 292 ALA A CA 1
ATOM 2358 C C . ALA A 1 292 ? -15.523 -8.797 -7.766 1 96.81 292 ALA A C 1
ATOM 2360 O O . ALA A 1 292 ? -15.758 -9.539 -8.719 1 96.81 292 ALA A O 1
ATOM 2361 N N . THR A 1 293 ? -14.477 -8.062 -7.656 1 96.31 293 THR A N 1
ATOM 23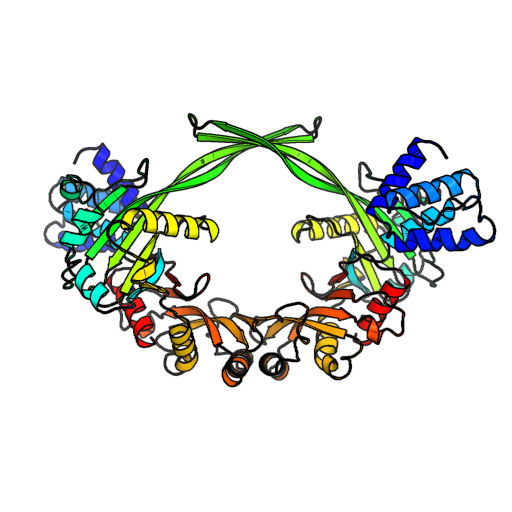62 C CA . THR A 1 293 ? -13.492 -8.055 -8.734 1 96.31 293 THR A CA 1
ATOM 2363 C C . THR A 1 293 ? -12.297 -8.93 -8.383 1 96.31 293 THR A C 1
ATOM 2365 O O . THR A 1 293 ? -11.516 -9.312 -9.258 1 96.31 293 THR A O 1
ATOM 2368 N N . GLY A 1 294 ? -12.094 -9.219 -7.109 1 97.75 294 GLY A N 1
ATOM 2369 C CA . GLY A 1 294 ? -11.008 -10.062 -6.633 1 97.75 294 GLY A CA 1
ATOM 2370 C C . GLY A 1 294 ? -11.352 -10.82 -5.363 1 97.75 294 GLY A C 1
ATOM 2371 O O . GLY A 1 294 ? -12.227 -10.398 -4.602 1 97.75 294 GLY A O 1
ATOM 2372 N N . ILE A 1 295 ? -10.664 -11.898 -5.152 1 97.94 295 ILE A N 1
ATOM 2373 C CA . ILE A 1 295 ? -10.945 -12.719 -3.979 1 97.94 295 ILE A CA 1
ATOM 2374 C C . ILE A 1 295 ? -9.711 -13.523 -3.592 1 97.94 295 ILE A C 1
ATOM 2376 O O . ILE A 1 295 ? -8.891 -13.867 -4.449 1 97.94 295 ILE A O 1
ATOM 2380 N N . VAL A 1 296 ? -9.516 -13.703 -2.359 1 97.56 296 VAL A N 1
ATOM 2381 C CA . VAL A 1 296 ? -8.539 -14.648 -1.816 1 97.56 296 VAL A CA 1
ATOM 2382 C C . VAL A 1 296 ? -9.258 -15.844 -1.204 1 97.56 296 VAL A C 1
ATOM 2384 O O . VAL A 1 296 ? -10.062 -15.688 -0.28 1 97.56 296 VAL A O 1
ATOM 2387 N N . VAL A 1 297 ? -8.922 -17 -1.702 1 96.94 297 VAL A N 1
ATOM 2388 C CA . VAL A 1 297 ? -9.602 -18.234 -1.323 1 96.94 297 VAL A CA 1
ATOM 2389 C C . VAL A 1 297 ? -8.578 -19.234 -0.782 1 96.94 297 VAL A C 1
ATOM 2391 O O . VAL A 1 297 ? -7.48 -19.375 -1.328 1 96.94 297 VAL A O 1
ATOM 2394 N N . THR A 1 298 ? -8.969 -19.859 0.276 1 96.12 298 THR A N 1
ATOM 2395 C CA . THR A 1 298 ? -8.203 -21 0.779 1 96.12 298 THR A CA 1
ATOM 2396 C C . THR A 1 298 ? -8.945 -22.297 0.532 1 96.12 298 THR A C 1
ATOM 2398 O O . THR A 1 298 ? -9.977 -22.562 1.152 1 96.12 298 THR A O 1
ATOM 2401 N N . PHE A 1 299 ? -8.43 -23.078 -0.404 1 97.19 299 PHE A N 1
ATOM 2402 C CA . PHE A 1 299 ? -8.969 -24.422 -0.571 1 97.19 299 PHE A CA 1
ATOM 2403 C C . PHE A 1 299 ? -8.492 -25.328 0.547 1 97.19 299 PHE A C 1
ATOM 2405 O O . PHE A 1 299 ? -7.301 -25.375 0.864 1 97.19 299 PHE A O 1
ATOM 2412 N N . LEU A 1 300 ? -9.406 -26.078 1.065 1 96.44 300 LEU A N 1
ATOM 2413 C CA . LEU A 1 300 ? -9.148 -26.766 2.322 1 96.44 300 LEU A CA 1
ATOM 2414 C C . LEU A 1 300 ? -8.688 -28.203 2.07 1 96.44 300 LEU A C 1
ATOM 2416 O O . LEU A 1 300 ? -9.266 -28.891 1.23 1 96.44 300 LEU A O 1
ATOM 2420 N N . GLU A 1 301 ? -7.707 -28.625 2.838 1 97 301 GLU A N 1
ATOM 2421 C CA . GLU A 1 301 ? -7.238 -30.016 2.814 1 97 301 GLU A CA 1
ATOM 2422 C C . GLU A 1 301 ? -8.359 -30.984 3.172 1 97 301 GLU A C 1
ATOM 2424 O O . GLU A 1 301 ? -8.578 -31.969 2.473 1 97 301 GLU A O 1
ATOM 2429 N N . GLU A 1 302 ? -9.062 -30.734 4.176 1 94.69 302 GLU A N 1
ATOM 2430 C CA . GLU A 1 302 ? -10.109 -31.609 4.703 1 94.69 302 GLU A CA 1
ATOM 2431 C C . GLU A 1 302 ? -11.195 -31.859 3.666 1 94.69 302 GLU A C 1
ATOM 2433 O O . GLU A 1 302 ? -11.711 -32.969 3.549 1 94.69 302 GLU A O 1
ATOM 2438 N N . GLY A 1 303 ? -11.477 -30.891 2.898 1 94.5 303 GLY A N 1
ATOM 2439 C CA . GLY A 1 303 ? -12.555 -30.984 1.93 1 94.5 303 GLY A CA 1
ATOM 2440 C C . GLY A 1 303 ? -12.109 -31.562 0.594 1 94.5 303 GLY A C 1
ATOM 2441 O O . GLY A 1 303 ? -12.922 -31.734 -0.314 1 94.5 303 GLY A O 1
ATOM 2442 N N . SER A 1 304 ? -10.898 -31.953 0.468 1 96.88 304 SER A N 1
ATOM 2443 C CA . SER A 1 304 ? -10.352 -32.344 -0.83 1 96.88 304 SER A CA 1
ATOM 2444 C C . SER A 1 304 ? -10.328 -33.844 -0.988 1 96.88 304 SER A C 1
ATOM 2446 O O . SER A 1 304 ? -9.883 -34.375 -2.018 1 96.88 304 SER A O 1
ATOM 2448 N N . ASN A 1 305 ? -10.789 -34.562 -0.007 1 95.38 305 ASN A N 1
ATOM 2449 C CA . ASN A 1 305 ? -10.789 -36.031 -0.016 1 95.38 305 ASN A CA 1
ATOM 2450 C C . ASN A 1 305 ? -9.391 -36.594 -0.24 1 95.38 305 ASN A C 1
ATOM 2452 O O . ASN A 1 305 ? -9.195 -37.469 -1.077 1 95.38 305 ASN A O 1
ATOM 2456 N N . GLY A 1 306 ? -8.438 -35.969 0.397 1 94.12 306 GLY A N 1
ATOM 2457 C CA . GLY A 1 306 ? -7.082 -36.5 0.407 1 94.12 306 GLY A CA 1
ATOM 2458 C C . GLY A 1 306 ? -6.246 -36 -0.763 1 94.12 306 GLY A C 1
ATOM 2459 O O . GLY A 1 306 ? -5.078 -36.375 -0.894 1 94.12 306 GLY A O 1
ATOM 2460 N N . ILE A 1 307 ? -6.742 -35.156 -1.56 1 95.69 307 ILE A N 1
ATOM 2461 C CA . ILE A 1 307 ? -5.992 -34.688 -2.721 1 95.69 307 ILE A CA 1
ATOM 2462 C C . ILE A 1 307 ? -4.984 -33.625 -2.289 1 95.69 307 ILE A C 1
ATOM 2464 O O . ILE A 1 307 ? -3.812 -33.688 -2.66 1 95.69 307 ILE A O 1
ATOM 2468 N N . LEU A 1 308 ? -5.516 -32.719 -1.474 1 95.88 308 LEU A N 1
ATOM 2469 C CA . LEU A 1 308 ? -4.625 -31.688 -0.968 1 95.88 308 LEU A CA 1
ATOM 2470 C C . LEU A 1 308 ? -3.9 -32.156 0.289 1 95.88 308 LEU A C 1
ATOM 2472 O O . LEU A 1 308 ? -4.523 -32.719 1.196 1 95.88 308 LEU A O 1
ATOM 2476 N N . SER A 1 309 ? -2.617 -31.953 0.32 1 92.38 309 SER A N 1
ATOM 2477 C CA . SER A 1 309 ? -1.843 -32.312 1.502 1 92.38 309 SER A CA 1
ATOM 2478 C C . SER A 1 309 ? -1.9 -31.219 2.559 1 92.38 309 SER A C 1
ATOM 2480 O O . SER A 1 309 ? -1.591 -31.453 3.729 1 92.38 309 SER A O 1
ATOM 2482 N N . LYS A 1 310 ? -2.258 -30.031 2.164 1 94.19 310 LYS A N 1
ATOM 2483 C CA . LYS A 1 310 ? -2.447 -28.859 3.016 1 94.19 310 LYS A CA 1
ATOM 2484 C C . LYS A 1 310 ? -3.416 -27.875 2.379 1 94.19 310 LYS A C 1
ATOM 2486 O O . LYS A 1 310 ? -3.793 -28.031 1.215 1 94.19 310 LYS A O 1
ATOM 2491 N N . ASP A 1 311 ? -3.789 -26.906 3.193 1 95.25 311 ASP A N 1
ATOM 2492 C CA . ASP A 1 311 ? -4.609 -25.828 2.641 1 95.25 311 ASP A CA 1
ATOM 2493 C C . ASP A 1 311 ? -3.84 -25.047 1.583 1 95.25 311 ASP A C 1
ATOM 2495 O O . ASP A 1 311 ? -2.631 -24.828 1.715 1 95.25 311 ASP A O 1
ATOM 2499 N N . VAL A 1 312 ? -4.555 -24.656 0.534 1 96.44 312 VAL A N 1
ATOM 2500 C CA . VAL A 1 312 ? -3.908 -23.922 -0.555 1 96.44 312 VAL A CA 1
ATOM 2501 C C . VAL A 1 312 ? -4.602 -22.578 -0.759 1 96.44 312 VAL A C 1
ATOM 2503 O O . VAL A 1 312 ? -5.789 -22.531 -1.081 1 96.44 312 VAL A O 1
ATOM 2506 N N . ASN A 1 313 ? -3.844 -21.547 -0.601 1 96 313 ASN A N 1
ATOM 2507 C CA . ASN A 1 313 ? -4.352 -20.203 -0.874 1 96 313 ASN A CA 1
ATOM 2508 C C . ASN A 1 313 ? -4.285 -19.875 -2.361 1 96 313 ASN A C 1
ATOM 2510 O O . ASN A 1 313 ? -3.309 -20.203 -3.033 1 96 313 ASN A O 1
ATOM 2514 N N . VAL A 1 314 ? -5.293 -19.234 -2.811 1 98.12 314 VAL A N 1
ATOM 2515 C CA . VAL A 1 314 ? -5.352 -18.797 -4.203 1 98.12 314 VAL A CA 1
ATOM 2516 C C . VAL A 1 314 ? -5.906 -17.375 -4.273 1 98.12 314 VAL A C 1
ATOM 2518 O O . VAL A 1 314 ? -6.84 -17.031 -3.545 1 98.12 314 VAL A O 1
ATOM 2521 N N . ILE A 1 315 ? -5.359 -16.609 -5.133 1 98.38 315 ILE A N 1
ATOM 2522 C CA . ILE A 1 315 ? -5.812 -15.242 -5.344 1 98.38 315 ILE A CA 1
ATOM 2523 C C . ILE A 1 315 ? -6.336 -15.086 -6.77 1 98.38 315 ILE A C 1
ATOM 2525 O O . ILE A 1 315 ? -5.652 -15.445 -7.73 1 98.38 315 ILE A O 1
ATOM 2529 N N . LEU A 1 316 ? -7.512 -14.586 -6.891 1 98.5 316 LEU A N 1
ATOM 2530 C CA . LEU A 1 316 ? -8.094 -14.312 -8.203 1 98.5 316 LEU A CA 1
ATOM 2531 C C . LEU A 1 316 ? -8.312 -12.82 -8.398 1 98.5 316 LEU A C 1
ATOM 2533 O O . LEU A 1 316 ? -8.867 -12.148 -7.523 1 98.5 316 LEU A O 1
ATOM 2537 N N . GLY A 1 317 ? -7.871 -12.312 -9.5 1 97.06 317 GLY A N 1
ATOM 2538 C CA . GLY A 1 317 ? -8.219 -10.961 -9.914 1 97.06 317 GLY A CA 1
ATOM 2539 C C . GLY A 1 317 ? -7.527 -9.891 -9.102 1 97.06 317 GLY A C 1
ATOM 2540 O O . GLY A 1 317 ? -8.117 -8.844 -8.812 1 97.06 317 GLY A O 1
ATOM 2541 N N . ARG A 1 318 ? -6.41 -10.133 -8.672 1 94.38 318 ARG A N 1
ATOM 2542 C CA . ARG A 1 318 ? -5.715 -9.141 -7.852 1 94.38 318 ARG A CA 1
ATOM 2543 C C . ARG A 1 318 ? -5.293 -7.941 -8.688 1 94.38 318 ARG A C 1
ATOM 2545 O O . ARG A 1 318 ? -5.637 -6.801 -8.367 1 94.38 318 ARG A O 1
ATOM 2552 N N . ASP A 1 319 ? -4.582 -8.148 -9.797 1 92.38 319 ASP A N 1
ATOM 2553 C CA . ASP A 1 319 ? -3.988 -7.059 -10.562 1 92.38 319 ASP A CA 1
ATOM 2554 C C . ASP A 1 319 ? -4.625 -6.957 -11.953 1 92.38 319 ASP A C 1
ATOM 2556 O O . ASP A 1 319 ? -4.484 -5.941 -12.633 1 92.38 319 ASP A O 1
ATOM 2560 N N . SER A 1 320 ? -5.164 -8.055 -12.344 1 95.12 320 SER A N 1
ATOM 2561 C CA . SER A 1 320 ? -5.824 -8.133 -13.648 1 95.12 320 SER A CA 1
ATOM 2562 C C . SER A 1 320 ? -7.035 -9.062 -13.594 1 95.12 320 SER A C 1
ATOM 2564 O O . SER A 1 320 ? -7.051 -10.031 -12.844 1 95.12 320 SER A O 1
ATOM 2566 N N . VAL A 1 321 ? -8.008 -8.875 -14.453 1 96.5 321 VAL A N 1
ATOM 2567 C CA . VAL A 1 321 ? -9.289 -9.562 -14.406 1 96.5 321 VAL A CA 1
ATOM 2568 C C . VAL A 1 321 ? -9.109 -11.023 -14.789 1 96.5 321 VAL A C 1
ATOM 2570 O O . VAL A 1 321 ? -9.969 -11.859 -14.523 1 96.5 321 VAL A O 1
ATOM 2573 N N . ASN A 1 322 ? -7.996 -11.352 -15.438 1 98 322 ASN A N 1
ATOM 2574 C CA . ASN A 1 322 ? -7.793 -12.719 -15.906 1 98 322 ASN A CA 1
ATOM 2575 C C . ASN A 1 322 ? -6.672 -13.414 -15.141 1 98 322 ASN A C 1
ATOM 2577 O O . ASN A 1 322 ? -6.066 -14.367 -15.641 1 98 322 ASN A O 1
ATOM 2581 N N . GLN A 1 323 ? -6.348 -12.93 -13.938 1 98.44 323 GLN A N 1
ATOM 2582 C CA . GLN A 1 323 ? -5.168 -13.406 -13.227 1 98.44 323 GLN A CA 1
ATOM 2583 C C . GLN A 1 323 ? -5.555 -14.367 -12.102 1 98.44 323 GLN A C 1
ATOM 2585 O O . GLN A 1 323 ? -6.461 -14.078 -11.32 1 98.44 323 GLN A O 1
ATOM 2590 N N . ILE A 1 324 ? -4.867 -15.469 -12.062 1 98.5 324 ILE A N 1
ATOM 2591 C CA . ILE A 1 324 ? -4.891 -16.406 -10.953 1 98.5 324 ILE A CA 1
ATOM 2592 C C . ILE A 1 324 ? -3.498 -16.516 -10.344 1 98.5 324 ILE A C 1
ATOM 2594 O O . ILE A 1 324 ? -2.506 -16.672 -11.055 1 98.5 324 ILE A O 1
ATOM 2598 N N . ILE A 1 325 ? -3.408 -16.406 -9.086 1 98.25 325 ILE A N 1
ATOM 2599 C CA . ILE A 1 325 ? -2.135 -16.578 -8.398 1 98.25 325 ILE A CA 1
ATOM 2600 C C . ILE A 1 325 ? -2.215 -17.766 -7.453 1 98.25 325 ILE A C 1
ATOM 2602 O O . ILE A 1 325 ? -3.105 -17.828 -6.602 1 98.25 325 ILE A O 1
ATOM 2606 N N . ILE A 1 326 ? -1.382 -18.656 -7.613 1 97.56 326 ILE A N 1
ATOM 2607 C CA . ILE A 1 326 ? -1.176 -19.75 -6.68 1 97.56 326 ILE A CA 1
ATOM 2608 C C . ILE A 1 326 ? 0.208 -19.641 -6.047 1 97.56 326 ILE A C 1
ATOM 2610 O O . ILE A 1 326 ? 1.203 -20.078 -6.633 1 97.56 326 ILE A O 1
ATOM 2614 N N . PRO A 1 327 ? 0.216 -19.125 -4.832 1 95.56 327 PRO A N 1
ATOM 2615 C CA . PRO A 1 327 ? 1.516 -18.812 -4.238 1 95.56 327 PRO A CA 1
ATOM 2616 C C . PRO A 1 327 ? 2.092 -19.969 -3.426 1 95.56 327 PRO A C 1
ATOM 2618 O O . PRO A 1 327 ? 2.553 -19.766 -2.299 1 95.56 327 PRO A O 1
ATOM 2621 N N . ALA A 1 328 ? 2.049 -21.203 -3.938 1 91.19 328 ALA A N 1
ATOM 2622 C CA . ALA A 1 328 ? 2.605 -22.359 -3.236 1 91.19 328 ALA A CA 1
ATOM 2623 C C . ALA A 1 328 ? 3.076 -23.422 -4.223 1 91.19 328 ALA A C 1
ATOM 2625 O O . ALA A 1 328 ? 2.498 -23.578 -5.301 1 91.19 328 ALA A O 1
ATOM 2626 N N . ASN A 1 329 ? 4.164 -24.016 -3.779 1 88.81 329 ASN A N 1
ATOM 2627 C CA . ASN A 1 329 ? 4.543 -25.234 -4.504 1 88.81 329 ASN A CA 1
ATOM 2628 C C . ASN A 1 329 ? 3.631 -26.406 -4.16 1 88.81 329 ASN A C 1
ATOM 2630 O O . ASN A 1 329 ? 3.504 -26.766 -2.99 1 88.81 329 ASN A O 1
ATOM 2634 N N . ILE A 1 330 ? 2.994 -26.859 -5.207 1 92.25 330 ILE A N 1
ATOM 2635 C CA . ILE A 1 330 ? 2.08 -27.984 -4.988 1 92.25 330 ILE A CA 1
ATOM 2636 C C . ILE A 1 330 ? 2.26 -29.016 -6.098 1 92.25 330 ILE A C 1
ATOM 2638 O O . ILE A 1 330 ? 2.893 -28.734 -7.117 1 92.25 330 ILE A O 1
ATOM 2642 N N . SER A 1 331 ? 1.766 -30.219 -5.855 1 89.94 331 SER A N 1
ATOM 2643 C CA . SER A 1 331 ? 1.871 -31.297 -6.84 1 89.94 331 SER A CA 1
ATOM 2644 C C . SER A 1 331 ? 0.925 -31.062 -8.016 1 89.94 331 SER A C 1
ATOM 2646 O O . SER A 1 331 ? -0.022 -30.281 -7.91 1 89.94 331 SER A O 1
ATOM 2648 N N . PRO A 1 332 ? 1.234 -31.734 -9.094 1 92.06 332 PRO A N 1
ATOM 2649 C CA . PRO A 1 332 ? 0.316 -31.641 -10.234 1 92.06 332 PRO A CA 1
ATOM 2650 C C . PRO A 1 332 ? -1.12 -32 -9.867 1 92.06 332 PRO A C 1
ATOM 2652 O O . PRO A 1 332 ? -2.064 -31.359 -10.344 1 92.06 332 PRO A O 1
ATOM 2655 N N . GLN A 1 333 ? -1.229 -33 -9.039 1 92.69 333 GLN A N 1
ATOM 2656 C CA . GLN A 1 333 ? -2.561 -33.438 -8.625 1 92.69 333 GLN A CA 1
ATOM 2657 C C . GLN A 1 333 ? -3.271 -32.344 -7.828 1 92.69 333 GLN A C 1
ATOM 2659 O O . GLN A 1 333 ? -4.445 -32.062 -8.062 1 92.69 333 GLN A O 1
ATOM 2664 N N . GLU A 1 334 ? -2.574 -31.797 -6.961 1 95.44 334 GLU A N 1
ATOM 2665 C CA . GLU A 1 334 ? -3.129 -30.719 -6.156 1 95.44 334 GLU A CA 1
ATOM 2666 C C . GLU A 1 334 ? -3.48 -29.5 -7.023 1 95.44 334 GLU A C 1
ATOM 2668 O O . GLU A 1 334 ? -4.555 -28.922 -6.875 1 95.44 334 GLU A O 1
ATOM 2673 N N . TYR A 1 335 ? -2.596 -29.203 -7.902 1 96.31 335 TYR A N 1
ATOM 2674 C CA . TYR A 1 335 ? -2.793 -28.109 -8.836 1 96.31 335 TYR A CA 1
ATOM 2675 C C . TYR A 1 335 ? -4.062 -28.297 -9.656 1 96.31 335 TYR A C 1
ATOM 2677 O O . TYR A 1 335 ? -4.891 -27.406 -9.758 1 96.31 335 TYR A O 1
ATOM 2685 N N . ASN A 1 336 ? -4.188 -29.438 -10.227 1 95.62 336 ASN A N 1
ATOM 2686 C CA . ASN A 1 336 ? -5.348 -29.75 -11.055 1 95.62 336 ASN A CA 1
ATOM 2687 C C . ASN A 1 336 ? -6.645 -29.688 -10.242 1 95.62 336 ASN A C 1
ATOM 2689 O O . ASN A 1 336 ? -7.676 -29.25 -10.75 1 95.62 336 ASN A O 1
ATOM 2693 N N . TYR A 1 337 ? -6.578 -30.156 -9.062 1 96.94 337 TYR A N 1
ATOM 2694 C CA . TYR A 1 337 ? -7.738 -30.078 -8.188 1 96.94 337 TYR A CA 1
ATOM 2695 C C . TYR A 1 337 ? -8.188 -28.625 -8.008 1 96.94 337 TYR A C 1
ATOM 2697 O O . TYR A 1 337 ? -9.359 -28.312 -8.203 1 96.94 337 TYR A O 1
ATOM 2705 N N . VAL A 1 338 ? -7.219 -27.75 -7.641 1 97.75 338 VAL A N 1
ATOM 2706 C CA . VAL A 1 338 ? -7.508 -26.344 -7.391 1 97.75 338 VAL A CA 1
ATOM 2707 C C . VAL A 1 338 ? -8.078 -25.703 -8.656 1 97.75 338 VAL A C 1
ATOM 2709 O O . VAL A 1 338 ? -9.094 -25.016 -8.602 1 97.75 338 VAL A O 1
ATOM 2712 N N . ARG A 1 339 ? -7.461 -25.984 -9.773 1 97.19 339 ARG A N 1
ATOM 2713 C CA . ARG A 1 339 ? -7.898 -25.406 -11.039 1 97.19 339 ARG A CA 1
ATOM 2714 C C . ARG A 1 339 ? -9.305 -25.875 -11.398 1 97.19 339 ARG A C 1
ATOM 2716 O O . ARG A 1 339 ? -10.117 -25.109 -11.898 1 97.19 339 ARG A O 1
ATOM 2723 N N . ARG A 1 340 ? -9.531 -27.109 -11.164 1 97.12 340 ARG A N 1
ATOM 2724 C CA . ARG A 1 340 ? -10.859 -27.641 -11.43 1 97.12 340 ARG A CA 1
ATOM 2725 C C . ARG A 1 340 ? -11.906 -27 -10.539 1 97.12 340 ARG A C 1
ATOM 2727 O O . ARG A 1 340 ? -13 -26.656 -11 1 97.12 340 ARG A O 1
ATOM 2734 N N . LYS A 1 341 ? -11.57 -26.891 -9.336 1 97.25 341 LYS A N 1
ATOM 2735 C CA . LYS A 1 341 ? -12.516 -26.281 -8.406 1 97.25 341 LYS A CA 1
ATOM 2736 C C . LYS A 1 341 ? -12.836 -24.844 -8.812 1 97.25 341 LYS A C 1
ATOM 2738 O O . LYS A 1 341 ? -13.984 -24.406 -8.703 1 97.25 341 LYS A O 1
ATOM 2743 N N . ILE A 1 342 ? -11.852 -24.141 -9.273 1 97.69 342 ILE A N 1
ATOM 2744 C CA . ILE A 1 342 ? -12.086 -22.781 -9.75 1 97.69 342 ILE A CA 1
ATOM 2745 C C . ILE A 1 342 ? -12.992 -22.812 -10.984 1 97.69 342 ILE A C 1
ATOM 2747 O O . ILE A 1 342 ? -13.953 -22.047 -11.078 1 97.69 342 ILE A O 1
ATOM 2751 N N . ALA A 1 343 ? -12.695 -23.75 -11.836 1 96.5 343 ALA A N 1
ATOM 2752 C CA . ALA A 1 343 ? -13.445 -23.859 -13.086 1 96.5 343 ALA A CA 1
ATOM 2753 C C . ALA A 1 343 ? -14.906 -24.219 -12.812 1 96.5 343 ALA A C 1
ATOM 2755 O O . ALA A 1 343 ? -15.797 -23.828 -13.57 1 96.5 343 ALA A O 1
ATOM 2756 N N . ASP A 1 344 ? -15.148 -24.969 -11.773 1 96.44 344 ASP A N 1
ATOM 2757 C CA . ASP A 1 344 ? -16.516 -25.359 -11.398 1 96.44 344 ASP A CA 1
ATOM 2758 C C . ASP A 1 344 ? -17.391 -24.125 -11.219 1 96.44 344 ASP A C 1
ATOM 2760 O O . ASP A 1 344 ? -18.625 -24.219 -11.297 1 96.44 344 ASP A O 1
ATOM 2764 N N . PHE A 1 345 ? -16.75 -23.031 -10.969 1 96.62 345 PHE A N 1
ATOM 2765 C CA . PHE A 1 345 ? -17.531 -21.828 -10.703 1 96.62 345 PHE A CA 1
ATOM 2766 C C . PHE A 1 345 ? -17.484 -20.875 -11.891 1 96.62 345 PHE A C 1
ATOM 2768 O O . PHE A 1 345 ? -17.891 -19.719 -11.789 1 96.62 345 PHE A O 1
ATOM 2775 N N . SER A 1 346 ? -16.891 -21.266 -12.969 1 93 346 SER A N 1
ATOM 2776 C CA . SER A 1 346 ? -16.766 -20.422 -14.148 1 93 346 SER A CA 1
ATOM 2777 C C . SER A 1 346 ? -18.031 -20.484 -15.016 1 93 346 SER A C 1
ATOM 2779 O O . SER A 1 346 ? -18.75 -21.484 -15 1 93 346 SER A O 1
ATOM 2781 N N . MET B 1 1 ? 16.375 46.188 6.883 1 81.75 1 MET B N 1
ATOM 2782 C CA . MET B 1 1 ? 16.688 44.812 7.227 1 81.75 1 MET B CA 1
ATOM 2783 C C . MET B 1 1 ? 18.016 44.406 6.59 1 81.75 1 MET B C 1
ATOM 2785 O O . MET B 1 1 ? 18.328 44.812 5.48 1 81.75 1 MET B O 1
ATOM 2789 N N . HIS B 1 2 ? 18.734 43.625 7.328 1 85.38 2 HIS B N 1
ATOM 2790 C CA . HIS B 1 2 ? 19.969 43.062 6.766 1 85.38 2 HIS B CA 1
ATOM 2791 C C . HIS B 1 2 ? 19.672 42.156 5.57 1 85.38 2 HIS B C 1
ATOM 2793 O O . HIS B 1 2 ? 18.672 41.406 5.578 1 85.38 2 HIS B O 1
ATOM 2799 N N . PRO B 1 3 ? 20.453 42.312 4.52 1 86.38 3 PRO B N 1
ATOM 2800 C CA . PRO B 1 3 ? 20.203 41.531 3.295 1 86.38 3 PRO B CA 1
ATOM 2801 C C . PRO B 1 3 ? 20.031 40.031 3.553 1 86.38 3 PRO B C 1
ATOM 2803 O O . PRO B 1 3 ? 19.172 39.406 2.947 1 86.38 3 PRO B O 1
ATOM 2806 N N . ASP B 1 4 ? 20.812 39.469 4.402 1 84.56 4 ASP B N 1
ATOM 2807 C CA . ASP B 1 4 ? 20.719 38.031 4.723 1 84.56 4 ASP B CA 1
ATOM 2808 C C . ASP B 1 4 ? 19.375 37.719 5.371 1 84.56 4 ASP B C 1
ATOM 2810 O O . ASP B 1 4 ? 18.781 36.688 5.07 1 84.56 4 ASP B O 1
ATOM 2814 N N . GLN B 1 5 ? 19.016 38.562 6.207 1 84.69 5 GLN B N 1
ATOM 2815 C CA . GLN B 1 5 ? 17.734 38.375 6.859 1 84.69 5 GLN B CA 1
ATOM 2816 C C . GLN B 1 5 ? 16.594 38.438 5.844 1 84.69 5 GLN B C 1
ATOM 2818 O O . GLN B 1 5 ? 15.648 37.656 5.914 1 84.69 5 GLN B O 1
ATOM 2823 N N . LYS B 1 6 ? 16.75 39.375 4.945 1 89.12 6 LYS B N 1
ATOM 2824 C CA . LYS B 1 6 ? 15.727 39.531 3.914 1 89.12 6 LYS B CA 1
ATOM 2825 C C . LYS B 1 6 ? 15.625 38.281 3.041 1 89.12 6 LYS B C 1
ATOM 2827 O O . LYS B 1 6 ? 14.523 37.812 2.738 1 89.12 6 LYS B O 1
ATOM 2832 N N . THR B 1 7 ? 16.703 37.75 2.67 1 88.94 7 THR B N 1
ATOM 2833 C CA . THR B 1 7 ? 16.734 36.562 1.846 1 88.94 7 THR B CA 1
ATOM 2834 C C . THR B 1 7 ? 16.125 35.375 2.588 1 88.94 7 THR B C 1
ATOM 2836 O O . THR B 1 7 ? 15.344 34.594 2.016 1 88.94 7 THR B O 1
ATOM 2839 N N . ASN B 1 8 ? 16.453 35.25 3.795 1 86.69 8 ASN B N 1
ATOM 2840 C CA . ASN B 1 8 ? 15.922 34.188 4.625 1 86.69 8 ASN B CA 1
ATOM 2841 C C . ASN B 1 8 ? 14.406 34.281 4.777 1 86.69 8 ASN B C 1
ATOM 2843 O O . ASN B 1 8 ? 13.695 33.281 4.617 1 86.69 8 ASN B O 1
ATOM 2847 N N . LEU B 1 9 ? 14.031 35.438 5.023 1 90.56 9 LEU B N 1
ATOM 2848 C CA . LEU B 1 9 ? 12.594 35.656 5.184 1 90.56 9 LEU B CA 1
ATOM 2849 C C . LEU B 1 9 ? 11.852 35.375 3.885 1 90.56 9 LEU B C 1
ATOM 2851 O O . LEU B 1 9 ? 10.781 34.75 3.902 1 90.56 9 LEU B O 1
ATOM 2855 N N . SER B 1 10 ? 12.461 35.812 2.84 1 92.5 10 SER B N 1
ATOM 2856 C CA . SER B 1 10 ? 11.852 35.594 1.534 1 92.5 10 SER B CA 1
ATOM 2857 C C . SER B 1 10 ? 11.641 34.094 1.276 1 92.5 10 SER B C 1
ATOM 2859 O O . SER B 1 10 ? 10.57 33.688 0.83 1 92.5 10 SER B O 1
ATOM 2861 N N . LYS B 1 11 ? 12.562 33.312 1.643 1 90.81 11 LYS B N 1
ATOM 2862 C CA . LYS B 1 11 ? 12.477 31.875 1.421 1 90.81 11 LYS B CA 1
ATOM 2863 C C . LYS B 1 11 ? 11.422 31.234 2.318 1 90.81 11 LYS B C 1
ATOM 2865 O O . LYS B 1 11 ? 10.664 30.375 1.877 1 90.81 11 LYS B O 1
ATOM 2870 N N . ILE B 1 12 ? 11.383 31.688 3.506 1 91.56 12 ILE B N 1
ATOM 2871 C CA . ILE B 1 12 ? 10.414 31.156 4.461 1 91.56 12 ILE B CA 1
ATOM 2872 C C . ILE B 1 12 ? 9 31.469 3.992 1 91.56 12 ILE B C 1
ATOM 2874 O O . ILE B 1 12 ? 8.133 30.594 3.994 1 91.56 12 ILE B O 1
ATOM 2878 N N . ILE B 1 13 ? 8.836 32.688 3.58 1 93.56 13 ILE B N 1
ATOM 2879 C CA . ILE B 1 13 ? 7.512 33.094 3.145 1 93.56 13 ILE B CA 1
ATOM 2880 C C . ILE B 1 13 ? 7.113 32.344 1.886 1 93.56 13 ILE B C 1
ATOM 2882 O O . ILE B 1 13 ? 5.973 31.891 1.765 1 93.56 13 ILE B O 1
ATOM 2886 N N . GLU B 1 14 ? 8.016 32.188 1.031 1 91.38 14 GLU B N 1
ATOM 2887 C CA . GLU B 1 14 ? 7.762 31.469 -0.216 1 91.38 14 GLU B CA 1
ATOM 2888 C C . GLU B 1 14 ? 7.309 30.031 0.051 1 91.38 14 GLU B C 1
ATOM 2890 O O . GLU B 1 14 ? 6.367 29.547 -0.576 1 91.38 14 GLU B O 1
ATOM 2895 N N . ASP B 1 15 ? 7.832 29.453 1.028 1 85.62 15 ASP B N 1
ATOM 2896 C CA . ASP B 1 15 ? 7.59 28.031 1.302 1 85.62 15 ASP B CA 1
ATOM 2897 C C . ASP B 1 15 ? 6.336 27.844 2.152 1 85.62 15 ASP B C 1
ATOM 2899 O O . ASP B 1 15 ? 5.641 26.828 2.025 1 85.62 15 ASP B O 1
ATOM 2903 N N . GLN B 1 16 ? 6.023 28.812 2.93 1 86.88 16 GLN B N 1
ATOM 2904 C CA . GLN B 1 16 ? 5.102 28.5 4.02 1 86.88 16 GLN B CA 1
ATOM 2905 C C . GLN B 1 16 ? 3.805 29.297 3.885 1 86.88 16 GLN B C 1
ATOM 2907 O O . GLN B 1 16 ? 2.756 28.875 4.375 1 86.88 16 GLN B O 1
ATOM 2912 N N . VAL B 1 17 ? 3.938 30.484 3.316 1 90.44 17 VAL B N 1
ATOM 2913 C CA . VAL B 1 17 ? 2.807 31.406 3.406 1 90.44 17 VAL B CA 1
ATOM 2914 C C . VAL B 1 17 ? 2.031 31.391 2.092 1 90.44 17 VAL B C 1
ATOM 2916 O O . VAL B 1 17 ? 2.629 31.422 1.012 1 90.44 17 VAL B O 1
ATOM 2919 N N . LEU B 1 18 ? 0.731 31.406 2.215 1 87.5 18 LEU B N 1
ATOM 2920 C CA . LEU B 1 18 ? -0.126 31.453 1.034 1 87.5 18 LEU B CA 1
ATOM 2921 C C . LEU B 1 18 ? -0.077 32.812 0.381 1 87.5 18 LEU B C 1
ATOM 2923 O O . LEU B 1 18 ? -0.036 33.844 1.074 1 87.5 18 LEU B O 1
ATOM 2927 N N . SER B 1 19 ? -0.213 32.844 -0.915 1 89.75 19 SER B N 1
ATOM 2928 C CA . SER B 1 19 ? -0.2 34.094 -1.67 1 89.75 19 SER B CA 1
ATOM 2929 C C . SER B 1 19 ? -1.345 35 -1.245 1 89.75 19 SER B C 1
ATOM 2931 O O . SER B 1 19 ? -1.162 36.219 -1.115 1 89.75 19 SER B O 1
ATOM 2933 N N . ASP B 1 20 ? -2.447 34.406 -1.032 1 87.75 20 ASP B N 1
ATOM 2934 C CA . ASP B 1 20 ? -3.637 35.188 -0.687 1 87.75 20 ASP B CA 1
ATOM 2935 C C . ASP B 1 20 ? -3.445 35.906 0.635 1 87.75 20 ASP B C 1
ATOM 2937 O O . ASP B 1 20 ? -3.953 37.031 0.81 1 87.75 20 ASP B O 1
ATOM 2941 N N . ASP B 1 21 ? -2.742 35.312 1.495 1 90.5 21 ASP B N 1
ATOM 2942 C CA . ASP B 1 21 ? -2.508 35.938 2.791 1 90.5 21 ASP B CA 1
ATOM 2943 C C . ASP B 1 21 ? -1.55 37.125 2.66 1 90.5 21 ASP B C 1
ATOM 2945 O O . ASP B 1 21 ? -1.725 38.156 3.326 1 90.5 21 ASP B O 1
ATOM 2949 N N . ILE B 1 22 ? -0.59 36.938 1.839 1 93.81 22 ILE B N 1
ATOM 2950 C CA . ILE B 1 22 ? 0.341 38.031 1.584 1 93.81 22 ILE B CA 1
ATOM 2951 C C . ILE B 1 22 ? -0.402 39.219 0.953 1 93.81 22 ILE B C 1
ATOM 2953 O O . ILE B 1 22 ? -0.241 40.344 1.379 1 93.81 22 ILE B O 1
ATOM 2957 N N . HIS B 1 23 ? -1.224 38.812 0.034 1 92.62 23 HIS B N 1
ATOM 2958 C CA . HIS B 1 23 ? -2.02 39.812 -0.659 1 92.62 23 HIS B CA 1
ATOM 2959 C C . HIS B 1 23 ? -2.914 40.594 0.315 1 92.62 23 HIS B C 1
ATOM 2961 O O . HIS B 1 23 ? -3.035 41.812 0.228 1 92.62 23 HIS B O 1
ATOM 2967 N N . SER B 1 24 ? -3.512 39.906 1.126 1 91.25 24 SER B N 1
ATOM 2968 C CA . SER B 1 24 ? -4.406 40.5 2.105 1 91.25 24 SER B CA 1
ATOM 2969 C C . SER B 1 24 ? -3.66 41.5 3.004 1 91.25 24 SER B C 1
ATOM 2971 O O . SER B 1 24 ? -4.172 42.562 3.318 1 91.25 24 SER B O 1
ATOM 2973 N N . LEU B 1 25 ? -2.514 41.094 3.434 1 94 25 LEU B N 1
ATOM 2974 C CA . LEU B 1 25 ? -1.719 42 4.273 1 94 25 LEU B CA 1
ATOM 2975 C C . LEU B 1 25 ? -1.342 43.281 3.518 1 94 25 LEU B C 1
ATOM 2977 O O . LEU B 1 25 ? -1.499 44.375 4.039 1 94 25 LEU B O 1
ATOM 2981 N N . LEU B 1 26 ? -0.906 43.156 2.291 1 95.44 26 LEU B N 1
ATOM 2982 C CA . LEU B 1 26 ? -0.539 44.281 1.468 1 95.44 26 LEU B CA 1
ATOM 2983 C C . LEU B 1 26 ? -1.735 45.219 1.25 1 95.44 26 LEU B C 1
ATOM 2985 O O . LEU B 1 26 ? -1.61 46.438 1.346 1 95.44 26 LEU B O 1
ATOM 2989 N N . LYS B 1 27 ? -2.828 44.594 0.965 1 93.94 27 LYS B N 1
ATOM 2990 C CA . LYS B 1 27 ? -4.047 45.344 0.701 1 93.94 27 LYS B CA 1
ATOM 2991 C C . LYS B 1 27 ? -4.445 46.188 1.91 1 93.94 27 LYS B C 1
ATOM 2993 O O . LYS B 1 27 ? -4.918 47.312 1.76 1 93.94 27 LYS B O 1
ATOM 2998 N N . SER B 1 28 ? -4.227 45.688 3.043 1 93.94 28 SER B N 1
ATOM 2999 C CA . SER B 1 28 ? -4.613 46.375 4.27 1 93.94 28 SER B CA 1
ATOM 3000 C C . SER B 1 28 ? -3.793 47.625 4.473 1 93.94 28 SER B C 1
ATOM 3002 O O . SER B 1 28 ? -4.223 48.562 5.176 1 93.94 28 SER B O 1
ATOM 3004 N N . TYR B 1 29 ? -2.697 47.75 3.883 1 94.06 29 TYR B N 1
ATOM 3005 C CA . TYR B 1 29 ? -1.84 48.938 4.059 1 94.06 29 TYR B CA 1
ATOM 3006 C C . TYR B 1 29 ? -1.812 49.781 2.791 1 94.06 29 TYR B C 1
ATOM 3008 O O . TYR B 1 29 ? -1.164 50.812 2.754 1 94.06 29 TYR B O 1
ATOM 3016 N N . LYS B 1 30 ? -2.484 49.281 1.786 1 92.69 30 LYS B N 1
ATOM 3017 C CA . LYS B 1 30 ? -2.371 49.938 0.475 1 92.69 30 LYS B CA 1
ATOM 3018 C C . LYS B 1 30 ? -3.072 51.281 0.455 1 92.69 30 LYS B C 1
ATOM 3020 O O . LYS B 1 30 ? -2.576 52.25 -0.151 1 92.69 30 LYS B O 1
ATOM 3025 N N . GLU B 1 31 ? -4.219 51.438 1.056 1 89.94 31 GLU B N 1
ATOM 3026 C CA . GLU B 1 31 ? -5.02 52.656 0.987 1 89.94 31 GLU B CA 1
ATOM 3027 C C . GLU B 1 31 ? -4.195 53.875 1.366 1 89.94 31 GLU B C 1
ATOM 3029 O O . GLU B 1 31 ? -4.262 54.906 0.695 1 89.94 31 GLU B O 1
ATOM 3034 N N . ASP B 1 32 ? -3.406 53.781 2.361 1 91.88 32 ASP B N 1
ATOM 3035 C CA . ASP B 1 32 ? -2.621 54.906 2.863 1 91.88 32 ASP B CA 1
ATOM 3036 C C . ASP B 1 32 ? -1.259 55 2.178 1 91.88 32 ASP B C 1
ATOM 3038 O O . ASP B 1 32 ? -0.485 55.906 2.414 1 91.88 32 ASP B O 1
ATOM 3042 N N . ASN B 1 33 ? -1.01 53.969 1.37 1 93.06 33 ASN B N 1
ATOM 3043 C CA . ASN B 1 33 ? 0.312 53.875 0.759 1 93.06 33 ASN B CA 1
ATOM 3044 C C . ASN B 1 33 ? 0.23 53.406 -0.694 1 93.06 33 ASN B C 1
ATOM 3046 O O . ASN B 1 33 ? 0.966 52.531 -1.108 1 93.06 33 ASN B O 1
ATOM 3050 N N . LYS B 1 34 ? -0.705 53.938 -1.428 1 90.38 34 LYS B N 1
ATOM 3051 C CA . LYS B 1 34 ? -1.088 53.469 -2.766 1 90.38 34 LYS B CA 1
ATOM 3052 C C . LYS B 1 34 ? 0.113 53.469 -3.707 1 90.38 34 LYS B C 1
ATOM 3054 O O . LYS B 1 34 ? 0.241 52.594 -4.551 1 90.38 34 LYS B O 1
ATOM 3059 N N . GLU B 1 35 ? 0.99 54.406 -3.596 1 88.25 35 GLU B N 1
ATOM 3060 C CA . GLU B 1 35 ? 2.115 54.531 -4.516 1 88.25 35 GLU B CA 1
ATOM 3061 C C . GLU B 1 35 ? 3.227 53.531 -4.168 1 88.25 35 GLU B C 1
ATOM 3063 O O . GLU B 1 35 ? 3.984 53.125 -5.043 1 88.25 35 GLU B O 1
ATOM 3068 N N . ASP B 1 36 ? 3.201 53.094 -2.973 1 89.94 36 ASP B N 1
ATOM 3069 C CA . ASP B 1 36 ? 4.352 52.312 -2.498 1 89.94 36 ASP B CA 1
ATOM 3070 C C . ASP B 1 36 ? 4.039 50.844 -2.469 1 89.94 36 ASP B C 1
ATOM 3072 O O . ASP B 1 36 ? 4.953 50 -2.453 1 89.94 36 ASP B O 1
ATOM 3076 N N . ILE B 1 37 ? 2.859 50.531 -2.361 1 92.19 37 ILE B N 1
ATOM 3077 C CA . ILE B 1 37 ? 2.482 49.125 -2.242 1 92.19 37 ILE B CA 1
ATOM 3078 C C . ILE B 1 37 ? 1.881 48.625 -3.561 1 92.19 37 ILE B C 1
ATOM 3080 O O . ILE B 1 37 ? 0.877 49.188 -4.027 1 92.19 37 ILE B O 1
ATOM 3084 N N . LYS B 1 38 ? 2.475 47.719 -4.203 1 90.69 38 LYS B N 1
ATOM 3085 C CA . LYS B 1 38 ? 1.984 47.062 -5.414 1 90.69 38 LYS B CA 1
ATOM 3086 C C . LYS B 1 38 ? 1.381 45.688 -5.105 1 90.69 38 LYS B C 1
ATOM 3088 O O . LYS B 1 38 ? 1.981 44.875 -4.387 1 90.69 38 LYS B O 1
ATOM 3093 N N . LEU B 1 39 ? 0.209 45.438 -5.652 1 90.69 39 LEU B N 1
ATOM 3094 C CA . LEU B 1 39 ? -0.492 44.188 -5.367 1 90.69 39 LEU B CA 1
ATOM 3095 C C . LEU B 1 39 ? -0.344 43.219 -6.527 1 90.69 39 LEU B C 1
ATOM 3097 O O . LEU B 1 39 ? -0.604 42 -6.367 1 90.69 39 LEU B O 1
ATOM 3101 N N . SER B 1 40 ? 0.125 43.656 -7.648 1 87 40 SER B N 1
ATOM 3102 C CA . SER B 1 40 ? 0.153 42.844 -8.859 1 87 40 SER B CA 1
ATOM 3103 C C . SER B 1 40 ? 1.42 42 -8.914 1 87 40 SER B C 1
ATOM 3105 O O . SER B 1 40 ? 2.439 42.344 -8.32 1 87 40 SER B O 1
ATOM 3107 N N . GLY B 1 41 ? 1.38 40.781 -9.57 1 89.62 41 GLY B N 1
ATOM 3108 C CA . GLY B 1 41 ? 2.523 39.906 -9.812 1 89.62 41 GLY B CA 1
ATOM 3109 C C . GLY B 1 41 ? 2.318 38.5 -9.305 1 89.62 41 GLY B C 1
ATOM 3110 O O . GLY B 1 41 ? 1.293 38.188 -8.688 1 89.62 41 GLY B O 1
ATOM 3111 N N . ASN B 1 42 ? 3.281 37.625 -9.68 1 92.62 42 ASN B N 1
ATOM 3112 C CA . ASN B 1 42 ? 3.275 36.25 -9.148 1 92.62 42 ASN B CA 1
ATOM 3113 C C . ASN B 1 42 ? 3.697 36.25 -7.68 1 92.62 42 ASN B C 1
ATOM 3115 O O . ASN B 1 42 ? 3.9 37.281 -7.07 1 92.62 42 ASN B O 1
ATOM 3119 N N . LYS B 1 43 ? 3.688 35.188 -6.973 1 90.88 43 LYS B N 1
ATOM 3120 C CA . LYS B 1 43 ? 3.947 35.062 -5.539 1 90.88 43 LYS B CA 1
ATOM 3121 C C . LYS B 1 43 ? 5.285 35.688 -5.176 1 90.88 43 LYS B C 1
ATOM 3123 O O . LYS B 1 43 ? 5.387 36.406 -4.184 1 90.88 43 LYS B O 1
ATOM 3128 N N . SER B 1 44 ? 6.293 35.406 -6.043 1 93.5 44 SER B N 1
ATOM 3129 C CA . SER B 1 44 ? 7.621 35.969 -5.793 1 93.5 44 SER B CA 1
ATOM 3130 C C . SER B 1 44 ? 7.594 37.5 -5.832 1 93.5 44 SER B C 1
ATOM 3132 O O . SER B 1 44 ? 8.242 38.156 -5.016 1 93.5 44 SER B O 1
ATOM 3134 N N . ASP B 1 45 ? 6.836 38 -6.695 1 93.62 45 ASP B N 1
ATOM 3135 C CA . ASP B 1 45 ? 6.707 39.438 -6.824 1 93.62 45 ASP B CA 1
ATOM 3136 C C . ASP B 1 45 ? 6.059 40.062 -5.582 1 93.62 45 ASP B C 1
ATOM 3138 O O . ASP B 1 45 ? 6.531 41.062 -5.059 1 93.62 45 ASP B O 1
ATOM 3142 N N . ILE B 1 46 ? 5.035 39.375 -5.199 1 94.69 46 ILE B N 1
ATOM 3143 C CA . ILE B 1 46 ? 4.297 39.969 -4.082 1 94.69 46 ILE B CA 1
ATOM 3144 C C . ILE B 1 46 ? 5.121 39.844 -2.803 1 94.69 46 ILE B C 1
ATOM 3146 O O . ILE B 1 46 ? 5.027 40.719 -1.918 1 94.69 46 ILE B O 1
ATOM 3150 N N . ILE B 1 47 ? 5.902 38.844 -2.711 1 95.69 47 ILE B N 1
ATOM 3151 C CA . ILE B 1 47 ? 6.801 38.719 -1.569 1 95.69 47 ILE B CA 1
ATOM 3152 C C . ILE B 1 47 ? 7.801 39.875 -1.567 1 95.69 47 ILE B C 1
ATOM 3154 O O . ILE B 1 47 ? 8.039 40.5 -0.529 1 95.69 47 ILE B O 1
ATOM 3158 N N . GLU B 1 48 ? 8.312 40.156 -2.725 1 94.06 48 GLU B N 1
ATOM 3159 C CA . GLU B 1 48 ? 9.234 41.281 -2.855 1 94.06 48 GLU B CA 1
ATOM 3160 C C . GLU B 1 48 ? 8.555 42.594 -2.492 1 94.06 48 GLU B C 1
ATOM 3162 O O . GLU B 1 48 ? 9.148 43.438 -1.812 1 94.06 48 GLU B O 1
ATOM 3167 N N . ASN B 1 49 ? 7.379 42.719 -2.92 1 94.75 49 ASN B N 1
ATOM 3168 C CA . ASN B 1 49 ? 6.613 43.906 -2.582 1 94.75 49 ASN B CA 1
ATOM 3169 C C . ASN B 1 49 ? 6.426 44.031 -1.073 1 94.75 49 ASN B C 1
ATOM 3171 O O . ASN B 1 49 ? 6.562 45.125 -0.522 1 94.75 49 ASN B O 1
ATOM 3175 N N . LEU B 1 50 ? 6.156 42.969 -0.488 1 95.81 50 LEU B N 1
ATOM 3176 C CA . LEU B 1 50 ? 5.957 42.938 0.958 1 95.81 50 LEU B CA 1
ATOM 3177 C C . LEU B 1 50 ? 7.234 43.344 1.688 1 95.81 50 LEU B C 1
ATOM 3179 O O . LEU B 1 50 ? 7.215 44.219 2.559 1 95.81 50 LEU B O 1
ATOM 3183 N N . LEU B 1 51 ? 8.312 42.75 1.282 1 95.12 51 LEU B N 1
ATOM 3184 C CA . LEU B 1 51 ? 9.578 43 1.978 1 95.12 51 LEU B CA 1
ATOM 3185 C C . LEU B 1 51 ? 10.07 44.406 1.712 1 95.12 51 LEU B C 1
ATOM 3187 O O . LEU B 1 51 ? 10.68 45.031 2.584 1 95.12 51 LEU B O 1
ATOM 3191 N N . ASN B 1 52 ? 9.781 44.906 0.577 1 93.81 52 ASN B N 1
ATOM 3192 C CA . ASN B 1 52 ? 10.086 46.312 0.284 1 93.81 52 ASN B CA 1
ATOM 3193 C C . ASN B 1 52 ? 9.281 47.25 1.166 1 93.81 52 ASN B C 1
ATOM 3195 O O . ASN B 1 52 ? 9.805 48.25 1.642 1 93.81 52 ASN B O 1
ATOM 3199 N N . ALA B 1 53 ? 8.055 46.938 1.337 1 94.94 53 ALA B N 1
ATOM 3200 C CA . ALA B 1 53 ? 7.195 47.719 2.207 1 94.94 53 ALA B CA 1
ATOM 3201 C C . ALA B 1 53 ? 7.703 47.719 3.646 1 94.94 53 ALA B C 1
ATOM 3203 O O . ALA B 1 53 ? 7.594 48.688 4.367 1 94.94 53 ALA B O 1
ATOM 3204 N N . VAL B 1 54 ? 8.258 46.625 4.027 1 94.88 54 VAL B N 1
ATOM 3205 C CA . VAL B 1 54 ? 8.844 46.5 5.359 1 94.88 54 VAL B CA 1
ATOM 3206 C C . VAL B 1 54 ? 10.094 47.375 5.453 1 94.88 54 VAL B C 1
ATOM 3208 O O . VAL B 1 54 ? 10.266 48.094 6.43 1 94.88 54 VAL B O 1
ATOM 3211 N N . ASP B 1 55 ? 10.875 47.375 4.461 1 93.38 55 ASP B N 1
ATOM 3212 C CA . ASP B 1 55 ? 12.109 48.156 4.422 1 93.38 55 ASP B CA 1
ATOM 3213 C C . ASP B 1 55 ? 11.812 49.656 4.492 1 93.38 55 ASP B C 1
ATOM 3215 O O . ASP B 1 55 ? 12.586 50.406 5.078 1 93.38 55 ASP B O 1
ATOM 3219 N N . LYS B 1 56 ? 10.695 49.969 3.93 1 93.06 56 LYS B N 1
ATOM 3220 C CA . LYS B 1 56 ? 10.305 51.375 3.893 1 93.06 56 LYS B CA 1
ATOM 3221 C C . LYS B 1 56 ? 9.617 51.812 5.188 1 93.06 56 LYS B C 1
ATOM 3223 O O . LYS B 1 56 ? 9.273 52.969 5.367 1 93.06 56 LYS B O 1
ATOM 3228 N N . GLY B 1 57 ? 9.328 50.781 6.004 1 93.19 57 GLY B N 1
ATOM 3229 C CA . GLY B 1 57 ? 8.703 51.062 7.281 1 93.19 57 GLY B CA 1
ATOM 3230 C C . GLY B 1 57 ? 7.188 51.188 7.195 1 93.19 57 GLY B C 1
ATOM 3231 O O . GLY B 1 57 ? 6.535 51.625 8.141 1 93.19 57 GLY B O 1
ATOM 3232 N N . ILE B 1 58 ? 6.699 50.875 6.07 1 95.25 58 ILE B N 1
ATOM 3233 C CA . ILE B 1 58 ? 5.258 50.938 5.859 1 95.25 58 ILE B CA 1
ATOM 3234 C C . ILE B 1 58 ? 4.566 49.812 6.621 1 95.25 58 ILE B C 1
ATOM 3236 O O . ILE B 1 58 ? 3.576 50.031 7.316 1 95.25 58 ILE B O 1
ATOM 3240 N N . ILE B 1 59 ? 5.082 48.625 6.438 1 95.38 59 ILE B N 1
ATOM 3241 C CA . ILE B 1 59 ? 4.578 47.438 7.152 1 95.38 59 ILE B CA 1
ATOM 3242 C C . ILE B 1 59 ? 5.59 47.031 8.211 1 95.38 59 ILE B C 1
ATOM 3244 O O . ILE B 1 59 ? 6.758 46.781 7.902 1 95.38 59 ILE B O 1
ATOM 3248 N N . PRO B 1 60 ? 5.137 47.031 9.344 1 94.81 60 PRO B N 1
ATOM 3249 C CA . PRO B 1 60 ? 6.059 46.594 10.398 1 94.81 60 PRO B CA 1
ATOM 3250 C C . PRO B 1 60 ? 6.488 45.156 10.234 1 94.81 60 PRO B C 1
ATOM 3252 O O . PRO B 1 60 ? 5.68 44.312 9.844 1 94.81 60 PRO B O 1
ATOM 3255 N N . LEU B 1 61 ? 7.73 44.906 10.578 1 92.69 61 LEU B N 1
ATOM 3256 C CA . LEU B 1 61 ? 8.305 43.562 10.461 1 92.69 61 LEU B CA 1
ATOM 3257 C C . LEU B 1 61 ? 7.516 42.562 11.281 1 92.69 61 LEU B C 1
ATOM 3259 O O . LEU B 1 61 ? 7.379 41.406 10.883 1 92.69 61 LEU B O 1
ATOM 3263 N N . ILE B 1 62 ? 6.945 42.969 12.297 1 91.5 62 ILE B N 1
ATOM 3264 C CA . ILE B 1 62 ? 6.203 42.094 13.203 1 91.5 62 ILE B CA 1
ATOM 3265 C C . ILE B 1 62 ? 4.996 41.531 12.469 1 91.5 62 ILE B C 1
ATOM 3267 O O . ILE B 1 62 ? 4.574 40.406 12.758 1 91.5 62 ILE B O 1
ATOM 3271 N N . LYS B 1 63 ? 4.492 42.25 11.5 1 93.94 63 LYS B N 1
ATOM 3272 C CA . LYS B 1 63 ? 3.35 41.75 10.734 1 93.94 63 LYS B CA 1
ATOM 3273 C C . LYS B 1 63 ? 3.75 40.562 9.836 1 93.94 63 LYS B C 1
ATOM 3275 O O . LYS B 1 63 ? 2.957 39.656 9.609 1 93.94 63 LYS B O 1
ATOM 3280 N N . VAL B 1 64 ? 4.93 40.594 9.383 1 93.19 64 VAL B N 1
ATOM 3281 C CA . VAL B 1 64 ? 5.457 39.5 8.594 1 93.19 64 VAL B CA 1
ATOM 3282 C C . VAL B 1 64 ? 5.633 38.25 9.477 1 93.19 64 VAL B C 1
ATOM 3284 O O . VAL B 1 64 ? 5.27 37.125 9.078 1 93.19 64 VAL B O 1
ATOM 3287 N N . TYR B 1 65 ? 6.082 38.5 10.641 1 92.06 65 TYR B N 1
ATOM 3288 C CA . TYR B 1 65 ? 6.246 37.406 11.594 1 92.06 65 TYR B CA 1
ATOM 3289 C C . TYR B 1 65 ? 4.902 36.75 11.938 1 92.06 65 TYR B C 1
ATOM 3291 O O . TYR B 1 65 ? 4.789 35.531 12.047 1 92.06 65 TYR B O 1
ATOM 3299 N N . GLU B 1 66 ? 3.979 37.594 12.055 1 92.75 66 GLU B N 1
ATOM 3300 C CA . GLU B 1 66 ? 2.637 37.125 12.352 1 92.75 66 GLU B CA 1
ATOM 3301 C C . GLU B 1 66 ? 2.088 36.281 11.203 1 92.75 66 GLU B C 1
ATOM 3303 O O . GLU B 1 66 ? 1.447 35.25 11.43 1 92.75 66 GLU B O 1
ATOM 3308 N N . LEU B 1 67 ? 2.4 36.719 10.094 1 93.12 67 LEU B N 1
ATOM 3309 C CA . LEU B 1 67 ? 1.983 36 8.898 1 93.12 67 LEU B CA 1
ATOM 3310 C C . LEU B 1 67 ? 2.605 34.594 8.875 1 93.12 67 LEU B C 1
ATOM 3312 O O . LEU B 1 67 ? 1.914 33.594 8.617 1 93.12 67 LEU B O 1
ATOM 3316 N N . ILE B 1 68 ? 3.861 34.5 9.117 1 93.88 68 ILE B N 1
ATOM 3317 C CA . ILE B 1 68 ? 4.586 33.219 9.125 1 93.88 68 ILE B CA 1
ATOM 3318 C C . ILE B 1 68 ? 4.066 32.344 10.258 1 93.88 68 ILE B C 1
ATOM 3320 O O . ILE B 1 68 ? 3.82 31.156 10.062 1 93.88 68 ILE B O 1
ATOM 3324 N N . ARG B 1 69 ? 3.877 32.938 11.328 1 94.06 69 ARG B N 1
ATOM 3325 C CA . ARG B 1 69 ? 3.371 32.25 12.492 1 94.06 69 ARG B CA 1
ATOM 3326 C C . ARG B 1 69 ? 2.014 31.609 12.203 1 94.06 69 ARG B C 1
ATOM 3328 O O . ARG B 1 69 ? 1.787 30.438 12.516 1 94.06 69 ARG B O 1
ATOM 3335 N N . ASP B 1 70 ? 1.161 32.344 11.625 1 93.56 70 ASP B N 1
ATOM 3336 C CA . ASP B 1 70 ? -0.17 31.859 11.305 1 93.56 70 ASP B CA 1
ATOM 3337 C C . ASP B 1 70 ? -0.091 30.688 10.32 1 93.56 70 ASP B C 1
ATOM 3339 O O . ASP B 1 70 ? -0.799 29.688 10.477 1 93.56 70 ASP B O 1
ATOM 3343 N N . SER B 1 71 ? 0.703 30.797 9.398 1 93.06 71 SER B N 1
ATOM 3344 C CA . SER B 1 71 ? 0.856 29.75 8.398 1 93.06 71 SER B CA 1
ATOM 3345 C C . SER B 1 71 ? 1.422 28.469 9.023 1 93.06 71 SER B C 1
ATOM 3347 O O . SER B 1 71 ? 1.028 27.375 8.648 1 93.06 71 SER B O 1
ATOM 3349 N N . GLU B 1 72 ? 2.281 28.625 9.93 1 94.56 72 GLU B N 1
ATOM 3350 C CA . GLU B 1 72 ? 2.947 27.484 10.555 1 94.56 72 GLU B CA 1
ATOM 3351 C C . GLU B 1 72 ? 2.037 26.797 11.57 1 94.56 72 GLU B C 1
ATOM 3353 O O . GLU B 1 72 ? 2.107 25.578 11.75 1 94.56 72 GLU B O 1
ATOM 3358 N N . GLU B 1 73 ? 1.239 27.562 12.156 1 95.94 73 GLU B N 1
ATOM 3359 C CA . GLU B 1 73 ? 0.514 27.047 13.312 1 95.94 73 GLU B CA 1
ATOM 3360 C C . GLU B 1 73 ? -0.85 26.5 12.914 1 95.94 73 GLU B C 1
ATOM 3362 O O . GLU B 1 73 ? -1.491 25.781 13.688 1 95.94 73 GLU B O 1
ATOM 3367 N N . TYR B 1 74 ? -1.275 26.953 11.703 1 91.12 74 TYR B N 1
ATOM 3368 C CA . TYR B 1 74 ? -2.631 26.562 11.328 1 91.12 74 TYR B CA 1
ATOM 3369 C C . TYR B 1 74 ? -2.65 25.938 9.938 1 91.12 74 TYR B C 1
ATOM 3371 O O . TYR B 1 74 ? -2.707 26.641 8.93 1 91.12 74 TYR B O 1
ATOM 3379 N N . GLY B 1 75 ? -2.516 24.641 9.852 1 84.56 75 GLY B N 1
ATOM 3380 C CA . GLY B 1 75 ? -2.715 23.938 8.602 1 84.56 75 GLY B CA 1
ATOM 3381 C C . GLY B 1 75 ? -1.506 23.125 8.172 1 84.56 75 GLY B C 1
ATOM 3382 O O . GLY B 1 75 ? -0.441 23.219 8.789 1 84.56 75 GLY B O 1
ATOM 3383 N N . ASP B 1 76 ? -1.787 22.266 7.168 1 93.06 76 ASP B N 1
ATOM 3384 C CA . ASP B 1 76 ? -0.85 21.328 6.574 1 93.06 76 ASP B CA 1
ATOM 3385 C C . ASP B 1 76 ? -0.038 20.609 7.648 1 93.06 76 ASP B C 1
ATOM 3387 O O . ASP B 1 76 ? 1.191 20.703 7.672 1 93.06 76 ASP B O 1
ATOM 3391 N N . GLN B 1 77 ? -0.709 19.922 8.516 1 96.69 77 GLN B N 1
ATOM 3392 C CA . GLN B 1 77 ? -0.074 19.359 9.703 1 96.69 77 GLN B CA 1
ATOM 3393 C C . GLN B 1 77 ? -0.681 18 10.062 1 96.69 77 GLN B C 1
ATOM 3395 O O . GLN B 1 77 ? -1.811 17.703 9.672 1 96.69 77 GLN B O 1
ATOM 3400 N N . TYR B 1 78 ? 0.089 17.266 10.727 1 98.12 78 TYR B N 1
ATOM 3401 C CA . TYR B 1 78 ? -0.377 16.156 11.562 1 98.12 78 TYR B CA 1
ATOM 3402 C C . TYR B 1 78 ? -0.671 16.641 12.977 1 98.12 78 TYR B C 1
ATOM 3404 O O . TYR B 1 78 ? 0.173 17.266 13.609 1 98.12 78 TYR B O 1
ATOM 3412 N N . ILE B 1 79 ? -1.801 16.359 13.422 1 98.44 79 ILE B N 1
ATOM 3413 C CA . ILE B 1 79 ? -2.184 16.781 14.773 1 98.44 79 ILE B CA 1
ATOM 3414 C C . ILE B 1 79 ? -2.477 15.539 15.625 1 98.44 79 ILE B C 1
ATOM 3416 O O . ILE B 1 79 ? -3.312 14.711 15.258 1 98.44 79 ILE B O 1
ATOM 3420 N N . TYR B 1 80 ? -1.831 15.414 16.734 1 98.56 80 TYR B N 1
ATOM 3421 C CA . TYR B 1 80 ? -2.084 14.359 17.703 1 98.56 80 TYR B CA 1
ATOM 3422 C C . TYR B 1 80 ? -2.688 14.938 18.984 1 98.56 80 TYR B C 1
ATOM 3424 O O . TYR B 1 80 ? -2.078 15.789 19.641 1 98.56 80 TYR B O 1
ATOM 3432 N N . VAL B 1 81 ? -3.814 14.484 19.344 1 98.44 81 VAL B N 1
ATOM 3433 C CA . VAL B 1 81 ? -4.555 15.055 20.469 1 98.44 81 VAL B CA 1
ATOM 3434 C C . VAL B 1 81 ? -4.445 14.133 21.672 1 98.44 81 VAL B C 1
ATOM 3436 O O . VAL B 1 81 ? -4.699 12.93 21.578 1 98.44 81 VAL B O 1
ATOM 3439 N N . PHE B 1 82 ? -4.094 14.695 22.812 1 97.56 82 PHE B N 1
ATOM 3440 C CA . PHE B 1 82 ? -4.004 13.977 24.078 1 97.56 82 PHE B CA 1
ATOM 3441 C C . PHE B 1 82 ? -4.988 14.539 25.094 1 97.56 82 PHE B C 1
ATOM 3443 O O . PHE B 1 82 ? -5.168 15.758 25.172 1 97.56 82 PHE B O 1
ATOM 3450 N N . ASP B 1 83 ? -5.562 13.617 25.797 1 95.69 83 ASP B N 1
ATOM 3451 C CA . ASP B 1 83 ? -6.551 13.953 26.828 1 95.69 83 ASP B CA 1
ATOM 3452 C C . ASP B 1 83 ? -5.941 13.875 28.219 1 95.69 83 ASP B C 1
ATOM 3454 O O . ASP B 1 83 ? -5.277 12.898 28.562 1 95.69 83 ASP B O 1
ATOM 3458 N N . SER B 1 84 ? -6.215 14.914 29 1 94.88 84 SER B N 1
ATOM 3459 C CA . SER B 1 84 ? -5.715 14.891 30.375 1 94.88 84 SER B CA 1
ATOM 3460 C C . SER B 1 84 ? -6.488 13.891 31.219 1 94.88 84 SER B C 1
ATOM 3462 O O . SER B 1 84 ? -7.711 13.781 31.109 1 94.88 84 SER B O 1
ATOM 3464 N N . ILE B 1 85 ? -5.832 13.109 32.062 1 89.12 85 ILE B N 1
ATOM 3465 C CA . ILE B 1 85 ? -6.43 12.008 32.781 1 89.12 85 ILE B CA 1
ATOM 3466 C C . ILE B 1 85 ? -7.07 12.539 34.062 1 89.12 85 ILE B C 1
ATOM 3468 O O . ILE B 1 85 ? -8.055 11.977 34.562 1 89.12 85 ILE B O 1
ATOM 3472 N N . ASN B 1 86 ? -6.41 13.531 34.75 1 83.19 86 ASN B N 1
ATOM 3473 C CA . ASN B 1 86 ? -6.973 13.961 36.031 1 83.19 86 ASN B CA 1
ATOM 3474 C C . ASN B 1 86 ? -6.859 15.477 36.219 1 83.19 86 ASN B C 1
ATOM 3476 O O . ASN B 1 86 ? -6.195 16.156 35.438 1 83.19 86 ASN B O 1
ATOM 3480 N N . ASN B 1 87 ? -7.605 16 37.156 1 80.06 87 ASN B N 1
ATOM 3481 C CA . ASN B 1 87 ? -7.699 17.422 37.438 1 80.06 87 ASN B CA 1
ATOM 3482 C C . ASN B 1 87 ? -6.371 18 37.906 1 80.06 87 ASN B C 1
ATOM 3484 O O . ASN B 1 87 ? -6.059 19.156 37.656 1 80.06 87 ASN B O 1
ATOM 3488 N N . THR B 1 88 ? -5.652 17.156 38.531 1 75.44 88 THR B N 1
ATOM 3489 C CA . THR B 1 88 ? -4.352 17.594 39 1 75.44 88 THR B CA 1
ATOM 3490 C C . THR B 1 88 ? -3.438 17.969 37.844 1 75.44 88 THR B C 1
ATOM 3492 O O . THR B 1 88 ? -2.758 18.984 37.875 1 75.44 88 THR B O 1
ATOM 3495 N N . ALA B 1 89 ? -3.543 17.234 36.844 1 76.38 89 ALA B N 1
ATOM 3496 C CA . ALA B 1 89 ? -2.75 17.5 35.656 1 76.38 89 ALA B CA 1
ATOM 3497 C C . ALA B 1 89 ? -3.191 18.812 34.969 1 76.38 89 ALA B C 1
ATOM 3499 O O . ALA B 1 89 ? -2.357 19.656 34.656 1 76.38 89 ALA B O 1
ATOM 3500 N N . LYS B 1 90 ? -4.43 19.078 35.062 1 81.56 90 LYS B N 1
ATOM 3501 C CA . LYS B 1 90 ? -4.98 20.281 34.469 1 81.56 90 LYS B CA 1
ATOM 3502 C C . LYS B 1 90 ? -4.48 21.547 35.156 1 81.56 90 LYS B C 1
ATOM 3504 O O . LYS B 1 90 ? -4.094 22.516 34.5 1 81.56 90 LYS B O 1
ATOM 3509 N N . HIS B 1 91 ? -4.398 21.438 36.406 1 85.44 91 HIS B N 1
ATOM 3510 C CA . HIS B 1 91 ? -3.951 22.594 37.188 1 85.44 91 HIS B CA 1
ATOM 3511 C C . HIS B 1 91 ? -2.461 22.844 37 1 85.44 91 HIS B C 1
ATOM 3513 O O . HIS B 1 91 ? -2.039 23.984 36.844 1 85.44 91 HIS B O 1
ATOM 3519 N N . SER B 1 92 ? -1.778 21.812 36.938 1 88.31 92 SER B N 1
ATOM 3520 C CA . SER B 1 92 ? -0.33 21.953 36.812 1 88.31 92 SER B CA 1
ATOM 3521 C C . SER B 1 92 ? 0.062 22.516 35.469 1 88.31 92 SER B C 1
ATOM 3523 O O . SER B 1 92 ? 1.007 23.297 35.375 1 88.31 92 SER B O 1
ATOM 3525 N N . TYR B 1 93 ? -0.716 22.234 34.5 1 94.31 93 TYR B N 1
ATOM 3526 C CA . TYR B 1 93 ? -0.345 22.656 33.156 1 94.31 93 TYR B CA 1
ATOM 3527 C C . TYR B 1 93 ? -0.93 24.031 32.812 1 94.31 93 TYR B C 1
ATOM 3529 O O . TYR B 1 93 ? -0.577 24.641 31.797 1 94.31 93 TYR B O 1
ATOM 3537 N N . SER B 1 94 ? -1.738 24.5 33.719 1 92.94 94 SER B N 1
ATOM 3538 C CA . SER B 1 94 ? -2.332 25.812 33.531 1 92.94 94 SER B CA 1
ATOM 3539 C C . SER B 1 94 ? -1.316 26.922 33.812 1 92.94 94 SER B C 1
ATOM 3541 O O . SER B 1 94 ? -1.53 28.078 33.406 1 92.94 94 SER B O 1
ATOM 3543 N N . ASP B 1 95 ? -0.287 26.547 34.5 1 94.25 95 ASP B N 1
ATOM 3544 C CA . ASP B 1 95 ? 0.785 27.516 34.75 1 94.25 95 ASP B CA 1
ATOM 3545 C C . ASP B 1 95 ? 1.831 27.469 33.625 1 94.25 95 ASP B C 1
ATOM 3547 O O . ASP B 1 95 ? 2.885 26.844 33.781 1 94.25 95 ASP B O 1
ATOM 3551 N N . GLY B 1 96 ? 1.549 28.219 32.625 1 95.88 96 GLY B N 1
ATOM 3552 C CA . GLY B 1 96 ? 2.416 28.234 31.469 1 95.88 96 GLY B CA 1
ATOM 3553 C C . GLY B 1 96 ? 3.826 28.703 31.781 1 95.88 96 GLY B C 1
ATOM 3554 O O . GLY B 1 96 ? 4.793 28.219 31.172 1 95.88 96 GLY B O 1
ATOM 3555 N N . GLU B 1 97 ? 3.971 29.562 32.656 1 94.69 97 GLU B N 1
ATOM 3556 C CA . GLU B 1 97 ? 5.297 30.062 33.031 1 94.69 97 GLU B CA 1
ATOM 3557 C C . GLU B 1 97 ? 6.129 28.984 33.719 1 94.69 97 GLU B C 1
ATOM 3559 O O . GLU B 1 97 ? 7.332 28.875 33.469 1 94.69 97 GLU B O 1
ATOM 3564 N N . SER B 1 98 ? 5.473 28.297 34.562 1 95.38 98 SER B N 1
ATOM 3565 C CA . SER B 1 98 ? 6.164 27.188 35.219 1 95.38 98 SER B CA 1
ATOM 3566 C C . SER B 1 98 ? 6.621 26.156 34.188 1 95.38 98 SER B C 1
ATOM 3568 O O . SER B 1 98 ? 7.746 25.656 34.25 1 95.38 98 SER B O 1
ATOM 3570 N N . ILE B 1 99 ? 5.73 25.828 33.219 1 96.44 99 ILE B N 1
ATOM 3571 C CA . ILE B 1 99 ? 6.059 24.875 32.156 1 96.44 99 ILE B CA 1
ATOM 3572 C C . ILE B 1 99 ? 7.254 25.391 31.375 1 96.44 99 ILE B C 1
ATOM 3574 O O . ILE B 1 99 ? 8.211 24.641 31.125 1 96.44 99 ILE B O 1
ATOM 3578 N N . SER B 1 100 ? 7.23 26.625 31.031 1 97.12 100 SER B N 1
ATOM 3579 C CA . SER B 1 100 ? 8.305 27.25 30.266 1 97.12 100 SER B CA 1
ATOM 3580 C C . SER B 1 100 ? 9.648 27.109 30.984 1 97.12 100 SER B C 1
ATOM 3582 O O . SER B 1 100 ? 10.656 26.781 30.359 1 97.12 100 SER B O 1
ATOM 3584 N N . ARG B 1 101 ? 9.664 27.359 32.281 1 96.06 101 ARG B N 1
ATOM 3585 C CA . ARG B 1 101 ? 10.898 27.297 33.062 1 96.06 101 ARG B CA 1
ATOM 3586 C C . ARG B 1 101 ? 11.461 25.875 33.094 1 96.06 101 ARG B C 1
ATOM 3588 O O . ARG B 1 101 ? 12.68 25.688 33.125 1 96.06 101 ARG B O 1
ATOM 3595 N N . LYS B 1 102 ? 10.602 24.969 32.938 1 95.88 102 LYS B N 1
ATOM 3596 C CA . LYS B 1 102 ? 11.031 23.578 33 1 95.88 102 LYS B CA 1
ATOM 3597 C C . LYS B 1 102 ? 11.555 23.094 31.672 1 95.88 102 LYS B C 1
ATOM 3599 O O . LYS B 1 102 ? 12.5 22.297 31.609 1 95.88 102 LYS B O 1
ATOM 3604 N N . ILE B 1 103 ? 10.922 23.562 30.562 1 96.5 103 ILE B N 1
ATOM 3605 C CA . ILE B 1 103 ? 11.227 22.891 29.297 1 96.5 103 ILE B CA 1
ATOM 3606 C C . ILE B 1 103 ? 12.195 23.75 28.484 1 96.5 103 ILE B C 1
ATOM 3608 O O . ILE B 1 103 ? 12.953 23.234 27.656 1 96.5 103 ILE B O 1
ATOM 3612 N N . ILE B 1 104 ? 12.164 25.062 28.703 1 96.75 104 ILE B N 1
ATOM 3613 C CA . ILE B 1 104 ? 13.016 25.953 27.938 1 96.75 104 ILE B CA 1
ATOM 3614 C C . ILE B 1 104 ? 14.281 26.266 28.734 1 96.75 104 ILE B C 1
ATOM 3616 O O . ILE B 1 104 ? 14.211 26.719 29.875 1 96.75 104 ILE B O 1
ATOM 3620 N N . PRO B 1 105 ? 15.398 26.078 28.125 1 94.31 105 PRO B N 1
ATOM 3621 C CA . PRO B 1 105 ? 16.641 26.422 28.828 1 94.31 105 PRO B CA 1
ATOM 3622 C C . PRO B 1 105 ? 16.703 27.891 29.234 1 94.31 105 PRO B C 1
ATOM 3624 O O . PRO B 1 105 ? 16.203 28.75 28.516 1 94.31 105 PRO B O 1
ATOM 3627 N N . ARG B 1 106 ? 17.453 28.156 30.297 1 92.38 106 ARG B N 1
ATOM 3628 C CA . ARG B 1 106 ? 17.578 29.5 30.859 1 92.38 106 ARG B CA 1
ATOM 3629 C C . ARG B 1 106 ? 18.172 30.453 29.844 1 92.38 106 ARG B C 1
ATOM 3631 O O . ARG B 1 106 ? 19.156 30.125 29.172 1 92.38 106 ARG B O 1
ATOM 3638 N N . GLY B 1 107 ? 17.469 31.594 29.641 1 91.19 107 GLY B N 1
ATOM 3639 C CA . GLY B 1 107 ? 18 32.625 28.781 1 91.19 107 GLY B CA 1
ATOM 3640 C C . GLY B 1 107 ? 17.531 32.531 27.344 1 91.19 107 GLY B C 1
ATOM 3641 O O . GLY B 1 107 ? 17.609 33.5 26.578 1 91.19 107 GLY B O 1
ATOM 3642 N N . GLU B 1 108 ? 17.047 31.422 27 1 93.19 108 GLU B N 1
ATOM 3643 C CA . GLU B 1 108 ? 16.656 31.219 25.609 1 93.19 108 GLU B CA 1
ATOM 3644 C C . GLU B 1 108 ? 15.375 31.969 25.281 1 93.19 108 GLU B C 1
ATOM 3646 O O . GLU B 1 108 ? 15.203 32.469 24.156 1 93.19 108 GLU B O 1
ATOM 3651 N N . LYS B 1 109 ? 14.5 32.094 26.203 1 93.31 109 LYS B N 1
ATOM 3652 C CA . LYS B 1 109 ? 13.18 32.688 25.984 1 93.31 109 LYS B CA 1
ATOM 3653 C C . LYS B 1 109 ? 13.297 34.156 25.578 1 93.31 109 LYS B C 1
ATOM 3655 O O . LYS B 1 109 ? 12.438 34.656 24.859 1 93.31 109 LYS B O 1
ATOM 3660 N N . SER B 1 110 ? 14.336 34.812 25.953 1 91.88 110 SER B N 1
ATOM 3661 C CA . SER B 1 110 ? 14.523 36.219 25.641 1 91.88 110 SER B CA 1
ATOM 3662 C C . SER B 1 110 ? 14.75 36.438 24.141 1 91.88 110 SER B C 1
ATOM 3664 O O . SER B 1 110 ? 14.594 37.531 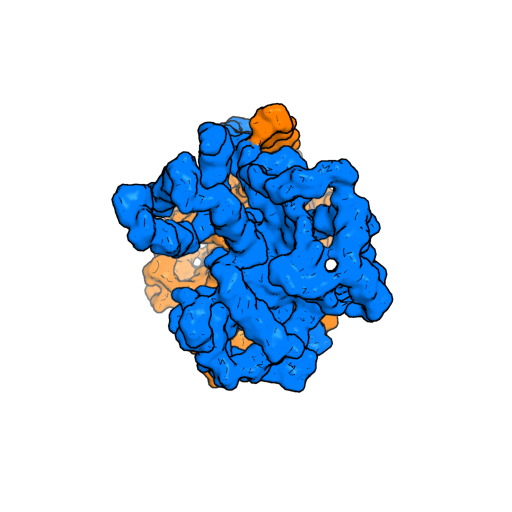23.625 1 91.88 110 SER B O 1
ATOM 3666 N N . GLN B 1 111 ? 15.031 35.375 23.469 1 91.5 111 GLN B N 1
ATOM 3667 C CA . GLN B 1 111 ? 15.352 35.469 22.047 1 91.5 111 GLN B CA 1
ATOM 3668 C C . GLN B 1 111 ? 14.133 35.125 21.188 1 91.5 111 GLN B C 1
ATOM 3670 O O . GLN B 1 111 ? 14.211 35.125 19.969 1 91.5 111 GLN B O 1
ATOM 3675 N N . PHE B 1 112 ? 13.109 34.844 21.875 1 93.56 112 PHE B N 1
ATOM 3676 C CA . PHE B 1 112 ? 11.922 34.438 21.156 1 93.56 112 PHE B CA 1
ATOM 3677 C C . PHE B 1 112 ? 11.141 35.625 20.625 1 93.56 112 PHE B C 1
ATOM 3679 O O . PHE B 1 112 ? 11.148 36.688 21.25 1 93.56 112 PHE B O 1
ATOM 3686 N N . PRO B 1 113 ? 10.594 35.438 19.516 1 91.56 113 PRO B N 1
ATOM 3687 C CA . PRO B 1 113 ? 10.57 34.312 18.594 1 91.56 113 PRO B CA 1
ATOM 3688 C C . PRO B 1 113 ? 11.789 34.281 17.656 1 91.56 113 PRO B C 1
ATOM 3690 O O . PRO B 1 113 ? 12.297 35.312 17.281 1 91.56 113 PRO B O 1
ATOM 3693 N N . LYS B 1 114 ? 12.172 33.125 17.375 1 90.12 114 LYS B N 1
ATOM 3694 C CA . LYS B 1 114 ? 13.227 32.938 16.391 1 90.12 114 LYS B CA 1
ATOM 3695 C C . LYS B 1 114 ? 12.641 32.469 15.047 1 90.12 114 LYS B C 1
ATOM 3697 O O . LYS B 1 114 ? 11.68 31.703 15 1 90.12 114 LYS B O 1
ATOM 3702 N N . LEU B 1 115 ? 13.148 33.094 14.047 1 88.31 115 LEU B N 1
ATOM 3703 C CA . LEU B 1 115 ? 12.773 32.656 12.703 1 88.31 115 LEU B CA 1
ATOM 3704 C C . LEU B 1 115 ? 13.984 32.156 11.945 1 88.31 115 LEU B C 1
ATOM 3706 O O . LEU B 1 115 ? 14.867 32.906 11.562 1 88.31 115 LEU B O 1
ATOM 3710 N N . LEU B 1 116 ? 13.969 30.844 11.828 1 84.38 116 LEU B N 1
ATOM 3711 C CA . LEU B 1 116 ? 15.078 30.188 11.141 1 84.38 116 LEU B CA 1
ATOM 3712 C C . LEU B 1 116 ? 14.57 29.344 9.969 1 84.38 116 LEU B C 1
ATOM 3714 O O . LEU B 1 116 ? 13.531 28.703 10.07 1 84.38 116 LEU B O 1
ATOM 3718 N N . GLN B 1 117 ? 15.297 29.422 8.906 1 84.88 117 GLN B N 1
ATOM 3719 C CA . GLN B 1 117 ? 14.914 28.594 7.773 1 84.88 117 GLN B CA 1
ATOM 3720 C C . GLN B 1 117 ? 15.164 27.125 8.062 1 84.88 117 GLN B C 1
ATOM 3722 O O . GLN B 1 117 ? 14.227 26.328 8.172 1 84.88 117 GLN B O 1
ATOM 3727 N N . ILE B 1 118 ? 16.406 26.672 8.203 1 88 118 ILE B N 1
ATOM 3728 C CA . ILE B 1 118 ? 16.734 25.297 8.562 1 88 118 ILE B CA 1
ATOM 3729 C C . ILE B 1 118 ? 17.781 25.297 9.68 1 88 118 ILE B C 1
ATOM 3731 O O . ILE B 1 118 ? 18.953 25.594 9.438 1 88 118 ILE B O 1
ATOM 3735 N N . PRO B 1 119 ? 17.25 24.938 10.844 1 90.5 119 PRO B N 1
ATOM 3736 C CA . PRO B 1 119 ? 18.219 24.906 11.953 1 90.5 119 PRO B CA 1
ATOM 3737 C C . PRO B 1 119 ? 19.141 23.688 11.891 1 90.5 119 PRO B C 1
ATOM 3739 O O . PRO B 1 119 ? 18.828 22.719 11.195 1 90.5 119 PRO B O 1
ATOM 3742 N N . SER B 1 120 ? 20.281 23.75 12.547 1 88.44 120 SER B N 1
ATOM 3743 C CA . SER B 1 120 ? 21.219 22.641 12.586 1 88.44 120 SER B CA 1
ATOM 3744 C C . SER B 1 120 ? 20.719 21.516 13.484 1 88.44 120 SER B C 1
ATOM 3746 O O . SER B 1 120 ? 21.078 20.359 13.289 1 88.44 120 SER B O 1
ATOM 3748 N N . LYS B 1 121 ? 19.953 21.844 14.461 1 90.75 121 LYS B N 1
ATOM 3749 C CA . LYS B 1 121 ? 19.344 20.891 15.391 1 90.75 121 LYS B CA 1
ATOM 3750 C C . LYS B 1 121 ? 17.953 21.359 15.82 1 90.75 121 LYS B C 1
ATOM 3752 O O . LYS B 1 121 ? 17.562 22.5 15.547 1 90.75 121 LYS B O 1
ATOM 3757 N N . LEU B 1 122 ? 17.297 20.5 16.438 1 94.75 122 LEU B N 1
ATOM 3758 C CA . LEU B 1 122 ? 15.992 20.859 16.969 1 94.75 122 LEU B CA 1
ATOM 3759 C C . LEU B 1 122 ? 16.125 21.922 18.062 1 94.75 122 LEU B C 1
ATOM 3761 O O . LEU B 1 122 ? 16.906 21.734 19.016 1 94.75 122 LEU B O 1
ATOM 3765 N N . GLU B 1 123 ? 15.453 23.047 17.969 1 95.12 123 GLU B N 1
ATOM 3766 C CA . GLU B 1 123 ? 15.617 24.109 18.953 1 95.12 123 GLU B CA 1
ATOM 3767 C C . GLU B 1 123 ? 14.297 24.828 19.219 1 95.12 123 GLU B C 1
ATOM 3769 O O . GLU B 1 123 ? 13.477 24.984 18.312 1 95.12 123 GLU B O 1
ATOM 3774 N N . TRP B 1 124 ? 14.125 25.281 20.375 1 96.94 124 TRP B N 1
ATOM 3775 C CA . TRP B 1 124 ? 12.977 26.109 20.75 1 96.94 124 TRP B CA 1
ATOM 3776 C C . TRP B 1 124 ? 13.016 27.453 20.031 1 96.94 124 TRP B C 1
ATOM 3778 O O . TRP B 1 124 ? 14.07 28.078 19.938 1 96.94 124 TRP B O 1
ATOM 3788 N N . VAL B 1 125 ? 11.859 27.891 19.578 1 96.69 125 VAL B N 1
ATOM 3789 C CA . VAL B 1 125 ? 11.914 29.141 18.828 1 96.69 125 VAL B CA 1
ATOM 3790 C C . VAL B 1 125 ? 10.82 30.094 19.312 1 96.69 125 VAL B C 1
ATOM 3792 O O . VAL B 1 125 ? 10.828 31.281 18.984 1 96.69 125 VAL B O 1
ATOM 3795 N N . ASP B 1 126 ? 9.875 29.547 20.047 1 97.06 126 ASP B N 1
ATOM 3796 C CA . ASP B 1 126 ? 8.781 30.375 20.547 1 97.06 126 ASP B CA 1
ATOM 3797 C C . ASP B 1 126 ? 8.094 29.719 21.734 1 97.06 126 ASP B C 1
ATOM 3799 O O . ASP B 1 126 ? 8.094 28.484 21.859 1 97.06 126 ASP B O 1
ATOM 3803 N N . PHE B 1 127 ? 7.645 30.5 22.672 1 97.81 127 PHE B N 1
ATOM 3804 C CA . PHE B 1 127 ? 6.797 30.078 23.781 1 97.81 127 PHE B CA 1
ATOM 3805 C C . PHE B 1 127 ? 5.859 31.203 24.203 1 97.81 127 PHE B C 1
ATOM 3807 O O . PHE B 1 127 ? 6.305 32.312 24.469 1 97.81 127 PHE B O 1
ATOM 3814 N N . ARG B 1 128 ? 4.66 30.891 24.234 1 97.12 128 ARG B N 1
ATOM 3815 C CA . ARG B 1 128 ? 3.664 31.891 24.609 1 97.12 128 ARG B CA 1
ATOM 3816 C C . ARG B 1 128 ? 2.711 31.359 25.672 1 97.12 128 ARG B C 1
ATOM 3818 O O . ARG B 1 128 ? 2.131 30.281 25.5 1 97.12 128 ARG B O 1
ATOM 3825 N N . ALA B 1 129 ? 2.521 32.062 26.75 1 96.69 129 ALA B N 1
ATOM 3826 C CA . ALA B 1 129 ? 1.588 31.781 27.844 1 96.69 129 ALA B CA 1
ATOM 3827 C C . ALA B 1 129 ? 0.993 33.062 28.422 1 96.69 129 ALA B C 1
ATOM 3829 O O . ALA B 1 129 ? 1.695 33.844 29.062 1 96.69 129 ALA B O 1
ATOM 3830 N N . PRO B 1 130 ? -0.351 33.406 28.234 1 96.56 130 PRO B N 1
ATOM 3831 C CA . PRO B 1 130 ? -1.31 32.594 27.469 1 96.56 130 PRO B CA 1
ATOM 3832 C C . PRO B 1 130 ? -1.063 32.688 25.953 1 96.56 130 PRO B C 1
ATOM 3834 O O . PRO B 1 130 ? -0.385 33.594 25.484 1 96.56 130 PRO B O 1
ATOM 3837 N N . ASN B 1 131 ? -1.508 31.688 25.203 1 95.62 131 ASN B N 1
ATOM 3838 C CA . ASN B 1 131 ? -1.43 31.703 23.75 1 95.62 131 ASN B CA 1
ATOM 3839 C C . ASN B 1 131 ? -2.631 32.438 23.125 1 95.62 131 ASN B C 1
ATOM 3841 O O . ASN B 1 131 ? -3.764 31.953 23.25 1 95.62 131 ASN B O 1
ATOM 3845 N N . ARG B 1 132 ? -2.322 33.531 22.578 1 93.19 132 ARG B N 1
ATOM 3846 C CA . ARG B 1 132 ? -3.307 34.312 21.828 1 93.19 132 ARG B CA 1
ATOM 3847 C C . ARG B 1 132 ? -4.516 34.656 22.703 1 93.19 132 ARG B C 1
ATOM 3849 O O . ARG B 1 132 ? -5.66 34.5 22.266 1 93.19 132 ARG B O 1
ATOM 3856 N N . GLY B 1 133 ? -4.262 34.844 23.922 1 93.06 133 GLY B N 1
ATOM 3857 C CA . GLY B 1 133 ? -5.277 35.375 24.828 1 93.06 133 GLY B CA 1
ATOM 3858 C C . GLY B 1 133 ? -6.125 34.281 25.453 1 93.06 133 GLY B C 1
ATOM 3859 O O . GLY B 1 133 ? -7.047 34.562 26.219 1 93.06 133 GLY B O 1
ATOM 3860 N N . VAL B 1 134 ? -5.891 33.062 25.188 1 94.62 134 VAL B N 1
ATOM 3861 C CA . VAL B 1 134 ? -6.656 31.969 25.781 1 94.62 134 VAL B CA 1
ATOM 3862 C C . VAL B 1 134 ? -6.117 31.672 27.188 1 94.62 134 VAL B C 1
ATOM 3864 O O . VAL B 1 134 ? -4.984 31.203 27.328 1 94.62 134 VAL B O 1
ATOM 3867 N N . GLU B 1 135 ? -6.957 31.828 28.094 1 94.81 135 GLU B N 1
ATOM 3868 C CA . GLU B 1 135 ? -6.555 31.719 29.5 1 94.81 135 GLU B CA 1
ATOM 3869 C C . GLU B 1 135 ? -6 30.328 29.797 1 94.81 135 GLU B C 1
ATOM 3871 O O . GLU B 1 135 ? -6.543 29.312 29.344 1 94.81 135 GLU B O 1
ATOM 3876 N N . ASN B 1 136 ? -4.891 30.25 30.562 1 95.38 136 ASN B N 1
ATOM 3877 C CA . ASN B 1 136 ? -4.266 29.047 31.094 1 95.38 136 ASN B CA 1
ATOM 3878 C C . ASN B 1 136 ? -3.674 28.188 29.984 1 95.38 136 ASN B C 1
ATOM 3880 O O . ASN B 1 136 ? -3.332 27.031 30.219 1 95.38 136 ASN B O 1
ATOM 3884 N N . SER B 1 137 ? -3.639 28.734 28.797 1 97.31 137 SER B N 1
ATOM 3885 C CA . SER B 1 137 ? -3.094 28 27.672 1 97.31 137 SER B CA 1
ATOM 3886 C C . SER B 1 137 ? -1.635 28.359 27.422 1 97.31 137 SER B C 1
ATOM 3888 O O . SER B 1 137 ? -1.14 29.359 27.953 1 97.31 137 SER B O 1
ATOM 3890 N N . TRP B 1 138 ? -0.978 27.516 26.719 1 98.19 138 TRP B N 1
ATOM 3891 C CA . TRP B 1 138 ? 0.362 27.859 26.266 1 98.19 138 TRP B CA 1
ATOM 3892 C C . TRP B 1 138 ? 0.709 27.109 24.984 1 98.19 138 TRP B C 1
ATOM 3894 O O . TRP B 1 138 ? 0.073 26.109 24.641 1 98.19 138 TRP B O 1
ATOM 3904 N N . LEU B 1 139 ? 1.608 27.594 24.172 1 98.31 139 LEU B N 1
ATOM 3905 C CA . LEU B 1 139 ? 2.127 27.031 22.922 1 98.31 139 LEU B CA 1
ATOM 3906 C C . LEU B 1 139 ? 3.65 27.078 22.906 1 98.31 139 LEU B C 1
ATOM 3908 O O . LEU B 1 139 ? 4.242 28.125 23.203 1 98.31 139 LEU B O 1
ATOM 3912 N N . ALA B 1 140 ? 4.246 26.016 22.688 1 98.31 140 ALA B N 1
ATOM 3913 C CA . ALA B 1 140 ? 5.688 25.906 22.469 1 98.31 140 ALA B CA 1
ATOM 3914 C C . ALA B 1 140 ? 5.996 25.469 21.031 1 98.31 140 ALA B C 1
ATOM 3916 O O . ALA B 1 140 ? 5.324 24.578 20.5 1 98.31 140 ALA B O 1
ATOM 3917 N N . LYS B 1 141 ? 6.941 26.047 20.422 1 97.69 141 LYS B N 1
ATOM 3918 C CA . LYS B 1 141 ? 7.27 25.781 19.016 1 97.69 141 LYS B CA 1
ATOM 3919 C C . LYS B 1 141 ? 8.758 25.484 18.844 1 97.69 141 LYS B C 1
ATOM 3921 O O . LYS B 1 141 ? 9.602 26.109 19.484 1 97.69 141 LYS B O 1
ATOM 3926 N N . MET B 1 142 ? 9.031 24.531 18.047 1 97.44 142 MET B N 1
ATOM 3927 C CA . MET B 1 142 ? 10.406 24.172 17.719 1 97.44 142 MET B CA 1
ATOM 3928 C C . MET B 1 142 ? 10.586 24.094 16.203 1 97.44 142 MET B C 1
ATOM 3930 O O . MET B 1 142 ? 9.641 23.75 15.477 1 97.44 142 MET B O 1
ATOM 3934 N N . TYR B 1 143 ? 11.758 24.469 15.812 1 96.38 143 TYR B N 1
ATOM 3935 C CA . TYR B 1 143 ? 12.18 24.188 14.445 1 96.38 143 TYR B CA 1
ATOM 3936 C C . TYR B 1 143 ? 13.18 23.031 14.414 1 96.38 143 TYR B C 1
ATOM 3938 O O . TYR B 1 143 ? 14.016 22.906 15.312 1 96.38 143 TYR B O 1
ATOM 3946 N N . GLY B 1 144 ? 12.969 22.188 13.492 1 94.38 144 GLY B N 1
ATOM 3947 C CA . GLY B 1 144 ? 13.922 21.141 13.18 1 94.38 144 GLY B CA 1
ATOM 3948 C C . GLY B 1 144 ? 14.141 20.953 11.688 1 94.38 144 GLY B C 1
ATOM 3949 O O . GLY B 1 144 ? 13.844 21.844 10.898 1 94.38 144 GLY B O 1
ATOM 3950 N N . LYS B 1 145 ? 14.828 19.938 11.367 1 91.69 145 LYS B N 1
ATOM 3951 C CA . LYS B 1 145 ? 15.031 19.625 9.953 1 91.69 145 LYS B CA 1
ATOM 3952 C C . LYS B 1 145 ? 14.734 18.156 9.664 1 91.69 145 LYS B C 1
ATOM 3954 O O . LYS B 1 145 ? 14.953 17.297 10.523 1 91.69 145 LYS B O 1
ATOM 3959 N N . LYS B 1 146 ? 14.172 17.922 8.609 1 90.06 146 LYS B N 1
ATOM 3960 C CA . LYS B 1 146 ? 14.008 16.578 8.039 1 90.06 146 LYS B CA 1
ATOM 3961 C C . LYS B 1 146 ? 14.922 16.375 6.832 1 90.06 146 LYS B C 1
ATOM 3963 O O . LYS B 1 146 ? 15.07 17.281 6.008 1 90.06 146 LYS B O 1
ATOM 3968 N N . THR B 1 147 ? 15.539 15.297 6.828 1 87.69 147 THR B N 1
ATOM 3969 C CA . THR B 1 147 ? 16.484 15.023 5.75 1 87.69 147 THR B CA 1
ATOM 3970 C C . THR B 1 147 ? 15.953 13.922 4.836 1 87.69 147 THR B C 1
ATOM 3972 O O . THR B 1 147 ? 15.312 12.977 5.301 1 87.69 147 THR B O 1
ATOM 3975 N N . ARG B 1 148 ? 16.078 14.086 3.631 1 87.62 148 ARG B N 1
ATOM 3976 C CA . ARG B 1 148 ? 15.812 13.047 2.641 1 87.62 148 ARG B CA 1
ATOM 3977 C C . ARG B 1 148 ? 16.984 12.898 1.684 1 87.62 148 ARG B C 1
ATOM 3979 O O . ARG B 1 148 ? 17.766 13.836 1.495 1 87.62 148 ARG B O 1
ATOM 3986 N N . GLU B 1 149 ? 17.094 11.758 1.187 1 88.94 149 GLU B N 1
ATOM 3987 C CA . GLU B 1 149 ? 18.156 11.5 0.215 1 88.94 149 GLU B CA 1
ATOM 3988 C C . GLU B 1 149 ? 17.609 11.516 -1.211 1 88.94 149 GLU B C 1
ATOM 3990 O O . GLU B 1 149 ? 16.547 10.977 -1.48 1 88.94 149 GLU B O 1
ATOM 3995 N N . VAL B 1 150 ? 18.312 12.273 -1.971 1 92.31 150 VAL B N 1
ATOM 3996 C CA . VAL B 1 150 ? 17.953 12.336 -3.385 1 92.31 150 VAL B CA 1
ATOM 3997 C C . VAL B 1 150 ? 19.094 11.773 -4.227 1 92.31 150 VAL B C 1
ATOM 3999 O O . VAL B 1 150 ? 20.266 12.062 -3.977 1 92.31 150 VAL B O 1
ATOM 4002 N N . LYS B 1 151 ? 18.75 10.945 -5.156 1 93.56 151 LYS B N 1
ATOM 4003 C CA . LYS B 1 151 ? 19.75 10.375 -6.07 1 93.56 151 LYS B CA 1
ATOM 4004 C C . LYS B 1 151 ? 20.359 11.461 -6.949 1 93.56 151 LYS B C 1
ATOM 4006 O O . LYS B 1 151 ? 19.656 12.203 -7.625 1 93.56 151 LYS B O 1
ATOM 4011 N N . ILE B 1 152 ? 21.688 11.633 -6.926 1 93.88 152 ILE B N 1
ATOM 4012 C CA . ILE B 1 152 ? 22.297 12.688 -7.723 1 93.88 152 ILE B CA 1
ATOM 4013 C C . ILE B 1 152 ? 23.188 12.062 -8.797 1 93.88 152 ILE B C 1
ATOM 4015 O O . ILE B 1 152 ? 23.562 12.734 -9.766 1 93.88 152 ILE B O 1
ATOM 4019 N N . ASP B 1 153 ? 23.625 10.883 -8.531 1 92.88 153 ASP B N 1
ATOM 4020 C CA . ASP B 1 153 ? 24.484 10.203 -9.5 1 92.88 153 ASP B CA 1
ATOM 4021 C C . ASP B 1 153 ? 24.25 8.695 -9.469 1 92.88 153 ASP B C 1
ATOM 4023 O O . ASP B 1 153 ? 23.797 8.148 -8.461 1 92.88 153 ASP B O 1
ATOM 4027 N N . GLU B 1 154 ? 24.438 8.031 -10.555 1 94.19 154 GLU B N 1
ATOM 4028 C CA . GLU B 1 154 ? 24.344 6.582 -10.695 1 94.19 154 GLU B CA 1
ATOM 4029 C C . GLU B 1 154 ? 25.359 6.059 -11.695 1 94.19 154 GLU B C 1
ATOM 4031 O O . GLU B 1 154 ? 25.516 6.605 -12.789 1 94.19 154 GLU B O 1
ATOM 4036 N N . ASN B 1 155 ? 26.188 5.176 -11.18 1 92.69 155 ASN B N 1
ATOM 4037 C CA . ASN B 1 155 ? 27.141 4.516 -12.055 1 92.69 155 ASN B CA 1
ATOM 4038 C C . ASN B 1 155 ? 26.906 3.006 -12.109 1 92.69 155 ASN B C 1
ATOM 4040 O O . ASN B 1 155 ? 26.766 2.359 -11.07 1 92.69 155 ASN B O 1
ATOM 4044 N N . LYS B 1 156 ? 26.797 2.424 -13.305 1 90.75 156 LYS B N 1
ATOM 4045 C CA . LYS B 1 156 ? 26.594 0.991 -13.492 1 90.75 156 LYS B CA 1
ATOM 4046 C C . LYS B 1 156 ? 27.797 0.354 -14.188 1 90.75 156 LYS B C 1
ATOM 4048 O O . LYS B 1 156 ? 28.266 0.853 -15.211 1 90.75 156 LYS B O 1
ATOM 4053 N N . SER B 1 157 ? 28.391 -0.599 -13.523 1 90.06 157 SER B N 1
ATOM 4054 C CA . SER B 1 157 ? 29.391 -1.463 -14.148 1 90.06 157 SER B CA 1
ATOM 4055 C C . SER B 1 157 ? 28.781 -2.793 -14.57 1 90.06 157 SER B C 1
ATOM 4057 O O . SER B 1 157 ? 28.656 -3.713 -13.766 1 90.06 157 SER B O 1
ATOM 4059 N N . TYR B 1 158 ? 28.5 -2.885 -15.789 1 84.69 158 TYR B N 1
ATOM 4060 C CA . TYR B 1 158 ? 27.891 -4.102 -16.297 1 84.69 158 TYR B CA 1
ATOM 4061 C C . TYR B 1 158 ? 28.844 -5.285 -16.203 1 84.69 158 TYR B C 1
ATOM 4063 O O . TYR B 1 158 ? 28.422 -6.406 -15.906 1 84.69 158 TYR B O 1
ATOM 4071 N N . ALA B 1 159 ? 30.172 -4.965 -16.438 1 85.5 159 ALA B N 1
ATOM 4072 C CA . ALA B 1 159 ? 31.172 -6.023 -16.406 1 85.5 159 ALA B CA 1
ATOM 4073 C C . ALA B 1 159 ? 31.266 -6.656 -15.023 1 85.5 159 ALA B C 1
ATOM 4075 O O . ALA B 1 159 ? 31.422 -7.875 -14.898 1 85.5 159 ALA B O 1
ATOM 4076 N N . GLN B 1 160 ? 31.031 -5.867 -14.102 1 88.06 160 GLN B N 1
ATOM 4077 C CA . GLN B 1 160 ? 31.188 -6.359 -12.734 1 88.06 160 GLN B CA 1
ATOM 4078 C C . GLN B 1 160 ? 29.828 -6.648 -12.102 1 88.06 160 GLN B C 1
ATOM 4080 O O . GLN B 1 160 ? 29.75 -7.23 -11.016 1 88.06 160 GLN B O 1
ATOM 4085 N N . GLY B 1 161 ? 28.734 -6.262 -12.727 1 89.25 161 GLY B N 1
ATOM 4086 C CA . GLY B 1 161 ? 27.406 -6.438 -12.156 1 89.25 161 GLY B CA 1
ATOM 4087 C C . GLY B 1 161 ? 27.141 -5.543 -10.961 1 89.25 161 GLY B C 1
ATOM 4088 O O . GLY B 1 161 ? 26.516 -5.961 -9.992 1 89.25 161 GLY B O 1
ATOM 4089 N N . LEU B 1 162 ? 27.797 -4.402 -10.977 1 93.06 162 LEU B N 1
ATOM 4090 C CA . LEU B 1 162 ? 27.688 -3.492 -9.844 1 93.06 162 LEU B CA 1
ATOM 4091 C C . LEU B 1 162 ? 27.016 -2.189 -10.25 1 93.06 162 LEU B C 1
ATOM 4093 O O . LEU B 1 162 ? 27.203 -1.713 -11.375 1 93.06 162 LEU B O 1
ATOM 4097 N N . ARG B 1 163 ? 26.141 -1.729 -9.383 1 93.56 163 ARG B N 1
ATOM 4098 C CA . ARG B 1 163 ? 25.562 -0.395 -9.523 1 93.56 163 ARG B CA 1
ATOM 4099 C C . ARG B 1 163 ? 25.844 0.455 -8.289 1 93.56 163 ARG B C 1
ATOM 4101 O O . ARG B 1 163 ? 25.562 0.036 -7.16 1 93.56 163 ARG B O 1
ATOM 4108 N N . THR B 1 164 ? 26.438 1.617 -8.578 1 94.56 164 THR B N 1
ATOM 4109 C CA . THR B 1 164 ? 26.703 2.549 -7.492 1 94.56 164 THR B CA 1
ATOM 4110 C C . THR B 1 164 ? 25.828 3.793 -7.609 1 94.56 164 THR B C 1
ATOM 4112 O O . THR B 1 164 ? 25.781 4.43 -8.664 1 94.56 164 THR B O 1
ATOM 4115 N N . VAL B 1 165 ? 25.141 4.047 -6.594 1 96.12 165 VAL B N 1
ATOM 4116 C CA . VAL B 1 165 ? 24.266 5.211 -6.582 1 96.12 165 VAL B CA 1
ATOM 4117 C C . VAL B 1 165 ? 24.734 6.199 -5.516 1 96.12 165 VAL B C 1
ATOM 4119 O O . VAL B 1 165 ? 25.016 5.805 -4.379 1 96.12 165 VAL B O 1
ATOM 4122 N N . THR B 1 166 ? 24.844 7.41 -5.906 1 95.12 166 THR B N 1
ATOM 4123 C CA . THR B 1 166 ? 25.203 8.461 -4.961 1 95.12 166 THR B CA 1
ATOM 4124 C C . THR B 1 166 ? 23.984 9.328 -4.629 1 95.12 166 THR B C 1
ATOM 4126 O O . THR B 1 166 ? 23.281 9.797 -5.531 1 95.12 166 THR B O 1
ATOM 4129 N N . TYR B 1 167 ? 23.734 9.422 -3.422 1 95.06 167 TYR B N 1
ATOM 4130 C CA . TYR B 1 167 ? 22.641 10.258 -2.928 1 95.06 167 TYR B CA 1
ATOM 4131 C C . TYR B 1 167 ? 23.188 11.508 -2.24 1 95.06 167 TYR B C 1
ATOM 4133 O O . TYR B 1 167 ? 24.25 11.461 -1.61 1 95.06 167 TYR B O 1
ATOM 4141 N N . ARG B 1 168 ? 22.438 12.602 -2.461 1 94.5 168 ARG B N 1
ATOM 4142 C CA . ARG B 1 168 ? 22.703 13.812 -1.692 1 94.5 168 ARG B CA 1
ATOM 4143 C C . ARG B 1 168 ? 21.594 14.078 -0.681 1 94.5 168 ARG B C 1
ATOM 4145 O O . ARG B 1 168 ? 20.406 13.883 -0.983 1 94.5 168 ARG B O 1
ATOM 4152 N N . THR B 1 169 ? 22 14.445 0.461 1 89.94 169 THR B N 1
ATOM 4153 C CA . THR B 1 169 ? 21.047 14.75 1.514 1 89.94 169 THR B CA 1
ATOM 4154 C C . THR B 1 169 ? 20.422 16.125 1.29 1 89.94 169 THR B C 1
ATOM 4156 O O . THR B 1 169 ? 21.125 17.109 1.083 1 89.94 169 THR B O 1
ATOM 4159 N N . GLU B 1 170 ? 19.125 16.156 1.171 1 89.25 170 GLU B N 1
ATOM 4160 C CA . GLU B 1 170 ? 18.375 17.406 1.157 1 89.25 170 GLU B CA 1
ATOM 4161 C C . GLU B 1 170 ? 17.609 17.609 2.463 1 89.25 170 GLU B C 1
ATOM 4163 O O . GLU B 1 170 ? 17.109 16.641 3.043 1 89.25 170 GLU B O 1
ATOM 4168 N N . GLU B 1 171 ? 17.609 18.828 2.799 1 88 171 GLU B N 1
ATOM 4169 C CA . GLU B 1 171 ? 16.984 19.141 4.086 1 88 171 GLU B CA 1
ATOM 4170 C C . GLU B 1 171 ? 15.734 19.984 3.912 1 88 171 GLU B C 1
ATOM 4172 O O . GLU B 1 171 ? 15.656 20.812 2.998 1 88 171 GLU B O 1
ATOM 4177 N N . SER B 1 172 ? 14.773 19.641 4.699 1 88.94 172 SER B N 1
ATOM 4178 C CA . SER B 1 172 ? 13.562 20.453 4.781 1 88.94 172 SER B CA 1
ATOM 4179 C C . SER B 1 172 ? 13.305 20.922 6.207 1 88.94 172 SER B C 1
ATOM 4181 O O . SER B 1 172 ? 13.625 20.219 7.168 1 88.94 172 SER B O 1
ATOM 4183 N N . ARG B 1 173 ? 12.727 22.094 6.25 1 91.44 173 ARG B N 1
ATOM 4184 C CA . ARG B 1 173 ? 12.375 22.656 7.551 1 91.44 173 ARG B CA 1
ATOM 4185 C C . ARG B 1 173 ? 11.211 21.891 8.18 1 91.44 173 ARG B C 1
ATOM 4187 O O . ARG B 1 173 ? 10.211 21.609 7.504 1 91.44 173 ARG B O 1
ATOM 4194 N N . LEU B 1 174 ? 11.391 21.531 9.414 1 94.12 174 LEU B N 1
ATOM 4195 C CA . LEU B 1 174 ? 10.359 20.875 10.203 1 94.12 174 LEU B CA 1
ATOM 4196 C C . LEU B 1 174 ? 9.867 21.781 11.32 1 94.12 174 LEU B C 1
ATOM 4198 O O . LEU B 1 174 ? 10.664 22.438 11.992 1 94.12 174 LEU B O 1
ATOM 4202 N N . ILE B 1 175 ? 8.586 21.828 11.523 1 96.31 175 ILE B N 1
ATOM 4203 C CA . ILE B 1 175 ? 7.984 22.625 12.578 1 96.31 175 ILE B CA 1
ATOM 4204 C C . ILE B 1 175 ? 7.215 21.734 13.547 1 96.31 175 ILE B C 1
ATOM 4206 O O . ILE B 1 175 ? 6.348 20.953 13.125 1 96.31 175 ILE B O 1
ATOM 4210 N N . TYR B 1 176 ? 7.535 21.812 14.836 1 97.62 176 TYR B N 1
ATOM 4211 C CA . TYR B 1 176 ? 6.809 21.156 15.914 1 97.62 176 TYR B CA 1
ATOM 4212 C C . TYR B 1 176 ? 6.082 22.172 16.781 1 97.62 176 TYR B C 1
ATOM 4214 O O . TYR B 1 176 ? 6.656 23.203 17.172 1 97.62 176 TYR B O 1
ATOM 4222 N N . ILE B 1 177 ? 4.93 21.875 17.062 1 98.31 177 ILE B N 1
ATOM 4223 C CA . ILE B 1 177 ? 4.16 22.703 17.984 1 98.31 177 ILE B CA 1
ATOM 4224 C C . ILE B 1 177 ? 3.551 21.844 19.078 1 98.31 177 ILE B C 1
ATOM 4226 O O . ILE B 1 177 ? 3.01 20.766 18.812 1 98.31 177 ILE B O 1
ATOM 4230 N N . VAL B 1 178 ? 3.727 22.219 20.281 1 98.38 178 VAL B N 1
ATOM 4231 C CA . VAL B 1 178 ? 3.01 21.672 21.422 1 98.38 178 VAL B CA 1
ATOM 4232 C C . VAL B 1 178 ? 2.039 22.703 21.969 1 98.38 178 VAL B C 1
ATOM 4234 O O . VAL B 1 178 ? 2.441 23.812 22.328 1 98.38 178 VAL B O 1
ATOM 4237 N N . TYR B 1 179 ? 0.794 22.344 22.047 1 98.19 179 TYR B N 1
ATOM 4238 C CA . TYR B 1 179 ? -0.228 23.312 22.438 1 98.19 179 TYR B CA 1
ATOM 4239 C C . TYR B 1 179 ? -1.109 22.75 23.547 1 98.19 179 TYR B C 1
ATOM 4241 O O . TYR B 1 179 ? -1.687 21.672 23.406 1 98.19 179 TYR B O 1
ATOM 4249 N N . TRP B 1 180 ? -1.136 23.375 24.656 1 97.75 180 TRP B N 1
ATOM 4250 C CA . TRP B 1 180 ? -2.094 23.141 25.734 1 97.75 180 TRP B CA 1
ATOM 4251 C C . TRP B 1 180 ? -3.258 24.125 25.641 1 97.75 180 TRP B C 1
ATOM 4253 O O . TRP B 1 180 ? -3.055 25.344 25.656 1 97.75 180 TRP B O 1
ATOM 4263 N N . ASP B 1 181 ? -4.457 23.641 25.625 1 95.62 181 ASP B N 1
ATOM 4264 C CA . ASP B 1 181 ? -5.602 24.484 25.297 1 95.62 181 ASP B CA 1
ATOM 4265 C C . ASP B 1 181 ? -6.117 25.203 26.547 1 95.62 181 ASP B C 1
ATOM 4267 O O . ASP B 1 181 ? -7.086 25.969 26.484 1 95.62 181 ASP B O 1
ATOM 4271 N N . GLY B 1 182 ? -5.508 24.906 27.688 1 94.69 182 GLY B N 1
ATOM 4272 C CA . GLY B 1 182 ? -5.871 25.594 28.906 1 94.69 182 GLY B CA 1
ATOM 4273 C C . GLY B 1 182 ? -6.949 24.875 29.703 1 94.69 182 GLY B C 1
ATOM 4274 O O . GLY B 1 182 ? -7.324 25.312 30.797 1 94.69 182 GLY B O 1
ATOM 4275 N N . LYS B 1 183 ? -7.398 23.719 29.188 1 92.38 183 LYS B N 1
ATOM 4276 C CA . LYS B 1 183 ? -8.531 23.062 29.828 1 92.38 183 LYS B CA 1
ATOM 4277 C C . LYS B 1 183 ? -8.312 21.547 29.922 1 92.38 183 LYS B C 1
ATOM 4279 O O . LYS B 1 183 ? -8.32 20.984 31.016 1 92.38 183 LYS B O 1
ATOM 4284 N N . ARG B 1 184 ? -8.086 20.969 28.797 1 93.44 184 ARG B N 1
ATOM 4285 C CA . ARG B 1 184 ? -8.188 19.516 28.812 1 93.44 184 ARG B CA 1
ATOM 4286 C C . ARG B 1 184 ? -7.191 18.891 27.859 1 93.44 184 ARG B C 1
ATOM 4288 O O . ARG B 1 184 ? -6.574 17.875 28.172 1 93.44 184 ARG B O 1
ATOM 4295 N N . PHE B 1 185 ? -6.953 19.547 26.734 1 96.19 185 PHE B N 1
ATOM 4296 C CA . PHE B 1 185 ? -6.27 18.844 25.656 1 96.19 185 PHE B CA 1
ATOM 4297 C C . PHE B 1 185 ? -4.848 19.359 25.484 1 96.19 185 PHE B C 1
ATOM 4299 O O . PHE B 1 185 ? -4.609 20.578 25.578 1 96.19 185 PHE B O 1
ATOM 4306 N N . LEU B 1 186 ? -3.955 18.484 25.297 1 97.44 186 LEU B N 1
ATOM 4307 C CA . LEU B 1 186 ? -2.613 18.734 24.781 1 97.44 186 LEU B CA 1
ATOM 4308 C C . LEU B 1 186 ? -2.475 18.25 23.344 1 97.44 186 LEU B C 1
ATOM 4310 O O . LEU B 1 186 ? -2.926 17.156 23.016 1 97.44 186 LEU B O 1
ATOM 4314 N N . GLU B 1 187 ? -1.915 19.078 22.469 1 98.25 187 GLU B N 1
ATOM 4315 C CA . GLU B 1 187 ? -1.783 18.688 21.062 1 98.25 187 GLU B CA 1
ATOM 4316 C C . GLU B 1 187 ? -0.33 18.781 20.609 1 98.25 187 GLU B C 1
ATOM 4318 O O . GLU B 1 187 ? 0.385 19.719 20.953 1 98.25 187 GLU B O 1
ATOM 4323 N N . PHE B 1 188 ? 0.102 17.75 19.906 1 98.5 188 PHE B N 1
ATOM 4324 C CA . PHE B 1 188 ? 1.31 17.812 19.078 1 98.5 188 PHE B CA 1
ATOM 4325 C C . PHE B 1 188 ? 0.965 18.109 17.625 1 98.5 188 PHE B C 1
ATOM 4327 O O . PHE B 1 188 ? 0.155 17.391 17.031 1 98.5 188 PHE B O 1
ATOM 4334 N N . LYS B 1 189 ? 1.544 19.109 17.094 1 98.19 189 LYS B N 1
ATOM 4335 C CA . LYS B 1 189 ? 1.385 19.438 15.68 1 98.19 189 LYS B CA 1
ATOM 4336 C C . LYS B 1 189 ? 2.717 19.328 14.938 1 98.19 189 LYS B C 1
ATOM 4338 O O . LYS B 1 189 ? 3.721 19.906 15.383 1 98.19 189 LYS B O 1
ATOM 4343 N N . ILE B 1 190 ? 2.66 18.609 13.867 1 97.69 190 ILE B N 1
ATOM 4344 C CA . ILE B 1 190 ? 3.855 18.391 13.062 1 97.69 190 ILE B CA 1
ATOM 4345 C C . ILE B 1 190 ? 3.598 18.844 11.625 1 97.69 190 ILE B C 1
ATOM 4347 O O . ILE B 1 190 ? 2.631 18.406 11 1 97.69 190 ILE B O 1
ATOM 4351 N N . SER B 1 191 ? 4.449 19.688 11.141 1 96.12 191 SER B N 1
ATOM 4352 C CA . SER B 1 191 ? 4.301 20.125 9.758 1 96.12 191 SER B CA 1
ATOM 4353 C C . SER B 1 191 ? 4.484 18.953 8.789 1 96.12 191 SER B C 1
ATOM 4355 O O . SER B 1 191 ? 5.289 18.047 9.039 1 96.12 191 SER B O 1
ATOM 4357 N N . ARG B 1 192 ? 3.791 19 7.75 1 94.25 192 ARG B N 1
ATOM 4358 C CA . ARG B 1 192 ? 3.893 17.938 6.746 1 94.25 192 ARG B CA 1
ATOM 4359 C C . ARG B 1 192 ? 5.016 18.234 5.754 1 94.25 192 ARG B C 1
ATOM 4361 O O . ARG B 1 192 ? 5.281 19.406 5.438 1 94.25 192 ARG B O 1
ATOM 4368 N N . THR B 1 193 ? 5.668 17.203 5.293 1 86.56 193 THR B N 1
ATOM 4369 C CA . THR B 1 193 ? 6.656 17.266 4.223 1 86.56 193 THR B CA 1
ATOM 4370 C C . THR B 1 193 ? 6.305 16.297 3.1 1 86.56 193 THR B C 1
ATOM 4372 O O . THR B 1 193 ? 5.406 15.469 3.25 1 86.56 193 THR B O 1
ATOM 4375 N N . SER B 1 194 ? 6.938 16.438 2.006 1 79.94 194 SER B N 1
ATOM 4376 C CA . SER B 1 194 ? 6.613 15.641 0.823 1 79.94 194 SER B CA 1
ATOM 4377 C C . SER B 1 194 ? 7.035 14.188 1.002 1 79.94 194 SER B C 1
ATOM 4379 O O . SER B 1 194 ? 6.703 13.336 0.178 1 79.94 194 SER B O 1
ATOM 4381 N N . PHE B 1 195 ? 7.707 13.852 2.043 1 80.19 195 PHE B N 1
ATOM 4382 C CA . PHE B 1 195 ? 8.242 12.5 2.166 1 80.19 195 PHE B CA 1
ATOM 4383 C C . PHE B 1 195 ? 7.984 11.945 3.559 1 80.19 195 PHE B C 1
ATOM 4385 O O . PHE B 1 195 ? 8.812 11.203 4.102 1 80.19 195 PHE B O 1
ATOM 4392 N N . ASP B 1 196 ? 6.895 12.281 4.066 1 90.38 196 ASP B N 1
ATOM 4393 C CA . ASP B 1 196 ? 6.559 11.781 5.395 1 90.38 196 ASP B CA 1
ATOM 4394 C C . ASP B 1 196 ? 6.145 10.312 5.34 1 90.38 196 ASP B C 1
ATOM 4396 O O . ASP B 1 196 ? 5.445 9.891 4.414 1 90.38 196 ASP B O 1
ATOM 4400 N N . SER B 1 197 ? 6.688 9.531 6.293 1 90.88 197 SER B N 1
ATOM 4401 C CA . SER B 1 197 ? 6.281 8.148 6.543 1 90.88 197 SER B CA 1
ATOM 4402 C C . SER B 1 197 ? 5.789 7.969 7.973 1 90.88 197 SER B C 1
ATOM 4404 O O . SER B 1 197 ? 6.047 8.812 8.836 1 90.88 197 SER B O 1
ATOM 4406 N N . ASN B 1 198 ? 5.082 6.887 8.188 1 91.12 198 ASN B N 1
ATOM 4407 C CA . ASN B 1 198 ? 4.641 6.598 9.547 1 91.12 198 ASN B CA 1
ATOM 4408 C C . ASN B 1 198 ? 5.82 6.496 10.508 1 91.12 198 ASN B C 1
ATOM 4410 O O . ASN B 1 198 ? 5.754 6.992 11.633 1 91.12 198 ASN B O 1
ATOM 4414 N N . LYS B 1 199 ? 6.828 5.926 10 1 90.69 199 LYS B N 1
ATOM 4415 C CA . LYS B 1 199 ? 8.023 5.773 10.828 1 90.69 199 LYS B CA 1
ATOM 4416 C C . LYS B 1 199 ? 8.617 7.133 11.188 1 90.69 199 LYS B C 1
ATOM 4418 O O . LYS B 1 199 ? 8.984 7.371 12.336 1 90.69 199 LYS B O 1
ATOM 4423 N N . SER B 1 200 ? 8.695 7.98 10.234 1 91.81 200 SER B N 1
ATOM 4424 C CA . SER B 1 200 ? 9.258 9.305 10.492 1 91.81 200 SER B CA 1
ATOM 4425 C C . SER B 1 200 ? 8.375 10.102 11.445 1 91.81 200 SER B C 1
ATOM 4427 O O . SER B 1 200 ? 8.883 10.875 12.266 1 91.81 200 SER B O 1
ATOM 4429 N N . LEU B 1 201 ? 7.102 9.922 11.352 1 95 201 LEU B N 1
ATOM 4430 C CA . LEU B 1 201 ? 6.188 10.625 12.242 1 95 201 LEU B CA 1
ATOM 4431 C C . LEU B 1 201 ? 6.336 10.133 13.68 1 95 201 LEU B C 1
ATOM 4433 O O . LEU B 1 201 ? 6.309 10.93 14.625 1 95 201 LEU B O 1
ATOM 4437 N N . GLU B 1 202 ? 6.516 8.867 13.797 1 94.81 202 GLU B N 1
ATOM 4438 C CA . GLU B 1 202 ? 6.758 8.305 15.125 1 94.81 202 GLU B CA 1
ATOM 4439 C C . GLU B 1 202 ? 8.023 8.891 15.742 1 94.81 202 GLU B C 1
ATOM 4441 O O . GLU B 1 202 ? 8.055 9.188 16.938 1 94.81 202 GLU B O 1
ATOM 4446 N N . LEU B 1 203 ? 9.016 9.062 14.953 1 93.56 203 LEU B N 1
ATOM 4447 C CA . LEU B 1 203 ? 10.258 9.656 15.43 1 93.56 203 LEU B CA 1
ATOM 4448 C C . LEU B 1 203 ? 10.039 11.109 15.852 1 93.56 203 LEU B C 1
ATOM 4450 O O . LEU B 1 203 ? 10.57 11.555 16.859 1 93.56 203 LEU B O 1
ATOM 4454 N N . SER B 1 204 ? 9.289 11.781 15.094 1 95.5 204 SER B N 1
ATOM 4455 C CA . SER B 1 204 ? 8.969 13.164 15.43 1 95.5 204 SER B CA 1
ATOM 4456 C C . SER B 1 204 ? 8.25 13.258 16.766 1 95.5 204 SER B C 1
ATOM 4458 O O . SER B 1 204 ? 8.602 14.094 17.609 1 95.5 204 SER B O 1
ATOM 4460 N N . ILE B 1 205 ? 7.328 12.391 16.984 1 96.56 205 ILE B N 1
ATOM 4461 C CA . ILE B 1 205 ? 6.57 12.375 18.219 1 96.56 205 ILE B CA 1
ATOM 4462 C C . ILE B 1 205 ? 7.504 12.07 19.391 1 96.56 205 ILE B C 1
ATOM 4464 O O . ILE B 1 205 ? 7.418 12.703 20.453 1 96.56 205 ILE B O 1
ATOM 4468 N N . LYS B 1 206 ? 8.367 11.172 19.188 1 95.69 206 LYS B N 1
ATOM 4469 C CA . LYS B 1 206 ? 9.344 10.82 20.219 1 95.69 206 LYS B CA 1
ATOM 4470 C C . LYS B 1 206 ? 10.227 12.023 20.562 1 95.69 206 LYS B C 1
ATOM 4472 O O . LYS B 1 206 ? 10.516 12.273 21.734 1 95.69 206 LYS B O 1
ATOM 4477 N N . GLU B 1 207 ? 10.664 12.75 19.562 1 96 207 GLU B N 1
ATOM 4478 C CA . GLU B 1 207 ? 11.484 13.938 19.766 1 96 207 GLU B CA 1
ATOM 4479 C C . GLU B 1 207 ? 10.734 14.992 20.578 1 96 207 GLU B C 1
ATOM 4481 O O . GLU B 1 207 ? 11.281 15.547 21.531 1 96 207 GLU B O 1
ATOM 4486 N N . ILE B 1 208 ? 9.531 15.219 20.234 1 97.44 208 ILE B N 1
ATOM 4487 C CA . ILE B 1 208 ? 8.719 16.188 20.953 1 97.44 208 ILE B CA 1
ATOM 4488 C C . ILE B 1 208 ? 8.602 15.766 22.422 1 97.44 208 ILE B C 1
ATOM 4490 O O . ILE B 1 208 ? 8.805 16.578 23.328 1 97.44 208 ILE B O 1
ATOM 4494 N N . ARG B 1 209 ? 8.32 14.508 22.578 1 96.88 209 ARG B N 1
ATOM 4495 C CA . ARG B 1 209 ? 8.164 13.977 23.922 1 96.88 209 ARG B CA 1
ATOM 4496 C C . ARG B 1 209 ? 9.43 14.203 24.75 1 96.88 209 ARG B C 1
ATOM 4498 O O . ARG B 1 209 ? 9.352 14.578 25.922 1 96.88 209 ARG B O 1
ATOM 4505 N N . GLN B 1 210 ? 10.5 14.008 24.156 1 95.81 210 GLN B N 1
ATOM 4506 C CA . GLN B 1 210 ? 11.781 14.18 24.844 1 95.81 210 GLN B CA 1
ATOM 4507 C C . GLN B 1 210 ? 12 15.641 25.234 1 95.81 210 GLN B C 1
ATOM 4509 O O . GLN B 1 210 ? 12.445 15.93 26.344 1 95.81 210 GLN B O 1
ATOM 4514 N N . PHE B 1 211 ? 11.656 16.547 24.406 1 96.38 211 PHE B N 1
ATOM 4515 C CA . PHE B 1 211 ? 11.938 17.969 24.609 1 96.38 211 PHE B CA 1
ATOM 4516 C C . PHE B 1 211 ? 11.008 18.547 25.656 1 96.38 211 PHE B C 1
ATOM 4518 O O . PHE B 1 211 ? 11.391 19.453 26.406 1 96.38 211 PHE B O 1
ATOM 4525 N N . ILE B 1 212 ? 9.812 18 25.75 1 96.88 212 ILE B N 1
ATOM 4526 C CA . ILE B 1 212 ? 8.875 18.609 26.688 1 96.88 212 ILE B CA 1
ATOM 4527 C C . ILE B 1 212 ? 8.836 17.797 27.984 1 96.88 212 ILE B C 1
ATOM 4529 O O . ILE B 1 212 ? 8.164 18.188 28.938 1 96.88 212 ILE B O 1
ATOM 4533 N N . GLY B 1 213 ? 9.5 16.703 28.062 1 95.31 213 GLY B N 1
ATOM 4534 C CA . GLY B 1 213 ? 9.375 15.688 29.094 1 95.31 213 GLY B CA 1
ATOM 4535 C C . GLY B 1 213 ? 9.633 16.219 30.484 1 95.31 213 GLY B C 1
ATOM 4536 O O . GLY B 1 213 ? 9.117 15.688 31.469 1 95.31 213 GLY B O 1
ATOM 4537 N N . LYS B 1 214 ? 10.469 17.25 30.609 1 93.19 214 LYS B N 1
ATOM 4538 C CA . LYS B 1 214 ? 10.773 17.812 31.922 1 93.19 214 LYS B CA 1
ATOM 4539 C C . LYS B 1 214 ? 9.586 18.594 32.469 1 93.19 214 LYS B C 1
ATOM 4541 O O . LYS B 1 214 ? 9.484 18.797 33.688 1 93.19 214 LYS B O 1
ATOM 4546 N N . GLY B 1 215 ? 8.742 19.016 31.609 1 95.19 215 GLY B N 1
ATOM 4547 C CA . GLY B 1 215 ? 7.629 19.844 32.062 1 95.19 215 GLY B CA 1
ATOM 4548 C C . GLY B 1 215 ? 6.281 19.172 31.875 1 95.19 215 GLY B C 1
ATOM 4549 O O . GLY B 1 215 ? 5.297 19.578 32.5 1 95.19 215 GLY B O 1
ATOM 4550 N N . VAL B 1 216 ? 6.238 18.172 31.062 1 95.12 216 VAL B N 1
ATOM 4551 C CA . VAL B 1 216 ? 4.98 17.5 30.734 1 95.12 216 VAL B CA 1
ATOM 4552 C C . VAL B 1 216 ? 5.145 15.992 30.859 1 95.12 216 VAL B C 1
ATOM 4554 O O . VAL B 1 216 ? 5.926 15.383 30.125 1 95.12 216 VAL B O 1
ATOM 4557 N N . ASP B 1 217 ? 4.465 15.414 31.75 1 94.25 217 ASP B N 1
ATOM 4558 C CA . ASP B 1 217 ? 4.461 13.961 31.891 1 94.25 217 ASP B CA 1
ATOM 4559 C C . ASP B 1 217 ? 3.357 13.328 31.047 1 94.25 217 ASP B C 1
ATOM 4561 O O . ASP B 1 217 ? 2.26 13.062 31.547 1 94.25 217 ASP B O 1
ATOM 4565 N N . LEU B 1 218 ? 3.68 13.008 29.875 1 93.56 218 LEU B N 1
ATOM 4566 C CA . LEU B 1 218 ? 2.707 12.508 28.906 1 93.56 218 LEU B CA 1
ATOM 4567 C C . LEU B 1 218 ? 2.209 11.125 29.297 1 93.56 218 LEU B C 1
ATOM 4569 O O . LEU B 1 218 ? 1.06 10.773 29.031 1 93.56 218 LEU B O 1
ATOM 4573 N N . HIS B 1 219 ? 3.064 10.391 29.938 1 90.81 219 HIS B N 1
ATOM 4574 C CA . HIS B 1 219 ? 2.758 8.992 30.25 1 90.81 219 HIS B CA 1
ATOM 4575 C C . HIS B 1 219 ? 1.759 8.898 31.391 1 90.81 219 HIS B C 1
ATOM 4577 O O . HIS B 1 219 ? 0.829 8.086 31.344 1 90.81 219 HIS B O 1
ATOM 4583 N N . ASN B 1 220 ? 1.941 9.719 32.344 1 91.75 220 ASN B N 1
ATOM 4584 C CA . ASN B 1 220 ? 1.13 9.578 33.562 1 91.75 220 ASN B CA 1
ATOM 4585 C C . ASN B 1 220 ? -0.049 10.547 33.562 1 91.75 220 ASN B C 1
ATOM 4587 O O . ASN B 1 220 ? -1.08 10.281 34.188 1 91.75 220 ASN B O 1
ATOM 4591 N N . ASP B 1 221 ? 0.12 11.633 32.844 1 95.44 221 ASP B N 1
ATOM 4592 C CA . ASP B 1 221 ? -0.874 12.688 33 1 95.44 221 ASP B CA 1
ATOM 4593 C C . ASP B 1 221 ? -1.812 12.734 31.797 1 95.44 221 ASP B C 1
ATOM 4595 O O . ASP B 1 221 ? -2.82 13.445 31.812 1 95.44 221 ASP B O 1
ATOM 4599 N N . PHE B 1 222 ? -1.536 11.961 30.703 1 96.06 222 PHE B N 1
ATOM 4600 C CA . PHE B 1 222 ? -2.334 12.07 29.5 1 96.06 222 PHE B CA 1
ATOM 4601 C C . PHE B 1 222 ? -2.607 10.695 28.906 1 96.06 222 PHE B C 1
ATOM 4603 O O . PHE B 1 222 ? -1.892 9.734 29.203 1 96.06 222 PHE B O 1
ATOM 4610 N N . LYS B 1 223 ? -3.633 10.602 28.125 1 96.12 223 LYS B N 1
ATOM 4611 C CA . LYS B 1 223 ? -3.943 9.461 27.266 1 96.12 223 LYS B CA 1
ATOM 4612 C C . LYS B 1 223 ? -4.289 9.922 25.859 1 96.12 223 LYS B C 1
ATOM 4614 O O . LYS B 1 223 ? -4.598 11.094 25.641 1 96.12 223 LYS B O 1
ATOM 4619 N N . TYR B 1 224 ? -4.168 9.047 24.938 1 97.12 224 TYR B N 1
ATOM 4620 C CA . TYR B 1 224 ? -4.617 9.367 23.594 1 97.12 224 TYR B CA 1
ATOM 4621 C C . TYR B 1 224 ? -6.094 9.758 23.578 1 97.12 224 TYR B C 1
ATOM 4623 O O . TYR B 1 224 ? -6.918 9.102 24.219 1 97.12 224 TYR B O 1
ATOM 4631 N N . PHE B 1 225 ? -6.355 10.836 23.016 1 97.5 225 PHE B N 1
ATOM 4632 C CA . PHE B 1 225 ? -7.762 11.133 22.766 1 97.5 225 PHE B CA 1
ATOM 4633 C C . PHE B 1 225 ? -8.305 10.273 21.625 1 97.5 225 PHE B C 1
ATOM 4635 O O . PHE B 1 225 ? -7.949 10.484 20.469 1 97.5 225 PHE B O 1
ATOM 4642 N N . ASP B 1 226 ? -9.078 9.359 22 1 97.12 226 ASP B N 1
ATOM 4643 C CA . ASP B 1 226 ? -9.633 8.414 21.031 1 97.12 226 ASP B CA 1
ATOM 4644 C C . ASP B 1 226 ? -10.672 9.094 20.141 1 97.12 226 ASP B C 1
ATOM 4646 O O . ASP B 1 226 ? -11.758 9.445 20.609 1 97.12 226 ASP B O 1
ATOM 4650 N N . LEU B 1 227 ? -10.383 9.188 18.859 1 97.94 227 LEU B N 1
ATOM 4651 C CA . LEU B 1 227 ? -11.25 9.891 17.922 1 97.94 227 LEU B CA 1
ATOM 4652 C C . LEU B 1 227 ? -12.305 8.945 17.359 1 97.94 227 LEU B C 1
ATOM 4654 O O . LEU B 1 227 ? -13.172 9.367 16.594 1 97.94 227 LEU B O 1
ATOM 4658 N N . THR B 1 228 ? -12.312 7.691 17.766 1 96.44 228 THR B N 1
ATOM 4659 C CA . THR B 1 228 ? -13.211 6.699 17.188 1 96.44 228 THR B CA 1
ATOM 4660 C C . THR B 1 228 ? -14.664 7.129 17.359 1 96.44 228 THR B C 1
ATOM 4662 O O . THR B 1 228 ? -15.445 7.109 16.406 1 96.44 228 THR B O 1
ATOM 4665 N N . PRO B 1 229 ? -15.055 7.582 18.594 1 96.88 229 PRO B N 1
ATOM 4666 C CA . PRO B 1 229 ? -16.438 8.062 18.719 1 96.88 229 PRO B CA 1
ATOM 4667 C C . PRO B 1 229 ? -16.734 9.242 17.797 1 96.88 229 PRO B C 1
ATOM 4669 O O . PRO B 1 229 ? -17.812 9.289 17.188 1 96.88 229 PRO B O 1
ATOM 4672 N N . THR B 1 230 ? -15.82 10.172 17.688 1 98.06 230 THR B N 1
ATOM 4673 C CA . THR B 1 230 ? -15.992 11.32 16.812 1 98.06 230 THR B CA 1
ATOM 4674 C C . THR B 1 230 ? -16.172 10.867 15.359 1 98.06 230 THR B C 1
ATOM 4676 O O . THR B 1 230 ? -17.078 11.336 14.672 1 98.06 230 THR B O 1
ATOM 4679 N N . VAL B 1 231 ? -15.32 9.961 14.93 1 98.06 231 VAL B N 1
ATOM 4680 C CA . VAL B 1 231 ? -15.375 9.406 13.578 1 98.06 231 VAL B CA 1
ATOM 4681 C C . VAL B 1 231 ? -16.75 8.789 13.328 1 98.06 231 VAL B C 1
ATOM 4683 O O . VAL B 1 231 ? -17.391 9.062 12.312 1 98.06 231 VAL B O 1
ATOM 4686 N N . ASN B 1 232 ? -17.234 8.008 14.25 1 97.06 232 ASN B N 1
ATOM 4687 C CA . ASN B 1 232 ? -18.531 7.355 14.102 1 97.06 232 ASN B CA 1
ATOM 4688 C C . ASN B 1 232 ? -19.672 8.367 14.102 1 97.06 232 ASN B C 1
ATOM 4690 O O . ASN B 1 232 ? -20.641 8.219 13.344 1 97.06 232 ASN B O 1
ATOM 4694 N N . ASN B 1 233 ? -19.547 9.359 14.938 1 97.5 233 ASN B N 1
ATOM 4695 C CA . ASN B 1 233 ? -20.562 10.406 14.953 1 97.5 233 ASN B CA 1
ATOM 4696 C C . ASN B 1 233 ? -20.609 11.156 13.625 1 97.5 233 ASN B C 1
ATOM 4698 O O . ASN B 1 233 ? -21.688 11.453 13.109 1 97.5 233 ASN B O 1
ATOM 4702 N N . ILE B 1 234 ? -19.484 11.477 13.07 1 97.5 234 ILE B N 1
ATOM 4703 C CA . ILE B 1 234 ? -19.422 12.141 11.773 1 97.5 234 ILE B CA 1
ATOM 4704 C C . ILE B 1 234 ? -20.062 11.258 10.711 1 97.5 234 ILE B C 1
ATOM 4706 O O . ILE B 1 234 ? -20.859 11.734 9.891 1 97.5 234 ILE B O 1
ATOM 4710 N N . LEU B 1 235 ? -19.656 10.031 10.742 1 96.25 235 LEU B N 1
ATOM 4711 C CA . LEU B 1 235 ? -20.188 9.062 9.789 1 96.25 235 LEU B CA 1
ATOM 4712 C C . LEU B 1 235 ? -21.703 8.969 9.898 1 96.25 235 LEU B C 1
ATOM 4714 O O . LEU B 1 235 ? -22.406 9.094 8.898 1 96.25 235 LEU B O 1
ATOM 4718 N N . ASN B 1 236 ? -22.25 8.883 11.086 1 93.56 236 ASN B N 1
ATOM 4719 C CA . ASN B 1 236 ? -23.672 8.633 11.344 1 93.56 236 ASN B CA 1
ATOM 4720 C C . ASN B 1 236 ? -24.516 9.867 11.07 1 93.56 236 ASN B C 1
ATOM 4722 O O . ASN B 1 236 ? -25.703 9.766 10.766 1 93.56 236 ASN B O 1
ATOM 4726 N N . ASN B 1 237 ? -23.922 11.016 11.148 1 95.06 237 ASN B N 1
ATOM 4727 C CA . ASN B 1 237 ? -24.672 12.258 10.984 1 95.06 237 ASN B CA 1
ATOM 4728 C C . ASN B 1 237 ? -24.453 12.867 9.609 1 95.06 237 ASN B C 1
ATOM 4730 O O . ASN B 1 237 ? -24.828 14.023 9.367 1 95.06 237 ASN B O 1
ATOM 4734 N N . SER B 1 238 ? -23.891 12.164 8.758 1 93.25 238 SER B N 1
ATOM 4735 C CA . SER B 1 238 ? -23.5 12.703 7.457 1 93.25 238 SER B CA 1
ATOM 4736 C C . SER B 1 238 ? -24.719 13.133 6.648 1 93.25 238 SER B C 1
ATOM 4738 O O . SER B 1 238 ? -24.703 14.164 5.98 1 93.25 238 SER B O 1
ATOM 4740 N N . SER B 1 239 ? -25.781 12.422 6.691 1 89.5 239 SER B N 1
ATOM 4741 C CA . SER B 1 239 ? -26.984 12.727 5.918 1 89.5 239 SER B CA 1
ATOM 4742 C C . SER B 1 239 ? -27.578 14.07 6.332 1 89.5 239 SER B C 1
ATOM 4744 O O . SER B 1 239 ? -28.078 14.82 5.492 1 89.5 239 SER B O 1
ATOM 4746 N N . ASP B 1 240 ? -27.5 14.344 7.602 1 93.19 240 ASP B N 1
ATOM 4747 C CA . ASP B 1 240 ? -28.062 15.578 8.133 1 93.19 240 ASP B CA 1
ATOM 4748 C C . ASP B 1 240 ? -27.094 16.75 7.938 1 93.19 240 ASP B C 1
ATOM 4750 O O . ASP B 1 240 ? -27.453 17.906 8.133 1 93.19 240 ASP B O 1
ATOM 4754 N N . ASN B 1 241 ? -25.906 16.438 7.551 1 95.06 241 ASN B N 1
ATOM 4755 C CA . ASN B 1 241 ? -24.891 17.484 7.453 1 95.06 241 ASN B CA 1
ATOM 4756 C C . ASN B 1 241 ? -24.281 17.547 6.055 1 95.06 241 ASN B C 1
ATOM 4758 O O . ASN B 1 241 ? -23.109 17.875 5.902 1 95.06 241 ASN B O 1
ATOM 4762 N N . LYS B 1 242 ? -25.031 17.266 5.059 1 92.44 242 LYS B N 1
ATOM 4763 C CA . LYS B 1 242 ? -24.547 17.172 3.684 1 92.44 242 LYS B CA 1
ATOM 4764 C C . LYS B 1 242 ? -24.078 18.531 3.17 1 92.44 242 LYS B C 1
ATOM 4766 O O . LYS B 1 242 ? -23.281 18.609 2.232 1 92.44 242 LYS B O 1
ATOM 4771 N N . LYS B 1 243 ? -24.594 19.547 3.701 1 93.94 243 LYS B N 1
ATOM 4772 C CA . LYS B 1 243 ? -24.219 20.891 3.281 1 93.94 243 LYS B CA 1
ATOM 4773 C C . LYS B 1 243 ? -22.891 21.297 3.918 1 93.94 243 LYS B C 1
ATOM 4775 O O . LYS B 1 243 ? -22.219 22.219 3.443 1 93.94 243 LYS B O 1
ATOM 4780 N N . ILE B 1 244 ? -22.516 20.609 4.945 1 96.12 244 ILE B N 1
ATOM 4781 C CA . ILE B 1 244 ? -21.344 21.016 5.727 1 96.12 244 ILE B CA 1
ATOM 4782 C C . ILE B 1 244 ? -20.125 20.203 5.277 1 96.12 244 ILE B C 1
ATOM 4784 O O . ILE B 1 244 ? -19.031 20.75 5.152 1 96.12 244 ILE B O 1
ATOM 4788 N N . TYR B 1 245 ? -20.422 18.906 5.102 1 96.25 245 TYR B N 1
ATOM 4789 C CA . TYR B 1 245 ? -19.297 18.078 4.719 1 96.25 245 TYR B CA 1
ATOM 4790 C C . TYR B 1 245 ? -19.75 16.859 3.904 1 96.25 245 TYR B C 1
ATOM 4792 O O . TYR B 1 245 ? -20.922 16.5 3.924 1 96.25 245 TYR B O 1
ATOM 4800 N N . ASN B 1 246 ? -18.766 16.312 3.17 1 94.5 246 ASN B N 1
ATOM 4801 C CA . ASN B 1 246 ? -18.906 15.062 2.447 1 94.5 246 ASN B CA 1
ATOM 4802 C C . ASN B 1 246 ? -17.891 14.023 2.904 1 94.5 246 ASN B C 1
ATOM 4804 O O . ASN B 1 246 ? -16.766 14.383 3.273 1 94.5 246 ASN B O 1
ATOM 4808 N N . LEU B 1 247 ? -18.328 12.812 2.863 1 96.06 247 LEU B N 1
ATOM 4809 C CA . LEU B 1 247 ? -17.438 11.719 3.223 1 96.06 247 LEU B CA 1
ATOM 4810 C C . LEU B 1 247 ? -16.797 11.102 1.979 1 96.06 247 LEU B C 1
ATOM 4812 O O . LEU B 1 247 ? -17.484 10.883 0.978 1 96.06 247 LEU B O 1
ATOM 4816 N N . ARG B 1 248 ? -15.516 10.82 2.047 1 95.44 248 ARG B N 1
ATOM 4817 C CA . ARG B 1 248 ? -14.812 10.289 0.883 1 95.44 248 ARG B CA 1
ATOM 4818 C C . ARG B 1 248 ? -14.43 8.828 1.095 1 95.44 248 ARG B C 1
ATOM 4820 O O . ARG B 1 248 ? -14.414 8.039 0.145 1 95.44 248 ARG B O 1
ATOM 4827 N N . SER B 1 249 ? -14.094 8.477 2.295 1 96.06 249 SER B N 1
ATOM 4828 C CA . SER B 1 249 ? -13.641 7.121 2.609 1 96.06 249 SER B CA 1
ATOM 4829 C C . SER B 1 249 ? -13.797 6.816 4.094 1 96.06 249 SER B C 1
ATOM 4831 O O . SER B 1 249 ? -13.891 7.734 4.914 1 96.06 249 SER B O 1
ATOM 4833 N N . THR B 1 250 ? -13.867 5.535 4.391 1 97.25 250 THR B N 1
ATOM 4834 C CA . THR B 1 250 ? -13.891 5.117 5.789 1 97.25 250 THR B CA 1
ATOM 4835 C C . THR B 1 250 ? -13.219 3.76 5.961 1 97.25 250 THR B C 1
ATOM 4837 O O . THR B 1 250 ? -13.195 2.949 5.035 1 97.25 250 THR B O 1
ATOM 4840 N N . ASN B 1 251 ? -12.641 3.586 7.023 1 97.44 251 ASN B N 1
ATOM 4841 C CA . ASN B 1 251 ? -12.125 2.305 7.484 1 97.44 251 ASN B CA 1
ATOM 4842 C C . ASN B 1 251 ? -12.961 1.735 8.625 1 97.44 251 ASN B C 1
ATOM 4844 O O . ASN B 1 251 ? -13.258 2.436 9.594 1 97.44 251 ASN B O 1
ATOM 4848 N N . LEU B 1 252 ? -13.297 0.494 8.516 1 96.69 252 LEU B N 1
ATOM 4849 C CA . LEU B 1 252 ? -14.141 -0.149 9.508 1 96.69 252 LEU B CA 1
ATOM 4850 C C . LEU B 1 252 ? -13.453 -1.38 10.094 1 96.69 252 LEU B C 1
ATOM 4852 O O . LEU B 1 252 ? -12.617 -1.998 9.438 1 96.69 252 LEU B O 1
ATOM 4856 N N . ILE B 1 253 ? -13.805 -1.64 11.336 1 94.62 253 ILE B N 1
ATOM 4857 C CA . ILE B 1 253 ? -13.398 -2.869 12.008 1 94.62 253 ILE B CA 1
ATOM 4858 C C . ILE B 1 253 ? -14.617 -3.555 12.617 1 94.62 253 ILE B C 1
ATOM 4860 O O . ILE B 1 253 ? -15.5 -2.893 13.164 1 94.62 253 ILE B O 1
ATOM 4864 N N . ASP B 1 254 ? -14.742 -4.828 12.438 1 92.25 254 ASP B N 1
ATOM 4865 C CA . ASP B 1 254 ? -15.898 -5.531 12.992 1 92.25 254 ASP B CA 1
ATOM 4866 C C . ASP B 1 254 ? -15.555 -6.184 14.328 1 92.25 254 ASP B C 1
ATOM 4868 O O . ASP B 1 254 ? -14.469 -5.969 14.875 1 92.25 254 ASP B O 1
ATOM 4872 N N . ALA B 1 255 ? -16.516 -6.902 14.898 1 87.75 255 ALA B N 1
ATOM 4873 C CA . ALA B 1 255 ? -16.391 -7.461 16.25 1 87.75 255 ALA B CA 1
ATOM 4874 C C . ALA B 1 255 ? -15.32 -8.547 16.281 1 87.75 255 ALA B C 1
ATOM 4876 O O . ALA B 1 255 ? -14.797 -8.859 17.359 1 87.75 255 ALA B O 1
ATOM 4877 N N . GLN B 1 256 ? -14.992 -9.125 15.164 1 87.12 256 GLN B N 1
ATOM 4878 C CA . GLN B 1 256 ? -13.984 -10.18 15.117 1 87.12 256 GLN B CA 1
ATOM 4879 C C . GLN B 1 256 ? -12.664 -9.648 14.57 1 87.12 256 GLN B C 1
ATOM 4881 O O . GLN B 1 256 ? -11.828 -10.422 14.102 1 87.12 256 GLN B O 1
ATOM 4886 N N . ASN B 1 257 ? -12.555 -8.383 14.461 1 88 257 ASN B N 1
ATOM 4887 C CA . ASN B 1 257 ? -11.336 -7.664 14.094 1 88 257 ASN B CA 1
ATOM 4888 C C . ASN B 1 257 ? -11.062 -7.766 12.594 1 88 257 ASN B C 1
ATOM 4890 O O . ASN B 1 257 ? -9.938 -7.535 12.148 1 88 257 ASN B O 1
ATOM 4894 N N . GLY B 1 258 ? -12.078 -8.133 11.844 1 91.94 258 GLY B N 1
ATOM 4895 C CA . GLY B 1 258 ? -11.992 -7.961 10.406 1 91.94 258 GLY B CA 1
ATOM 4896 C C . GLY B 1 258 ? -12.086 -6.512 9.969 1 91.94 258 GLY B C 1
ATOM 4897 O O . GLY B 1 258 ? -12.719 -5.699 10.641 1 91.94 258 GLY B O 1
ATOM 4898 N N . THR B 1 259 ? -11.492 -6.156 8.836 1 93.75 259 THR B N 1
ATOM 4899 C CA . THR B 1 259 ? -11.43 -4.754 8.438 1 93.75 259 THR B CA 1
ATOM 4900 C C . THR B 1 259 ? -12.109 -4.543 7.09 1 93.75 259 THR B C 1
ATOM 4902 O O . THR B 1 259 ? -12.258 -5.484 6.309 1 93.75 259 THR B O 1
ATOM 4905 N N . ALA B 1 260 ? -12.555 -3.371 6.867 1 95.75 260 ALA B N 1
ATOM 4906 C CA . ALA B 1 260 ? -13.109 -2.934 5.59 1 95.75 260 ALA B CA 1
ATOM 4907 C C . ALA B 1 260 ? -12.695 -1.499 5.273 1 95.75 260 ALA B C 1
ATOM 4909 O O . ALA B 1 260 ? -12.672 -0.644 6.164 1 95.75 260 ALA B O 1
ATOM 4910 N N . THR B 1 261 ? -12.336 -1.25 4.125 1 96.31 261 THR B N 1
ATOM 4911 C CA . THR B 1 261 ? -12.102 0.093 3.605 1 96.31 261 THR B CA 1
ATOM 4912 C C . THR B 1 261 ? -13.039 0.397 2.443 1 96.31 261 THR B C 1
ATOM 4914 O O . THR B 1 261 ? -13.055 -0.325 1.445 1 96.31 261 THR B O 1
ATOM 4917 N N . LEU B 1 262 ? -13.797 1.354 2.559 1 96 262 LEU B N 1
ATOM 4918 C CA . LEU B 1 262 ? -14.719 1.787 1.514 1 96 262 LEU B CA 1
ATOM 4919 C C . LEU B 1 262 ? -14.352 3.182 1.013 1 96 262 LEU B C 1
ATOM 4921 O O . LEU B 1 262 ? -14.133 4.094 1.812 1 96 262 LEU B O 1
ATOM 4925 N N . THR B 1 263 ? -14.289 3.357 -0.261 1 94.81 263 THR B N 1
ATOM 4926 C CA . THR B 1 263 ? -13.867 4.617 -0.857 1 94.81 263 THR B CA 1
ATOM 4927 C C . THR B 1 263 ? -14.742 4.977 -2.051 1 94.81 263 THR B C 1
ATOM 4929 O O . THR B 1 263 ? -15.133 4.102 -2.83 1 94.81 263 THR B O 1
ATOM 4932 N N . THR B 1 264 ? -14.984 6.227 -2.18 1 91.94 264 THR B N 1
ATOM 4933 C CA . THR B 1 264 ? -15.68 6.715 -3.369 1 91.94 264 THR B CA 1
ATOM 4934 C C . THR B 1 264 ? -14.719 6.801 -4.551 1 91.94 264 THR B C 1
ATOM 4936 O O . THR B 1 264 ? -13.508 6.625 -4.391 1 91.94 264 THR B O 1
ATOM 4939 N N . TYR B 1 265 ? -15.32 6.871 -5.699 1 82.69 265 TYR B N 1
ATOM 4940 C CA . TYR B 1 265 ? -14.5 7.043 -6.891 1 82.69 265 TYR B CA 1
ATOM 4941 C C . TYR B 1 265 ? -14.531 8.484 -7.375 1 82.69 265 TYR B C 1
ATOM 4943 O O . TYR B 1 265 ? -15.609 9.023 -7.668 1 82.69 265 TYR B O 1
ATOM 4951 N N . GLY B 1 266 ? -13.469 9.047 -7.461 1 70.56 266 GLY B N 1
ATOM 4952 C CA . GLY B 1 266 ? -13.352 10.352 -8.094 1 70.56 266 GLY B CA 1
ATOM 4953 C C . GLY B 1 266 ? -13.812 11.492 -7.195 1 70.56 266 GLY B C 1
ATOM 4954 O O . GLY B 1 266 ? -14.555 11.266 -6.234 1 70.56 266 GLY B O 1
ATOM 4955 N N . GLU B 1 267 ? -13.375 12.625 -7.363 1 65.5 267 GLU B N 1
ATOM 4956 C CA . GLU B 1 267 ? -13.664 13.82 -6.578 1 65.5 267 GLU B CA 1
ATOM 4957 C C . GLU B 1 267 ? -15.047 14.383 -6.906 1 65.5 267 GLU B C 1
ATOM 4959 O O . GLU B 1 267 ? -15.68 15.023 -6.07 1 65.5 267 GLU B O 1
ATOM 4964 N N . ASP B 1 268 ? -15.477 14.039 -8.07 1 65.62 268 ASP B N 1
ATOM 4965 C CA . ASP B 1 268 ? -16.703 14.68 -8.531 1 65.62 268 ASP B CA 1
ATOM 4966 C C . ASP B 1 268 ? -17.922 13.828 -8.18 1 65.62 268 ASP B C 1
ATOM 4968 O O . ASP B 1 268 ? -19.047 14.18 -8.539 1 65.62 268 ASP B O 1
ATOM 4972 N N . VAL B 1 269 ? -17.625 12.852 -7.496 1 65.62 269 VAL B N 1
ATOM 4973 C CA . VAL B 1 269 ? -18.75 11.977 -7.23 1 65.62 269 VAL B CA 1
ATOM 4974 C C . VAL B 1 269 ? -19.375 12.32 -5.875 1 65.62 269 VAL B C 1
ATOM 4976 O O . VAL B 1 269 ? -18.688 12.852 -4.996 1 65.62 269 VAL B O 1
ATOM 4979 N N . PRO B 1 270 ? -20.656 11.961 -5.832 1 74.44 270 PRO B N 1
ATOM 4980 C CA . PRO B 1 270 ? -21.312 12.148 -4.535 1 74.44 270 PRO B CA 1
ATOM 4981 C C . PRO B 1 270 ? -20.609 11.406 -3.406 1 74.44 270 PRO B C 1
ATOM 4983 O O . PRO B 1 270 ? -19.812 10.492 -3.662 1 74.44 270 PRO B O 1
ATOM 4986 N N . GLY B 1 271 ? -20.719 11.875 -2.197 1 86.69 271 GLY B N 1
ATOM 4987 C CA . GLY B 1 271 ? -20.109 11.438 -0.953 1 86.69 271 GLY B CA 1
ATOM 4988 C C . GLY B 1 271 ? -20.234 9.938 -0.73 1 86.69 271 GLY B C 1
ATOM 4989 O O . GLY B 1 271 ? -20.906 9.242 -1.494 1 86.69 271 GLY B O 1
ATOM 4990 N N . LEU B 1 272 ? -19.516 9.352 0.077 1 92.31 272 LEU B N 1
ATOM 4991 C CA . LEU B 1 272 ? -19.406 7.941 0.448 1 92.31 272 LEU B CA 1
ATOM 4992 C C . LEU B 1 272 ? -20.781 7.305 0.609 1 92.31 272 LEU B C 1
ATOM 4994 O O . LEU B 1 272 ? -21.016 6.195 0.123 1 92.31 272 LEU B O 1
ATOM 4998 N N . LEU B 1 273 ? -21.719 8.039 1.106 1 90.38 273 LEU B N 1
ATOM 4999 C CA . LEU B 1 273 ? -23 7.461 1.471 1 90.38 273 LEU B CA 1
ATOM 5000 C C . LEU B 1 273 ? -24.047 7.723 0.383 1 90.38 273 LEU B C 1
ATOM 5002 O O . LEU B 1 273 ? -25.203 7.32 0.515 1 90.38 273 LEU B O 1
ATOM 5006 N N . ALA B 1 274 ? -23.656 8.375 -0.637 1 85.75 274 ALA B N 1
ATOM 5007 C CA . ALA B 1 274 ? -24.578 8.625 -1.74 1 85.75 274 ALA B CA 1
ATOM 5008 C C . ALA B 1 274 ? -24.938 7.336 -2.463 1 85.75 274 ALA B C 1
ATOM 5010 O O . ALA B 1 274 ? -26.016 7.227 -3.055 1 85.75 274 ALA B O 1
ATOM 5011 N N . ASP B 1 275 ? -24.047 6.434 -2.49 1 87.69 275 ASP B N 1
ATOM 5012 C CA . ASP B 1 275 ? -24.328 5.113 -3.045 1 87.69 275 ASP B CA 1
ATOM 5013 C C . ASP B 1 275 ? -24.938 4.191 -1.991 1 87.69 275 ASP B C 1
ATOM 5015 O O . ASP B 1 275 ? -24.359 3.99 -0.922 1 87.69 275 ASP B O 1
ATOM 5019 N N . LEU B 1 276 ? -26.016 3.629 -2.346 1 90.06 276 LEU B N 1
ATOM 5020 C CA . LEU B 1 276 ? -26.781 2.844 -1.386 1 90.06 276 LEU B CA 1
ATOM 5021 C C . LEU B 1 276 ? -26.016 1.596 -0.966 1 90.06 276 LEU B C 1
ATOM 5023 O O . LEU B 1 276 ? -26.125 1.146 0.177 1 90.06 276 LEU B O 1
ATOM 5027 N N . SER B 1 277 ? -25.266 1.035 -1.878 1 91.75 277 SER B N 1
ATOM 5028 C CA . SER B 1 277 ? -24.5 -0.157 -1.527 1 91.75 277 SER B CA 1
ATOM 5029 C C . SER B 1 277 ? -23.484 0.141 -0.431 1 91.75 277 SER B C 1
ATOM 5031 O O . SER B 1 277 ? -23.359 -0.623 0.528 1 91.75 277 SER B O 1
ATOM 5033 N N . ARG B 1 278 ? -22.844 1.197 -0.6 1 93.44 278 ARG B N 1
ATOM 5034 C CA . ARG B 1 278 ? -21.859 1.575 0.405 1 93.44 278 ARG B CA 1
ATOM 5035 C C . ARG B 1 278 ? -22.531 1.901 1.735 1 93.44 278 ARG B C 1
ATOM 5037 O O . ARG B 1 278 ? -22.062 1.462 2.791 1 93.44 278 ARG B O 1
ATOM 5044 N N . LYS B 1 279 ? -23.547 2.668 1.619 1 93.31 279 LYS B N 1
ATOM 5045 C CA . LYS B 1 279 ? -24.266 3.016 2.842 1 93.31 279 LYS B CA 1
ATOM 5046 C C . LYS B 1 279 ? -24.719 1.765 3.594 1 93.31 279 LYS B C 1
ATOM 5048 O O . LYS B 1 279 ? -24.5 1.65 4.801 1 93.31 279 LYS B O 1
ATOM 5053 N N . GLU B 1 280 ? -25.328 0.85 2.939 1 94.62 280 GLU B N 1
ATOM 5054 C CA . GLU B 1 280 ? -25.828 -0.375 3.559 1 94.62 280 GLU B CA 1
ATOM 5055 C C . GLU B 1 280 ? -24.672 -1.223 4.102 1 94.62 280 GLU B C 1
ATOM 5057 O O . GLU B 1 280 ? -24.812 -1.872 5.141 1 94.62 280 GLU B O 1
ATOM 5062 N N . ALA B 1 281 ? -23.641 -1.242 3.393 1 95.19 281 ALA B N 1
ATOM 5063 C CA . ALA B 1 281 ? -22.469 -1.981 3.867 1 95.19 281 ALA B CA 1
ATOM 5064 C C . ALA B 1 281 ? -21.953 -1.406 5.184 1 95.19 281 ALA B C 1
ATOM 5066 O O . ALA B 1 281 ? -21.672 -2.152 6.125 1 95.19 281 ALA B O 1
ATOM 5067 N N . ILE B 1 282 ? -21.828 -0.126 5.215 1 95.19 282 ILE B N 1
ATOM 5068 C CA . ILE B 1 282 ? -21.359 0.551 6.418 1 95.19 282 ILE B CA 1
ATOM 5069 C C . ILE B 1 282 ? -22.328 0.298 7.566 1 95.19 282 ILE B C 1
ATOM 5071 O O . ILE B 1 282 ? -21.922 -0.025 8.68 1 95.19 282 ILE B O 1
ATOM 5075 N N . ASP B 1 283 ? -23.609 0.41 7.266 1 94.5 283 ASP B N 1
ATOM 5076 C CA . ASP B 1 283 ? -24.641 0.163 8.273 1 94.5 283 ASP B CA 1
ATOM 5077 C C . ASP B 1 283 ? -24.531 -1.255 8.828 1 94.5 283 ASP B C 1
ATOM 5079 O O . ASP B 1 283 ? -24.766 -1.479 10.016 1 94.5 283 ASP B O 1
ATOM 5083 N N . ALA B 1 284 ? -24.219 -2.133 8 1 94.5 284 ALA B N 1
ATOM 5084 C CA . ALA B 1 284 ? -24.078 -3.523 8.422 1 94.5 284 ALA B CA 1
ATOM 5085 C C . ALA B 1 284 ? -22.969 -3.67 9.469 1 94.5 284 ALA B C 1
ATOM 5087 O O . ALA B 1 284 ? -23.141 -4.379 10.461 1 94.5 284 ALA B O 1
ATOM 5088 N N . TYR B 1 285 ? -21.891 -3.055 9.266 1 94 285 TYR B N 1
ATOM 5089 C CA . TYR B 1 285 ? -20.797 -3.096 10.234 1 94 285 TYR B CA 1
ATOM 5090 C C . TYR B 1 285 ? -21.219 -2.479 11.562 1 94 285 TYR B C 1
ATOM 5092 O O . TYR B 1 285 ? -21 -3.066 12.625 1 94 285 TYR B O 1
ATOM 5100 N N . ILE B 1 286 ? -21.844 -1.349 11.438 1 92.75 286 ILE B N 1
ATOM 5101 C CA . ILE B 1 286 ? -22.203 -0.602 12.641 1 92.75 286 ILE B CA 1
ATOM 5102 C C . ILE B 1 286 ? -23.281 -1.361 13.414 1 92.75 286 ILE B C 1
ATOM 5104 O O . ILE B 1 286 ? -23.188 -1.499 14.633 1 92.75 286 ILE B O 1
ATOM 5108 N N . ALA B 1 287 ? -24.234 -1.864 12.758 1 92.81 287 ALA B N 1
ATOM 5109 C CA . ALA B 1 287 ? -25.359 -2.564 13.375 1 92.81 287 ALA B CA 1
ATOM 5110 C C . ALA B 1 287 ? -24.891 -3.805 14.133 1 92.81 287 ALA B C 1
ATOM 5112 O O . AL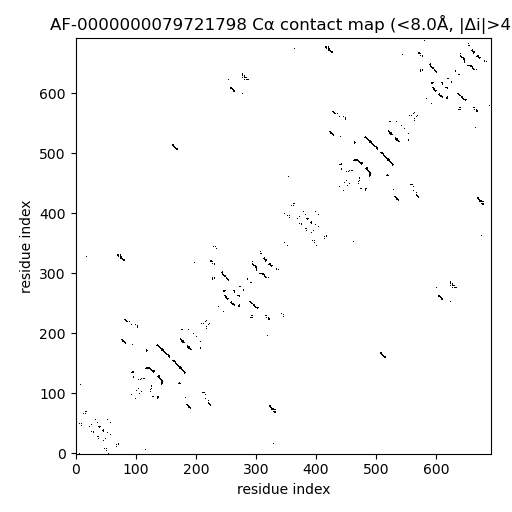A B 1 287 ? -25.516 -4.23 15.102 1 92.81 287 ALA B O 1
ATOM 5113 N N . LYS B 1 288 ? -23.797 -4.324 13.773 1 93.56 288 LYS B N 1
ATOM 5114 C CA . LYS B 1 288 ? -23.328 -5.578 14.359 1 93.56 288 LYS B CA 1
ATOM 5115 C C . LYS B 1 288 ? -22.172 -5.336 15.32 1 93.56 288 LYS B C 1
ATOM 5117 O O . LYS B 1 288 ? -21.359 -6.234 15.562 1 93.56 288 LYS B O 1
ATOM 5122 N N . GLY B 1 289 ? -22.031 -4.141 15.727 1 91 289 GLY B N 1
ATOM 5123 C CA . GLY B 1 289 ? -21.078 -3.822 16.781 1 91 289 GLY B CA 1
ATOM 5124 C C . GLY B 1 289 ? -19.719 -3.395 16.25 1 91 289 GLY B C 1
ATOM 5125 O O . GLY B 1 289 ? -18.766 -3.24 17 1 91 289 GLY B O 1
ATOM 5126 N N . GLY B 1 290 ? -19.594 -3.299 14.938 1 94.25 290 GLY B N 1
ATOM 5127 C CA . GLY B 1 290 ? -18.391 -2.727 14.375 1 94.25 290 GLY B CA 1
ATOM 5128 C C . GLY B 1 290 ? -18.297 -1.223 14.539 1 94.25 290 GLY B C 1
ATOM 5129 O O . GLY B 1 290 ? -19.188 -0.607 15.133 1 94.25 290 GLY B O 1
ATOM 5130 N N . SER B 1 291 ? -17.125 -0.697 14.133 1 95.19 291 SER B N 1
ATOM 5131 C CA . SER B 1 291 ? -16.922 0.744 14.258 1 95.19 291 SER B CA 1
ATOM 5132 C C . SER B 1 291 ? -16.031 1.273 13.141 1 95.19 291 SER B C 1
ATOM 5134 O O . SER B 1 291 ? -15.242 0.521 12.555 1 95.19 291 SER B O 1
ATOM 5136 N N . ALA B 1 292 ? -16.266 2.498 12.844 1 97.06 292 ALA B N 1
ATOM 5137 C CA . ALA B 1 292 ? -15.328 3.199 11.961 1 97.06 292 ALA B CA 1
ATOM 5138 C C . ALA B 1 292 ? -14.109 3.691 12.742 1 97.06 292 ALA B C 1
ATOM 5140 O O . ALA B 1 292 ? -14.25 4.363 13.766 1 97.06 292 ALA B O 1
ATOM 5141 N N . THR B 1 293 ? -12.969 3.34 12.242 1 96.44 293 THR B N 1
ATOM 5142 C CA . THR B 1 293 ? -11.75 3.705 12.945 1 96.44 293 THR B CA 1
ATOM 5143 C C . THR B 1 293 ? -11.07 4.895 12.273 1 96.44 293 THR B C 1
ATOM 5145 O O . THR B 1 293 ? -10.211 5.547 12.867 1 96.44 293 THR B O 1
ATOM 5148 N N . GLY B 1 294 ? -11.391 5.16 11.016 1 97.81 294 GLY B N 1
ATOM 5149 C CA . GLY B 1 294 ? -10.852 6.281 10.266 1 97.81 294 GLY B CA 1
ATOM 5150 C C . GLY B 1 294 ? -11.812 6.812 9.219 1 97.81 294 GLY B C 1
ATOM 5151 O O . GLY B 1 294 ? -12.703 6.086 8.758 1 97.81 294 GLY B O 1
ATOM 5152 N N . ILE B 1 295 ? -11.625 8.055 8.859 1 97.94 295 ILE B N 1
ATOM 5153 C CA . ILE B 1 295 ? -12.523 8.672 7.887 1 97.94 295 ILE B CA 1
ATOM 5154 C C . ILE B 1 295 ? -11.797 9.797 7.16 1 97.94 295 ILE B C 1
ATOM 5156 O O . ILE B 1 295 ? -10.898 10.43 7.723 1 97.94 295 ILE B O 1
ATOM 5160 N N . VAL B 1 296 ? -12.086 9.961 5.941 1 97.5 296 VAL B N 1
ATOM 5161 C CA . VAL B 1 296 ? -11.695 11.125 5.16 1 97.5 296 VAL B CA 1
ATOM 5162 C C . VAL B 1 296 ? -12.914 12 4.875 1 97.5 296 VAL B C 1
ATOM 5164 O O . VAL B 1 296 ? -13.883 11.539 4.262 1 97.5 296 VAL B O 1
ATOM 5167 N N . VAL B 1 297 ? -12.82 13.227 5.297 1 96.88 297 VAL B N 1
ATOM 5168 C CA . VAL B 1 297 ? -13.938 14.164 5.219 1 96.88 297 VAL B CA 1
ATOM 5169 C C . VAL B 1 297 ? -13.523 15.398 4.426 1 96.88 297 VAL B C 1
ATOM 5171 O O . VAL B 1 297 ? -12.406 15.898 4.582 1 96.88 297 VAL B O 1
ATOM 5174 N N . THR B 1 298 ? -14.422 15.812 3.592 1 96 298 THR B N 1
ATOM 5175 C CA . THR B 1 298 ? -14.258 17.094 2.928 1 96 298 THR B CA 1
ATOM 5176 C C . THR B 1 298 ? -15.258 18.109 3.469 1 96 298 THR B C 1
ATOM 5178 O O . THR B 1 298 ? -16.469 18 3.232 1 96 298 THR B O 1
ATOM 5181 N N . PHE B 1 299 ? -14.734 19.062 4.223 1 97.06 299 PHE B N 1
ATOM 5182 C CA . PHE B 1 299 ? -15.594 20.172 4.625 1 97.06 299 PHE B CA 1
ATOM 5183 C C . PHE B 1 299 ? -15.82 21.125 3.461 1 97.06 299 PHE B C 1
ATOM 5185 O O . PHE B 1 299 ? -14.875 21.516 2.777 1 97.06 299 PHE B O 1
ATOM 5192 N N . LEU B 1 300 ? -17.031 21.516 3.309 1 96.31 300 LEU B N 1
ATOM 5193 C CA . LEU B 1 300 ? -17.422 22.188 2.074 1 96.31 300 LEU B CA 1
ATOM 5194 C C . LEU B 1 300 ? -17.391 23.703 2.246 1 96.31 300 LEU B C 1
ATOM 5196 O O . LEU B 1 300 ? -17.859 24.234 3.264 1 96.31 300 LEU B O 1
ATOM 5200 N N . GLU B 1 301 ? -16.906 24.359 1.224 1 96.88 301 GLU B N 1
ATOM 5201 C CA . GLU B 1 301 ? -16.906 25.828 1.169 1 96.88 301 GLU B CA 1
ATOM 5202 C C . GLU B 1 301 ? -18.344 26.375 1.251 1 96.88 301 GLU B C 1
ATOM 5204 O O . GLU B 1 301 ? -18.625 27.266 2.041 1 96.88 301 GLU B O 1
ATOM 5209 N N . GLU B 1 302 ? -19.219 25.859 0.525 1 94.75 302 GLU B N 1
ATOM 5210 C CA . GLU B 1 302 ? -20.609 26.328 0.417 1 94.75 302 GLU B CA 1
ATOM 5211 C C . GLU B 1 302 ? -21.312 26.266 1.764 1 94.75 302 GLU B C 1
ATOM 5213 O O . GLU B 1 302 ? -22.094 27.156 2.102 1 94.75 302 GLU B O 1
ATOM 5218 N N . GLY B 1 303 ? -20.984 25.312 2.518 1 94.69 303 GLY B N 1
ATOM 5219 C CA . GLY B 1 303 ? -21.672 25.094 3.787 1 94.69 303 GLY B CA 1
ATOM 5220 C C . GLY B 1 303 ? -21.016 25.844 4.938 1 94.69 303 GLY B C 1
ATOM 5221 O O . GLY B 1 303 ? -21.516 25.812 6.066 1 94.69 303 GLY B O 1
ATOM 5222 N N . SER B 1 304 ? -20.031 26.625 4.688 1 96.88 304 SER B N 1
ATOM 5223 C CA . SER B 1 304 ? -19.266 27.25 5.758 1 96.88 304 SER B CA 1
ATOM 5224 C C . SER B 1 304 ? -19.672 28.688 5.984 1 96.88 304 SER B C 1
ATOM 5226 O O . SER B 1 304 ? -19.125 29.375 6.848 1 96.88 304 SER B O 1
ATOM 5228 N N . ASN B 1 305 ? -20.641 29.156 5.242 1 95.38 305 ASN B N 1
ATOM 5229 C CA . ASN B 1 305 ? -21.109 30.547 5.328 1 95.38 305 ASN B CA 1
ATOM 5230 C C . ASN B 1 305 ? -19.969 31.531 5.129 1 95.38 305 ASN B C 1
ATOM 5232 O O . ASN B 1 305 ? -19.812 32.469 5.91 1 95.38 305 ASN B O 1
ATOM 5236 N N . GLY B 1 306 ? -19.109 31.203 4.176 1 94.06 306 GLY B N 1
ATOM 5237 C CA . GLY B 1 306 ? -18.078 32.156 3.77 1 94.06 306 GLY B CA 1
ATOM 5238 C C . GLY B 1 306 ? -16.797 32 4.574 1 94.06 306 GLY B C 1
ATOM 5239 O O . GLY B 1 306 ? -15.836 32.75 4.344 1 94.06 306 GLY B O 1
ATOM 5240 N N . ILE B 1 307 ? -16.703 31.109 5.434 1 95.56 307 ILE B N 1
ATOM 5241 C CA . ILE B 1 307 ? -15.516 30.969 6.262 1 95.56 307 ILE B CA 1
ATOM 5242 C C . ILE B 1 307 ? -14.422 30.25 5.473 1 95.56 307 ILE B C 1
ATOM 5244 O O . ILE B 1 307 ? -13.273 30.688 5.457 1 95.56 307 ILE B O 1
ATOM 5248 N N . LEU B 1 308 ? -14.859 29.172 4.82 1 95.75 308 LEU B N 1
ATOM 5249 C CA . LEU B 1 308 ? -13.898 28.453 3.994 1 95.75 308 LEU B CA 1
ATOM 5250 C C . LEU B 1 308 ? -13.812 29.062 2.598 1 95.75 308 LEU B C 1
ATOM 5252 O O . LEU B 1 308 ? -14.844 29.328 1.972 1 95.75 308 LEU B O 1
ATOM 5256 N N . SER B 1 309 ? -12.625 29.281 2.148 1 92.25 309 SER B N 1
ATOM 5257 C CA . SER B 1 309 ? -12.43 29.797 0.799 1 92.25 309 SER B CA 1
ATOM 5258 C C . SER B 1 309 ? -12.469 28.688 -0.239 1 92.25 309 SER B C 1
ATOM 5260 O O . SER B 1 309 ? -12.633 28.938 -1.432 1 92.25 309 SER B O 1
ATOM 5262 N N . LYS B 1 310 ? -12.297 27.469 0.198 1 94 310 LYS B N 1
ATOM 5263 C CA . LYS B 1 310 ? -12.367 26.25 -0.609 1 94 310 LYS B CA 1
ATOM 5264 C C . LYS B 1 310 ? -12.711 25.047 0.251 1 94 310 LYS B C 1
ATOM 5266 O O . LYS B 1 310 ? -12.727 25.125 1.48 1 94 310 LYS B O 1
ATOM 5271 N N . ASP B 1 311 ? -12.977 23.969 -0.461 1 95.12 311 ASP B N 1
ATOM 5272 C CA . ASP B 1 311 ? -13.188 22.719 0.265 1 95.12 311 ASP B CA 1
ATOM 5273 C C . ASP B 1 311 ? -11.914 22.281 0.975 1 95.12 311 ASP B C 1
ATOM 5275 O O . ASP B 1 311 ? -10.812 22.453 0.45 1 95.12 311 ASP B O 1
ATOM 5279 N N . VAL B 1 312 ? -12.086 21.734 2.178 1 96.31 312 VAL B N 1
ATOM 5280 C CA . VAL B 1 312 ? -10.93 21.312 2.961 1 96.31 312 VAL B CA 1
ATOM 5281 C C . VAL B 1 312 ? -11.055 19.828 3.307 1 96.31 312 VAL B C 1
ATOM 5283 O O . VAL B 1 312 ? -12 19.422 3.988 1 96.31 312 VAL B O 1
ATOM 5286 N N . ASN B 1 313 ? -10.086 19.078 2.861 1 95.88 313 ASN B N 1
ATOM 5287 C CA . ASN B 1 313 ? -10.023 17.672 3.215 1 95.88 313 ASN B CA 1
ATOM 5288 C C . ASN B 1 313 ? -9.383 17.453 4.586 1 95.88 313 ASN B C 1
ATOM 5290 O O . ASN B 1 313 ? -8.406 18.125 4.926 1 95.88 313 ASN B O 1
ATOM 5294 N N . VAL B 1 314 ? -9.945 16.578 5.305 1 98 314 VAL B N 1
ATOM 5295 C CA . VAL B 1 314 ? -9.406 16.219 6.613 1 98 314 VAL B CA 1
ATOM 5296 C C . VAL B 1 314 ? -9.422 14.695 6.781 1 98 314 VAL B C 1
ATOM 5298 O O . VAL B 1 314 ? -10.383 14.031 6.375 1 98 314 VAL B O 1
ATOM 5301 N N . ILE B 1 315 ? -8.414 14.195 7.375 1 98.31 315 ILE B N 1
ATOM 5302 C CA . ILE B 1 315 ? -8.312 12.758 7.641 1 98.31 315 ILE B CA 1
ATOM 5303 C C . ILE B 1 315 ? -8.266 12.516 9.148 1 98.31 315 ILE B C 1
ATOM 5305 O O . ILE B 1 315 ? -7.457 13.125 9.859 1 98.31 315 ILE B O 1
ATOM 5309 N N . LEU B 1 316 ? -9.109 11.68 9.609 1 98.56 316 LEU B N 1
ATOM 5310 C CA . LEU B 1 316 ? -9.117 11.305 11.023 1 98.56 316 LEU B CA 1
ATOM 5311 C C . LEU B 1 316 ? -8.773 9.828 11.195 1 98.56 316 LEU B C 1
ATOM 5313 O O . LEU B 1 316 ? -9.328 8.969 10.508 1 98.56 316 LEU B O 1
ATOM 5317 N N . GLY B 1 317 ? -7.859 9.555 12.07 1 97.12 317 GLY B N 1
ATOM 5318 C CA . GLY B 1 317 ? -7.602 8.195 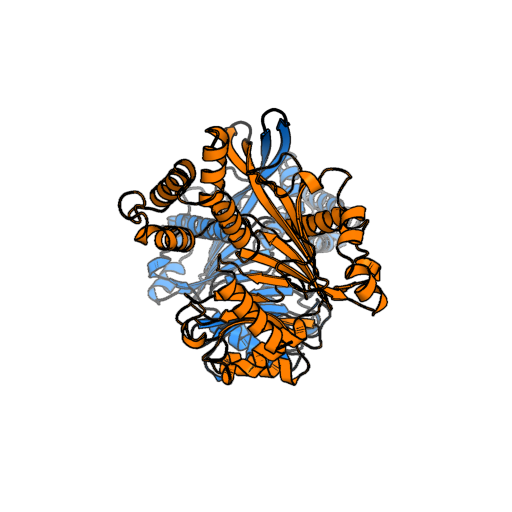12.508 1 97.12 317 GLY B CA 1
ATOM 5319 C C . GLY B 1 317 ? -6.906 7.352 11.453 1 97.12 317 GLY B C 1
ATOM 5320 O O . GLY B 1 317 ? -7.188 6.16 11.32 1 97.12 317 GLY B O 1
ATOM 5321 N N . ARG B 1 318 ? -6.141 7.926 10.703 1 94.5 318 ARG B N 1
ATOM 5322 C CA . ARG B 1 318 ? -5.469 7.164 9.656 1 94.5 318 ARG B CA 1
ATOM 5323 C C . ARG B 1 318 ? -4.441 6.207 10.242 1 94.5 318 ARG B C 1
ATOM 5325 O O . ARG B 1 318 ? -4.492 5.004 10 1 94.5 318 ARG B O 1
ATOM 5332 N N . ASP B 1 319 ? -3.512 6.695 11.07 1 92.5 319 ASP B N 1
ATOM 5333 C CA . ASP B 1 319 ? -2.389 5.895 11.547 1 92.5 319 ASP B CA 1
ATOM 5334 C C . ASP B 1 319 ? -2.479 5.672 13.055 1 92.5 319 ASP B C 1
ATOM 5336 O O . ASP B 1 319 ? -1.815 4.785 13.602 1 92.5 319 ASP B O 1
ATOM 5340 N N . SER B 1 320 ? -3.178 6.566 13.664 1 95.25 320 SER B N 1
ATOM 5341 C CA . SER B 1 320 ? -3.369 6.5 15.109 1 95.25 320 SER B CA 1
ATOM 5342 C C . SER B 1 320 ? -4.758 6.988 15.5 1 95.25 320 SER B C 1
ATOM 5344 O O . SER B 1 320 ? -5.324 7.867 14.844 1 95.25 320 SER B O 1
ATOM 5346 N N . VAL B 1 321 ? -5.273 6.555 16.625 1 96.69 321 VAL B N 1
ATOM 5347 C CA . VAL B 1 321 ? -6.652 6.797 17.031 1 96.69 321 VAL B CA 1
ATOM 5348 C C . VAL B 1 321 ? -6.828 8.266 17.406 1 96.69 321 VAL B C 1
ATOM 5350 O O . VAL B 1 321 ? -7.953 8.766 17.484 1 96.69 321 VAL B O 1
ATOM 5353 N N . ASN B 1 322 ? -5.734 8.961 17.688 1 98.12 322 ASN B N 1
ATOM 5354 C CA . ASN B 1 322 ? -5.832 10.352 18.125 1 98.12 322 ASN B CA 1
ATOM 5355 C C . ASN B 1 322 ? -5.305 11.32 17.078 1 98.12 322 ASN B C 1
ATOM 5357 O O . ASN B 1 322 ? -4.898 12.438 17.406 1 98.12 322 ASN B O 1
ATOM 5361 N N . GLN B 1 323 ? -5.266 10.891 15.805 1 98.44 323 GLN B N 1
ATOM 5362 C CA . GLN B 1 323 ? -4.598 11.68 14.766 1 98.44 323 GLN B CA 1
ATOM 5363 C C . GLN B 1 323 ? -5.609 12.398 13.883 1 98.44 323 GLN B C 1
ATOM 5365 O O . GLN B 1 323 ? -6.586 11.797 13.43 1 98.44 323 GLN B O 1
ATOM 5370 N N . ILE B 1 324 ? -5.367 13.648 13.688 1 98.44 324 ILE B N 1
ATOM 5371 C CA . ILE B 1 324 ? -6.051 14.477 12.695 1 98.44 324 ILE B CA 1
ATOM 5372 C C . ILE B 1 324 ? -5.043 14.992 11.664 1 98.44 324 ILE B C 1
ATOM 5374 O O . ILE B 1 324 ? -3.979 15.5 12.031 1 98.44 324 ILE B O 1
ATOM 5378 N N . ILE B 1 325 ? -5.336 14.828 10.453 1 98.19 325 ILE B N 1
ATOM 5379 C CA . ILE B 1 325 ? -4.477 15.359 9.391 1 98.19 325 ILE B CA 1
ATOM 5380 C C . ILE B 1 325 ? -5.238 16.406 8.586 1 98.19 325 ILE B C 1
ATOM 5382 O O . ILE B 1 325 ? -6.332 16.141 8.086 1 98.19 325 ILE B O 1
ATOM 5386 N N . ILE B 1 326 ? -4.715 17.516 8.516 1 97.44 326 ILE B N 1
ATOM 5387 C CA . ILE B 1 326 ? -5.188 18.578 7.629 1 97.44 326 ILE B CA 1
ATOM 5388 C C . ILE B 1 326 ? -4.125 18.859 6.57 1 97.44 326 ILE B C 1
ATOM 5390 O O . ILE B 1 326 ? -3.184 19.625 6.82 1 97.44 326 ILE B O 1
ATOM 5394 N N . PRO B 1 327 ? -4.355 18.312 5.398 1 95.25 327 PRO B N 1
ATOM 5395 C CA . PRO B 1 327 ? -3.297 18.391 4.391 1 95.25 327 PRO B CA 1
ATOM 5396 C C . PRO B 1 327 ? -3.416 19.625 3.5 1 95.25 327 PRO B C 1
ATOM 5398 O O . PRO B 1 327 ? -3.312 19.531 2.275 1 95.25 327 PRO B O 1
ATOM 5401 N N . ALA B 1 328 ? -3.658 20.812 4.074 1 90.56 328 ALA B N 1
ATOM 5402 C CA . ALA B 1 328 ? -3.754 22.047 3.297 1 90.56 328 ALA B CA 1
ATOM 5403 C C . ALA B 1 328 ? -3.367 23.266 4.137 1 90.56 328 ALA B C 1
ATOM 5405 O O . ALA B 1 328 ? -3.602 23.281 5.348 1 90.56 328 ALA B O 1
ATOM 5406 N N . ASN B 1 329 ? -2.713 24.141 3.408 1 88.31 329 ASN B N 1
ATOM 5407 C CA . ASN B 1 329 ? -2.531 25.438 4.039 1 88.31 329 ASN B CA 1
ATOM 5408 C C . ASN B 1 329 ? -3.836 26.234 4.07 1 88.31 329 ASN B C 1
ATOM 5410 O O . ASN B 1 329 ? -4.449 26.469 3.029 1 88.31 329 ASN B O 1
ATOM 5414 N N . ILE B 1 330 ? -4.219 26.547 5.293 1 91.81 330 ILE B N 1
ATOM 5415 C CA . ILE B 1 330 ? -5.461 27.297 5.441 1 91.81 330 ILE B CA 1
ATOM 5416 C C . ILE B 1 330 ? -5.273 28.406 6.484 1 91.81 330 ILE B C 1
ATOM 5418 O O . ILE B 1 330 ? -4.293 28.391 7.23 1 91.81 330 ILE B O 1
ATOM 5422 N N . SER B 1 331 ? -6.16 29.359 6.484 1 89.44 331 SER B N 1
ATOM 5423 C CA . SER B 1 331 ? -6.086 30.469 7.434 1 89.44 331 SER B CA 1
ATOM 5424 C C . SER B 1 331 ? -6.477 30.016 8.836 1 89.44 331 SER B C 1
ATOM 5426 O O . SER B 1 331 ? -7.105 28.969 9.008 1 89.44 331 SER B O 1
ATOM 5428 N N . PRO B 1 332 ? -6.066 30.812 9.797 1 91.75 332 PRO B N 1
ATOM 5429 C CA . PRO B 1 332 ? -6.48 30.484 11.164 1 91.75 332 PRO B CA 1
ATOM 5430 C C . PRO B 1 332 ? -7.996 30.359 11.305 1 91.75 332 PRO B C 1
ATOM 5432 O O . PRO B 1 332 ? -8.477 29.484 12.023 1 91.75 332 PRO B O 1
ATOM 5435 N N . GLN B 1 333 ? -8.68 31.219 10.602 1 92.38 333 GLN B N 1
ATOM 5436 C CA . GLN B 1 333 ? -10.141 31.188 10.672 1 92.38 333 GLN B CA 1
ATOM 5437 C C . GLN B 1 333 ? -10.688 29.891 10.086 1 92.38 333 GLN B C 1
ATOM 5439 O O . GLN B 1 333 ? -11.562 29.25 10.68 1 92.38 333 GLN B O 1
ATOM 5444 N N . GLU B 1 334 ? -10.172 29.547 9.016 1 95.19 334 GLU B N 1
ATOM 5445 C CA . GLU B 1 334 ? -10.578 28.297 8.375 1 95.19 334 GLU B CA 1
ATOM 5446 C C . GLU B 1 334 ? -10.227 27.094 9.242 1 95.19 334 GLU B C 1
ATOM 5448 O O . GLU B 1 334 ? -11.047 26.188 9.422 1 95.19 334 GLU B O 1
ATOM 5453 N N . TYR B 1 335 ? -9.07 27.156 9.773 1 96.06 335 TYR B N 1
ATOM 5454 C CA . TYR B 1 335 ? -8.594 26.094 10.664 1 96.06 335 TYR B CA 1
ATOM 5455 C C . TYR B 1 335 ? -9.523 25.922 11.859 1 96.06 335 TYR B C 1
ATOM 5457 O O . TYR B 1 335 ? -9.945 24.812 12.172 1 96.06 335 TYR B O 1
ATOM 5465 N N . ASN B 1 336 ? -9.812 26.969 12.492 1 95.38 336 ASN B N 1
ATOM 5466 C CA . ASN B 1 336 ? -10.68 26.938 13.664 1 95.38 336 ASN B CA 1
ATOM 5467 C C . ASN B 1 336 ? -12.07 26.438 13.312 1 95.38 336 ASN B C 1
ATOM 5469 O O . ASN B 1 336 ? -12.695 25.719 14.102 1 95.38 336 ASN B O 1
ATOM 5473 N N . TYR B 1 337 ? -12.539 26.812 12.195 1 96.75 337 TYR B N 1
ATOM 5474 C CA . TYR B 1 337 ? -13.836 26.328 11.734 1 96.75 337 TYR B CA 1
ATOM 5475 C C . TYR B 1 337 ? -13.828 24.797 11.641 1 96.75 337 TYR B C 1
ATOM 5477 O O . TYR B 1 337 ? -14.711 24.141 12.188 1 96.75 337 TYR B O 1
ATOM 5485 N N . VAL B 1 338 ? -12.82 24.281 10.938 1 97.62 338 VAL B N 1
ATOM 5486 C CA . VAL B 1 338 ? -12.711 22.844 10.719 1 97.62 338 VAL B CA 1
ATOM 5487 C C . VAL B 1 338 ? -12.602 22.109 12.062 1 97.62 338 VAL B C 1
ATOM 5489 O O . VAL B 1 338 ? -13.312 21.141 12.305 1 97.62 338 VAL B O 1
ATOM 5492 N N . ARG B 1 339 ? -11.766 22.641 12.93 1 97.06 339 ARG B N 1
ATOM 5493 C CA . ARG B 1 339 ? -11.562 22.016 14.234 1 97.06 339 ARG B CA 1
ATOM 5494 C C . ARG B 1 339 ? -12.844 22.031 15.062 1 97.06 339 ARG B C 1
ATOM 5496 O O . ARG B 1 339 ? -13.156 21.078 15.758 1 97.06 339 ARG B O 1
ATOM 5503 N N . ARG B 1 340 ? -13.508 23.109 14.977 1 97 340 ARG B N 1
ATOM 5504 C CA . ARG B 1 340 ? -14.773 23.219 15.695 1 97 340 ARG B CA 1
ATOM 5505 C C . ARG B 1 340 ? -15.789 22.219 15.156 1 97 340 ARG B C 1
ATOM 5507 O O . ARG B 1 340 ? -16.5 21.562 15.938 1 97 340 ARG B O 1
ATOM 5514 N N . LYS B 1 341 ? -15.859 22.172 13.898 1 97.19 341 LYS B N 1
ATOM 5515 C CA . LYS B 1 341 ? -16.812 21.234 13.297 1 97.19 341 LYS B CA 1
ATOM 5516 C C . LYS B 1 341 ? -16.516 19.797 13.703 1 97.19 341 LYS B C 1
ATOM 5518 O O . LYS B 1 341 ? -17.422 19.016 13.953 1 97.19 341 LYS B O 1
ATOM 5523 N N . ILE B 1 342 ? -15.266 19.453 13.789 1 97.62 342 ILE B N 1
ATOM 5524 C CA . ILE B 1 342 ? -14.883 18.125 14.242 1 97.62 342 ILE B CA 1
ATOM 5525 C C . ILE B 1 342 ? -15.297 17.938 15.703 1 97.62 342 ILE B C 1
ATOM 5527 O O . ILE B 1 342 ? -15.867 16.906 16.062 1 97.62 342 ILE B O 1
ATOM 5531 N N . ALA B 1 343 ? -15.039 18.969 16.469 1 96.44 343 ALA B N 1
ATOM 5532 C CA . ALA B 1 343 ? -15.336 18.922 17.891 1 96.44 343 ALA B CA 1
ATOM 5533 C C . ALA B 1 343 ? -16.828 18.781 18.141 1 96.44 343 ALA B C 1
ATOM 5535 O O . ALA B 1 343 ? -17.25 18.156 19.109 1 96.44 343 ALA B O 1
ATOM 5536 N N . ASP B 1 344 ? -17.625 19.344 17.266 1 96.31 344 ASP B N 1
ATOM 5537 C CA . ASP B 1 344 ? -19.078 19.25 17.391 1 96.31 344 ASP B CA 1
ATOM 5538 C C . ASP B 1 344 ? -19.547 17.797 17.438 1 96.31 344 ASP B C 1
ATOM 5540 O O . ASP B 1 344 ? -20.641 17.5 17.922 1 96.31 344 ASP B O 1
ATOM 5544 N N . PHE B 1 345 ? -18.703 16.953 16.938 1 96.5 345 PHE B N 1
ATOM 5545 C CA . PHE B 1 345 ? -19.094 15.555 16.859 1 96.5 345 PHE B CA 1
ATOM 5546 C C . PHE B 1 345 ? -18.375 14.734 17.922 1 96.5 345 PHE B C 1
ATOM 5548 O O . PHE B 1 345 ? -18.406 13.508 17.891 1 96.5 345 PHE B O 1
ATOM 5555 N N . SER B 1 346 ? -17.625 15.344 18.766 1 92.81 346 SER B N 1
ATOM 5556 C CA . SER B 1 346 ? -16.859 14.648 19.797 1 92.81 346 SER B CA 1
ATOM 5557 C C . SER B 1 346 ? -17.719 14.352 21.016 1 92.81 346 SER B C 1
ATOM 5559 O O . SER B 1 346 ? -18.672 15.078 21.297 1 92.81 346 SER B O 1
#

Sequence (692 aa):
MHPDQKTNLSKIIEDQVLSDDIHSLLKSYKEDNKEDIKLSGNKSDIIENLLNAVDKGIIPLIKVYELIRDSEEYGDQYIYVFDSINNTAKHSYSDGESISRKIIPRGEKSQFPKLLQIPSKLEWVDFRAPNRGVENSWLAKMYGKKTREVKIDENKSYAQGLRTVTYRTEESRLIYIVYWDGKRFLEFKISRTSFDSNKSLELSIKEIRQFIGKGVDLHNDFKYFDLTPTVNNILNNSSDNKKIYNLRSTNLIDAQNGTATLTTYGEDVPGLLADLSRKEAIDAYIAKGGSATGIVVTFLEEGSNGILSKDVNVILGRDSVNQIIIPANISPQEYNYVRRKIADFSMHPDQKTNLSKIIEDQVLSDDIHSLLKSYKEDNKEDIKLSGNKSDIIENLLNAVDKGIIPLIKVYELIRDSEEYGDQYIYVFDSINNTAKHSYSDGESISRKIIPRGEKSQFPKLLQIPSKLEWVDFRAPNRGVENSWLAKMYGKKTREVKIDENKSYAQGLRTVTYRTEESRLIYIVYWDGKRFLEFKISRTSFDSNKSLELSIKEIRQFIGKGVDLHNDFKYFDLTPTVNNILNNSSDNKKIYNLRSTNLIDAQNGTATLTTYGEDVPGLLADLSRKEAIDAYIAKGGSATGIVVTFLEEGSNGILSKDVNVILGRDSVNQIIIPANISPQEYNYVRRKIADFS